Protein AF-A0A0D7AK31-F1 (afdb_monomer)

Sequence (372 aa):
MKTLLSSSIADKVKSSCLVGVVPSFHGHAHTRSCQVDWHPNYISGMGKEDAEGSERFFSRSNELAAGTRLCTHFHRRQQIDEYIRFNDEDKYTSIGAFLYSNYRQALRAIHDEGLQLLQLSKQYKLKAVDYERFLDEERAYLKNLQKEPAEVTQRCEYMELLQKYMMALIDSRKAREDFDDIGSARVPLTQMELGKIQRRFTQTANRVVVLDEELSRMEEVMGLPARWTTDSPEYIDSLKDQRERRYRQAVDEVERLIVQQLLELTKLNMSGVGYKQHEKIQKALQARSQAICKALDRYNEAARSLGHSREALTWLNIVEMVQLGEFELLRESRGNIQTADWSKPAYREATSLYFSVKRAREEVVRCNVEIT

Radius of gyration: 29.22 Å; Cα contacts (8 Å, |Δi|>4): 269; chains: 1; bounding box: 80×52×76 Å

Organism: NCBI:txid1128425

pLDDT: mean 82.14, std 13.96, range [37.16, 97.56]

Structure (mmCIF, N/CA/C/O backbone):
data_AF-A0A0D7AK31-F1
#
_entry.id   AF-A0A0D7AK31-F1
#
loop_
_atom_site.group_PDB
_atom_site.id
_atom_site.type_symbol
_atom_site.label_atom_id
_atom_site.label_alt_id
_atom_site.label_comp_id
_atom_site.label_asym_id
_atom_site.label_entity_id
_atom_site.label_seq_id
_atom_site.pdbx_PDB_ins_code
_atom_site.Cartn_x
_atom_site.Cartn_y
_atom_site.Cartn_z
_atom_site.occupancy
_atom_site.B_iso_or_equiv
_atom_site.auth_seq_id
_atom_site.auth_comp_id
_atom_site.auth_asym_id
_atom_site.auth_atom_id
_atom_site.pdbx_PDB_model_num
ATOM 1 N N . MET A 1 1 ? -3.217 -14.943 2.231 1.00 73.38 1 MET A N 1
ATOM 2 C CA . MET A 1 1 ? -4.027 -16.183 2.316 1.00 73.38 1 MET A CA 1
ATOM 3 C C . MET A 1 1 ? -3.539 -17.335 1.441 1.00 73.38 1 MET A C 1
ATOM 5 O O . MET A 1 1 ? -3.481 -18.432 1.973 1.00 73.38 1 MET A O 1
ATOM 9 N N . LYS A 1 2 ? -3.151 -17.142 0.164 1.00 79.38 2 LYS A N 1
ATOM 10 C CA . LYS A 1 2 ? -2.708 -18.248 -0.724 1.00 79.38 2 LYS A CA 1
ATOM 11 C C . LYS A 1 2 ? -1.686 -19.200 -0.080 1.00 79.38 2 LYS A C 1
ATOM 13 O O . LYS A 1 2 ? -1.930 -20.394 -0.055 1.00 79.38 2 LYS A O 1
ATOM 18 N N . THR A 1 3 ? -0.630 -18.658 0.526 1.00 85.31 3 THR A N 1
ATOM 19 C CA . THR A 1 3 ? 0.413 -19.437 1.217 1.00 85.31 3 THR A CA 1
ATOM 20 C C . THR A 1 3 ? -0.122 -20.279 2.378 1.00 85.31 3 THR A C 1
ATOM 22 O O . THR A 1 3 ? 0.284 -21.420 2.556 1.00 85.31 3 THR A O 1
ATOM 25 N N . LEU A 1 4 ? -1.048 -19.732 3.172 1.00 87.06 4 LEU A N 1
ATOM 26 C CA . LEU A 1 4 ? -1.640 -20.443 4.310 1.00 87.06 4 LEU A CA 1
ATOM 27 C C . LEU A 1 4 ? -2.578 -21.560 3.836 1.00 87.06 4 LEU A C 1
ATOM 29 O O . LEU A 1 4 ? -2.575 -22.653 4.396 1.00 87.06 4 LEU A O 1
ATOM 33 N N . LEU A 1 5 ? -3.329 -21.311 2.763 1.00 88.31 5 LEU A N 1
ATOM 34 C CA . LEU A 1 5 ? -4.233 -22.289 2.154 1.00 88.31 5 LEU A CA 1
ATOM 35 C C . LEU A 1 5 ? -3.501 -23.412 1.405 1.00 88.31 5 LEU A C 1
ATOM 37 O O . LEU A 1 5 ? -4.099 -24.456 1.168 1.00 88.31 5 LEU A O 1
ATOM 41 N N . SER A 1 6 ? -2.230 -23.218 1.054 1.00 90.75 6 SER A N 1
ATOM 42 C CA . SER A 1 6 ? -1.362 -24.240 0.460 1.00 90.75 6 SER A CA 1
ATOM 43 C C . SER A 1 6 ? -0.446 -24.928 1.480 1.00 90.75 6 SER A C 1
ATOM 45 O O . SER A 1 6 ? 0.496 -25.611 1.089 1.00 90.75 6 SER A O 1
ATOM 47 N N . SER A 1 7 ? -0.657 -24.704 2.778 1.00 93.50 7 SER A N 1
ATOM 48 C CA . SER A 1 7 ? 0.192 -25.237 3.850 1.00 93.50 7 SER A CA 1
ATOM 49 C C . SER A 1 7 ? -0.467 -26.404 4.591 1.00 93.50 7 SER A C 1
ATOM 51 O O . SER A 1 7 ? -1.663 -26.653 4.449 1.00 93.50 7 SER A O 1
ATOM 53 N N . SER A 1 8 ? 0.293 -27.071 5.465 1.00 95.88 8 SER A N 1
ATOM 54 C CA . SER A 1 8 ? -0.208 -28.139 6.344 1.00 95.88 8 SER A CA 1
ATOM 55 C C . SER A 1 8 ? -1.291 -27.688 7.337 1.00 95.88 8 SER A C 1
ATOM 57 O O . SER A 1 8 ? -1.926 -28.531 7.964 1.00 95.88 8 SER A O 1
ATOM 59 N N . ILE A 1 9 ? -1.529 -26.378 7.484 1.00 94.06 9 ILE A N 1
ATOM 60 C CA . ILE A 1 9 ? -2.585 -25.819 8.344 1.00 94.06 9 ILE A CA 1
ATOM 61 C C . ILE A 1 9 ? -3.803 -25.309 7.559 1.00 94.06 9 ILE A C 1
ATOM 63 O O . ILE A 1 9 ? -4.662 -24.648 8.141 1.00 94.06 9 ILE A O 1
ATOM 67 N N . ALA A 1 10 ? -3.912 -25.608 6.261 1.00 93.75 10 ALA A N 1
ATOM 68 C CA . ALA A 1 10 ? -4.991 -25.111 5.405 1.00 93.75 10 ALA A CA 1
ATOM 69 C C . ALA A 1 10 ? -6.398 -25.414 5.953 1.00 93.75 10 ALA A C 1
ATOM 71 O O . ALA A 1 10 ? -7.260 -24.534 5.943 1.00 93.75 10 ALA A O 1
ATOM 72 N N . ASP A 1 11 ? -6.627 -26.617 6.482 1.00 95.50 11 ASP A N 1
ATOM 73 C CA . ASP A 1 11 ? -7.933 -26.997 7.036 1.00 95.50 11 ASP A CA 1
ATOM 74 C C . ASP A 1 11 ? -8.265 -26.225 8.315 1.00 95.50 11 ASP A C 1
ATOM 76 O O . ASP A 1 11 ? -9.413 -25.825 8.520 1.00 95.50 11 ASP A O 1
ATOM 80 N N . LYS A 1 12 ? -7.256 -25.916 9.142 1.00 93.62 12 LYS A N 1
ATOM 81 C CA . LYS A 1 12 ? -7.425 -25.035 10.308 1.00 93.62 12 LYS A CA 1
ATOM 82 C C . LYS A 1 12 ? -7.787 -23.619 9.878 1.00 93.62 12 LYS A C 1
ATOM 84 O O . LYS A 1 12 ? -8.713 -23.045 10.424 1.00 93.62 12 LYS A O 1
ATOM 89 N N . VAL A 1 13 ? -7.100 -23.088 8.869 1.00 91.50 13 VAL A N 1
ATOM 90 C CA . VAL A 1 13 ? -7.352 -21.746 8.316 1.00 91.50 13 VAL A CA 1
ATOM 91 C C . VAL A 1 13 ? -8.781 -21.628 7.776 1.00 91.50 13 VAL A C 1
ATOM 93 O O . VAL A 1 13 ? -9.433 -20.610 7.994 1.00 91.50 13 VAL A O 1
ATOM 96 N N . LYS A 1 14 ? -9.275 -22.667 7.088 1.00 91.25 14 LYS A N 1
ATOM 97 C CA . LYS A 1 14 ? -10.651 -22.715 6.570 1.00 91.25 14 LYS A CA 1
ATOM 98 C C . LYS A 1 14 ? -11.680 -22.849 7.691 1.00 91.25 14 LYS A C 1
ATOM 100 O O . LYS A 1 14 ? -12.639 -22.089 7.711 1.00 91.25 14 LYS A O 1
ATOM 105 N N . SER A 1 15 ? -11.480 -23.792 8.613 1.00 94.19 15 SER A N 1
ATOM 106 C CA . SER A 1 15 ? -12.432 -24.062 9.703 1.00 94.19 15 SER A CA 1
ATOM 107 C C . SER A 1 15 ? -12.532 -22.923 10.717 1.00 94.19 15 SER A C 1
ATOM 109 O O . SER A 1 15 ? -13.608 -22.704 11.262 1.00 94.19 15 SER A O 1
ATOM 111 N N . SER A 1 16 ? -11.452 -22.168 10.940 1.00 90.75 16 SER A N 1
ATOM 112 C CA . SER A 1 16 ? -11.466 -20.988 11.810 1.00 90.75 16 SER A CA 1
ATOM 113 C C . SER A 1 16 ? -11.910 -19.703 11.111 1.00 90.75 16 SER A C 1
ATOM 115 O O . SER A 1 16 ? -11.955 -18.659 11.759 1.00 90.75 16 SER A O 1
ATOM 117 N N . CYS A 1 17 ? -12.209 -19.753 9.805 1.00 88.69 17 CYS A N 1
ATOM 118 C CA . CYS A 1 17 ? -12.504 -18.574 8.988 1.00 88.69 17 CYS A CA 1
ATOM 119 C C . CYS A 1 17 ? -11.446 -17.468 9.161 1.00 88.69 17 CYS A C 1
ATOM 121 O O . CYS A 1 17 ? -11.788 -16.299 9.329 1.00 88.69 17 CYS A O 1
ATOM 123 N N . LEU A 1 18 ? -10.158 -17.835 9.158 1.00 88.38 18 LEU A N 1
ATOM 124 C CA . LEU A 1 18 ? -9.073 -16.907 9.479 1.00 88.38 18 LEU A CA 1
ATOM 125 C C . LEU A 1 18 ? -9.069 -15.698 8.534 1.00 88.38 18 LEU A C 1
ATOM 127 O O . LEU A 1 18 ? -8.977 -15.841 7.313 1.00 88.38 18 LEU A O 1
ATOM 131 N N . VAL A 1 19 ? -9.090 -14.503 9.121 1.00 86.19 19 VAL A N 1
ATOM 132 C CA . VAL A 1 19 ? -8.976 -13.224 8.414 1.00 86.19 19 VAL A CA 1
ATOM 133 C C . VAL A 1 19 ? -7.624 -12.600 8.750 1.00 86.19 19 VAL A C 1
ATOM 135 O O . VAL A 1 19 ? -7.227 -12.538 9.911 1.00 86.19 19 VAL A O 1
ATOM 138 N N . GLY A 1 20 ? -6.886 -12.175 7.723 1.00 86.50 20 GLY A N 1
ATOM 139 C CA . GLY A 1 20 ? -5.656 -11.407 7.914 1.00 86.50 20 GLY A CA 1
ATOM 140 C C . GLY A 1 20 ? -5.967 -9.980 8.360 1.00 86.50 20 GLY A C 1
ATOM 141 O O . GLY A 1 20 ? -6.999 -9.433 7.999 1.00 86.50 20 GLY A O 1
ATOM 142 N N . VAL A 1 21 ? -5.069 -9.365 9.120 1.00 88.75 21 VAL A N 1
ATOM 143 C CA . VAL A 1 21 ? -5.192 -7.966 9.543 1.00 88.75 21 VAL A CA 1
ATOM 144 C C . VAL A 1 21 ? -3.832 -7.308 9.377 1.00 88.75 21 VAL A C 1
ATOM 146 O O . VAL A 1 21 ? -2.806 -7.929 9.655 1.00 88.75 21 VAL A O 1
ATOM 149 N N . VAL A 1 22 ? -3.819 -6.059 8.926 1.00 84.12 22 VAL A N 1
ATOM 150 C CA . VAL A 1 22 ? -2.624 -5.214 8.967 1.00 84.12 22 VAL A CA 1
ATOM 151 C C . VAL A 1 22 ? -2.756 -4.278 10.165 1.00 84.12 22 VAL A C 1
ATOM 153 O O . VAL A 1 22 ? -3.718 -3.513 10.187 1.00 84.12 22 VAL A O 1
ATOM 156 N N . PRO A 1 23 ? -1.831 -4.297 11.140 1.00 83.50 23 PRO A N 1
ATOM 157 C CA . PRO A 1 23 ? -1.929 -3.438 12.315 1.00 83.50 23 PRO A CA 1
ATOM 158 C C . PRO A 1 23 ? -2.060 -1.945 11.965 1.00 83.50 23 PRO A C 1
ATOM 160 O O . PRO A 1 23 ? -1.513 -1.469 10.961 1.00 83.50 23 PRO A O 1
ATOM 163 N N . SER A 1 24 ? -2.828 -1.202 12.766 1.00 76.56 24 SER A N 1
ATOM 164 C CA . SER A 1 24 ? -3.254 0.177 12.462 1.00 76.56 24 SER A CA 1
ATOM 165 C C . SER A 1 24 ? -2.092 1.170 12.325 1.00 76.56 24 SER A C 1
ATOM 167 O O . SER A 1 24 ? -2.229 2.212 11.675 1.00 76.56 24 SER A O 1
ATOM 169 N N . PHE A 1 25 ? -0.936 0.895 12.930 1.00 68.38 25 PHE A N 1
ATOM 170 C CA . PHE A 1 25 ? 0.275 1.696 12.765 1.00 68.38 25 PHE A CA 1
ATOM 171 C C . PHE A 1 25 ? 0.848 1.529 11.356 1.00 68.38 25 PHE A C 1
ATOM 173 O O . PHE A 1 25 ? 1.163 2.525 10.698 1.00 68.38 25 PHE A O 1
ATOM 180 N N . HIS A 1 26 ? 0.917 0.288 10.866 1.00 65.94 26 HIS A N 1
ATOM 181 C CA . HIS A 1 26 ? 1.489 -0.038 9.555 1.00 65.94 26 HIS A CA 1
ATOM 182 C C . HIS A 1 26 ? 0.536 0.163 8.407 1.00 65.94 26 HIS A C 1
ATOM 184 O O . HIS A 1 26 ? 1.003 0.452 7.310 1.00 65.94 26 HIS A O 1
ATOM 190 N N . GLY A 1 27 ? -0.776 0.070 8.639 1.00 61.00 27 GLY A N 1
ATOM 191 C CA . GLY A 1 27 ? -1.795 0.200 7.594 1.00 61.00 27 GLY A CA 1
ATOM 192 C C . GLY A 1 27 ? -1.561 1.394 6.661 1.00 61.00 27 GLY A C 1
ATOM 193 O O . GLY A 1 27 ? -1.780 1.299 5.458 1.00 61.00 27 GLY A O 1
ATOM 194 N N . HIS A 1 28 ? -0.996 2.483 7.181 1.00 56.16 28 HIS A N 1
ATOM 195 C CA . HIS A 1 28 ? -0.737 3.724 6.444 1.00 56.16 28 HIS A CA 1
ATOM 196 C C . HIS A 1 28 ? 0.524 3.701 5.584 1.00 56.16 28 HIS A C 1
ATOM 198 O O . HIS A 1 28 ? 0.625 4.476 4.637 1.00 56.16 28 HIS A O 1
ATOM 204 N N . ALA A 1 29 ? 1.466 2.812 5.889 1.00 52.91 29 ALA A N 1
ATOM 205 C CA . ALA A 1 29 ? 2.596 2.518 5.020 1.00 52.91 29 ALA A CA 1
ATOM 206 C C . ALA A 1 29 ? 2.188 1.621 3.835 1.00 52.91 29 ALA A C 1
ATOM 208 O O . ALA A 1 29 ? 2.930 1.522 2.858 1.00 52.91 29 ALA A O 1
ATOM 209 N N . HIS A 1 30 ? 1.009 0.986 3.886 1.00 59.88 30 HIS A N 1
ATOM 210 C CA . HIS A 1 30 ? 0.483 0.182 2.785 1.00 59.88 30 HIS A CA 1
ATOM 211 C C . HIS A 1 30 ? -0.349 1.004 1.791 1.00 59.88 30 HIS A C 1
ATOM 213 O O . HIS A 1 30 ? -0.874 2.077 2.093 1.00 59.88 30 HIS A O 1
ATOM 219 N N . THR A 1 31 ? -0.505 0.465 0.580 1.00 60.72 31 THR A N 1
ATOM 220 C CA . THR A 1 31 ? -1.371 1.028 -0.464 1.00 60.72 31 THR A CA 1
ATOM 221 C C . THR A 1 31 ? -2.834 1.073 -0.019 1.00 60.72 31 THR A C 1
ATOM 223 O O . THR A 1 31 ? -3.277 0.240 0.774 1.00 60.72 31 THR A O 1
ATOM 226 N N . ARG A 1 32 ? -3.627 2.003 -0.575 1.00 71.56 32 ARG A N 1
ATOM 227 C CA . ARG A 1 32 ? -5.062 2.108 -0.254 1.00 71.56 32 ARG A CA 1
ATOM 228 C C . ARG A 1 32 ? -5.817 0.801 -0.524 1.00 71.56 32 ARG A C 1
ATOM 230 O O . ARG A 1 32 ? -6.654 0.430 0.286 1.00 71.56 32 ARG A O 1
ATOM 237 N N . SER A 1 33 ? -5.456 0.072 -1.586 1.00 71.44 33 SER A N 1
ATOM 238 C CA . SER A 1 33 ? -6.000 -1.262 -1.890 1.00 71.44 33 SER A CA 1
ATOM 239 C C . SER A 1 33 ? -5.802 -2.265 -0.751 1.00 71.44 33 SER A C 1
ATOM 241 O O . SER A 1 33 ? -6.698 -3.041 -0.451 1.00 71.44 33 SER A O 1
ATOM 243 N N . CYS A 1 34 ? -4.658 -2.216 -0.068 1.00 75.12 34 CYS A N 1
ATOM 244 C CA . CYS A 1 34 ? -4.414 -3.029 1.117 1.00 75.12 34 CYS A CA 1
ATOM 245 C C . CYS A 1 34 ? -5.239 -2.527 2.312 1.00 75.12 34 CYS A C 1
ATOM 247 O O . CYS A 1 34 ? -5.840 -3.322 3.027 1.00 75.12 34 CYS A O 1
ATOM 249 N N . GLN A 1 35 ? -5.310 -1.209 2.515 1.00 75.31 35 GLN A N 1
ATOM 250 C CA . GLN A 1 35 ? -6.038 -0.620 3.641 1.00 75.31 35 GLN A CA 1
ATOM 251 C C . GLN A 1 35 ? -7.527 -0.985 3.631 1.00 75.31 35 GLN A C 1
ATOM 253 O O . GLN A 1 35 ? -8.036 -1.402 4.665 1.00 75.31 35 GLN A O 1
ATOM 258 N N . VAL A 1 36 ? -8.215 -0.866 2.490 1.00 81.12 36 VAL A N 1
ATOM 259 C CA . VAL A 1 36 ? -9.664 -1.155 2.390 1.00 81.12 36 VAL A CA 1
ATOM 260 C C . VAL A 1 36 ? -10.013 -2.627 2.619 1.00 81.12 36 VAL A C 1
ATOM 262 O O . VAL A 1 36 ? -11.143 -2.943 2.992 1.00 81.12 36 VAL A O 1
ATOM 265 N N . ASP A 1 37 ? -9.054 -3.527 2.409 1.00 84.75 37 ASP A N 1
ATOM 266 C CA . ASP A 1 37 ? -9.237 -4.965 2.602 1.00 84.75 37 ASP A CA 1
ATOM 267 C C . ASP A 1 37 ? -8.791 -5.427 4.002 1.00 84.75 37 ASP A C 1
ATOM 269 O O . ASP A 1 37 ? -9.396 -6.344 4.553 1.00 84.75 37 ASP A O 1
ATOM 273 N N . TRP A 1 38 ? -7.759 -4.804 4.592 1.00 87.81 38 TRP A N 1
ATOM 274 C CA . TRP A 1 38 ? -7.044 -5.379 5.742 1.00 87.81 38 TRP A CA 1
ATOM 275 C C . TRP A 1 38 ? -6.883 -4.468 6.965 1.00 87.81 38 TRP A C 1
ATOM 277 O O . TRP A 1 38 ? -6.376 -4.924 7.992 1.00 87.81 38 TRP A O 1
ATOM 287 N N . HIS A 1 39 ? -7.272 -3.193 6.894 1.00 86.50 39 HIS A N 1
ATOM 288 C CA . HIS A 1 39 ? -7.196 -2.303 8.056 1.00 86.50 39 HIS A CA 1
ATOM 289 C C . HIS A 1 39 ? -8.267 -2.688 9.102 1.00 86.50 39 HIS A C 1
ATOM 291 O O . HIS A 1 39 ? -9.419 -2.897 8.709 1.00 86.50 39 HIS A O 1
ATOM 297 N N . PRO A 1 40 ? -7.964 -2.702 10.421 1.00 90.06 40 PRO A N 1
ATOM 298 C CA . PRO A 1 40 ? -8.888 -3.159 11.466 1.00 90.06 40 PRO A CA 1
ATOM 299 C C . PRO A 1 40 ? -10.252 -2.468 11.420 1.00 90.06 40 PRO A C 1
ATOM 301 O O . PRO A 1 40 ? -11.286 -3.097 11.625 1.00 90.06 40 PRO A O 1
ATOM 304 N N . ASN A 1 41 ? -10.266 -1.183 11.048 1.00 88.12 41 ASN A N 1
ATOM 305 C CA . ASN A 1 41 ? -11.498 -0.404 10.917 1.00 88.12 41 ASN A CA 1
ATOM 306 C C . ASN A 1 41 ? -12.532 -1.031 9.953 1.00 88.12 41 ASN A C 1
ATOM 308 O O . ASN A 1 41 ? -13.738 -0.956 10.189 1.00 88.12 41 ASN A O 1
ATOM 312 N N . TYR A 1 42 ? -12.069 -1.698 8.892 1.00 89.81 42 TYR A N 1
ATOM 313 C CA . TYR A 1 42 ? -12.922 -2.320 7.872 1.00 89.81 42 TYR A CA 1
ATOM 314 C C . TYR A 1 42 ? -13.154 -3.822 8.102 1.00 89.81 42 TYR A C 1
ATOM 316 O O . TYR A 1 42 ? -13.829 -4.463 7.297 1.00 89.81 42 TYR A O 1
ATOM 324 N N . ILE A 1 43 ? -12.629 -4.389 9.195 1.00 92.00 43 ILE A N 1
ATOM 325 C CA . ILE A 1 43 ? -12.772 -5.810 9.539 1.00 92.00 43 ILE A CA 1
ATOM 326 C C . ILE A 1 43 ? -13.767 -5.953 10.684 1.00 92.00 43 ILE A C 1
ATOM 328 O O . ILE A 1 43 ? -13.639 -5.314 11.729 1.00 92.00 43 ILE A O 1
ATOM 332 N N . SER A 1 44 ? -14.811 -6.749 10.472 1.00 92.25 44 SER A N 1
ATOM 333 C CA . SER A 1 44 ? -15.859 -6.956 11.473 1.00 92.25 44 SER A CA 1
ATOM 334 C C . SER A 1 44 ? -15.323 -7.687 12.700 1.00 92.25 44 SER A C 1
ATOM 336 O O . SER A 1 44 ? -14.572 -8.647 12.560 1.00 92.25 44 SER A O 1
ATOM 338 N N . GLY A 1 45 ? -15.729 -7.253 13.895 1.00 90.75 45 GLY A N 1
ATOM 339 C CA . GLY A 1 45 ? -15.350 -7.885 15.161 1.00 90.75 45 GLY A CA 1
ATOM 340 C C . GLY A 1 45 ? -14.037 -7.378 15.760 1.00 90.75 45 GLY A C 1
ATOM 341 O O . GLY A 1 45 ? -13.738 -7.698 16.907 1.00 90.75 45 GLY A O 1
ATOM 342 N N . MET A 1 46 ? -13.281 -6.543 15.039 1.00 92.06 46 MET A N 1
ATOM 343 C CA . MET A 1 46 ? -12.045 -5.952 15.563 1.00 92.06 46 MET A CA 1
ATOM 344 C C . MET A 1 46 ? -12.294 -4.928 16.674 1.00 92.06 46 MET A C 1
ATOM 346 O O . MET A 1 46 ? -11.384 -4.656 17.451 1.00 92.06 46 MET A O 1
ATOM 350 N N . GLY A 1 47 ? -13.503 -4.367 16.795 1.00 93.06 47 GLY A N 1
ATOM 351 C CA . GLY A 1 47 ? -13.743 -3.283 17.748 1.00 93.06 47 GLY A CA 1
ATOM 352 C C . GLY A 1 47 ? -12.773 -2.119 17.513 1.00 93.06 47 GLY A C 1
ATOM 353 O O . GLY A 1 47 ? -12.523 -1.743 16.365 1.00 93.06 47 GLY A O 1
ATOM 354 N N . LYS A 1 48 ? -12.186 -1.579 18.584 1.00 90.44 48 LYS A N 1
ATOM 355 C CA . LYS A 1 48 ? -11.141 -0.537 18.527 1.00 90.44 48 LYS A CA 1
ATOM 356 C C . LYS A 1 48 ? -9.713 -1.101 18.644 1.00 90.44 48 LYS A C 1
ATOM 358 O O . LYS A 1 48 ? -8.780 -0.328 18.848 1.00 90.44 48 LYS A O 1
ATOM 363 N N . GLU A 1 49 ? -9.529 -2.413 18.492 1.00 89.75 49 GLU A N 1
ATOM 364 C CA . GLU A 1 49 ? -8.213 -3.062 18.543 1.00 89.75 49 GLU A CA 1
ATOM 365 C C . GLU A 1 49 ? -7.299 -2.578 17.404 1.00 89.75 49 GLU A C 1
ATOM 367 O O . GLU A 1 49 ? -7.699 -2.517 16.237 1.00 89.75 49 GLU A O 1
ATOM 372 N N . ASP A 1 50 ? -6.049 -2.257 17.742 1.00 86.12 50 ASP A N 1
ATOM 373 C CA . ASP A 1 50 ? -5.059 -1.767 16.783 1.00 86.12 50 ASP A CA 1
ATOM 374 C C . ASP A 1 50 ? -4.174 -2.876 16.205 1.00 86.12 50 ASP A C 1
ATOM 376 O O . ASP A 1 50 ? -3.517 -2.647 15.187 1.00 86.12 50 ASP A O 1
ATOM 380 N N . ALA A 1 51 ? -4.222 -4.074 16.800 1.00 89.50 51 ALA A N 1
ATOM 381 C CA . ALA A 1 51 ? -3.446 -5.257 16.438 1.00 89.50 51 ALA A CA 1
ATOM 382 C C . ALA A 1 51 ? -1.919 -5.068 16.559 1.00 89.50 51 ALA A C 1
ATOM 384 O O . ALA A 1 51 ? -1.146 -5.828 15.978 1.00 89.50 51 ALA A O 1
ATOM 385 N N . GLU A 1 52 ? -1.465 -4.103 17.366 1.00 84.75 52 GLU A N 1
ATOM 386 C CA . GLU A 1 52 ? -0.040 -3.808 17.602 1.00 84.75 52 GLU A CA 1
ATOM 387 C C . GLU A 1 52 ? 0.554 -4.597 18.782 1.00 84.75 52 GLU A C 1
ATOM 389 O O . GLU A 1 52 ? 1.734 -4.454 19.116 1.00 84.75 52 GLU A O 1
ATOM 394 N N . GLY A 1 53 ? -0.258 -5.400 19.480 1.00 85.38 53 GLY A N 1
ATOM 395 C CA . GLY A 1 53 ? 0.130 -6.079 20.721 1.00 85.38 53 GLY A CA 1
ATOM 396 C C . GLY A 1 53 ? 1.419 -6.898 20.596 1.00 85.38 53 GLY A C 1
ATOM 397 O O . GLY A 1 53 ? 2.333 -6.739 21.410 1.00 85.38 53 GLY A O 1
ATOM 398 N N . SER A 1 54 ? 1.528 -7.714 19.544 1.00 85.31 54 SER A N 1
ATOM 399 C CA . SER A 1 54 ? 2.715 -8.537 19.285 1.00 85.31 54 SER A CA 1
ATOM 400 C C . SER A 1 54 ? 3.957 -7.693 19.008 1.00 85.31 54 SER A C 1
ATOM 402 O O . SER A 1 54 ? 5.035 -7.998 19.513 1.00 85.31 54 SER A O 1
ATOM 404 N N . GLU A 1 55 ? 3.824 -6.601 18.259 1.00 81.56 55 GLU A N 1
ATOM 405 C CA . GLU A 1 55 ? 4.958 -5.727 17.963 1.00 81.56 55 GLU A CA 1
ATOM 406 C C . GLU A 1 55 ? 5.467 -4.995 19.195 1.00 81.56 55 GLU A C 1
ATOM 408 O O . GLU A 1 55 ? 6.677 -4.900 19.407 1.00 81.56 55 GLU A O 1
ATOM 413 N N . ARG A 1 56 ? 4.553 -4.518 20.046 1.00 82.69 56 ARG A N 1
ATOM 414 C CA . ARG A 1 56 ? 4.901 -3.900 21.331 1.00 82.69 56 ARG A CA 1
ATOM 415 C C . ARG A 1 56 ? 5.667 -4.879 22.215 1.00 82.69 56 ARG A C 1
ATOM 417 O O . ARG A 1 56 ? 6.663 -4.482 22.818 1.00 82.69 56 ARG A O 1
ATOM 424 N N . PHE A 1 57 ? 5.228 -6.137 22.264 1.00 89.19 57 PHE A N 1
ATOM 425 C CA . PHE A 1 57 ? 5.913 -7.198 22.998 1.00 89.19 57 PHE A CA 1
ATOM 426 C C . PHE A 1 57 ? 7.329 -7.433 22.454 1.00 89.19 57 PHE A C 1
ATOM 428 O O . PHE A 1 57 ? 8.301 -7.272 23.192 1.00 89.19 57 PHE A O 1
ATOM 435 N N . PHE A 1 58 ? 7.477 -7.714 21.155 1.00 87.44 58 PHE A N 1
ATOM 436 C CA . PHE A 1 58 ? 8.797 -7.974 20.569 1.00 87.44 58 PHE A CA 1
ATOM 437 C C . PHE A 1 58 ? 9.727 -6.761 20.668 1.00 87.44 58 PHE A C 1
ATOM 439 O O . PHE A 1 58 ? 10.906 -6.912 20.987 1.00 87.44 58 PHE A O 1
ATOM 446 N N . SER A 1 59 ? 9.200 -5.549 20.481 1.00 82.88 59 SER A N 1
ATOM 447 C CA . SER A 1 59 ? 9.976 -4.320 20.635 1.00 82.88 59 SER A CA 1
ATOM 448 C C . SER A 1 59 ? 10.550 -4.172 22.042 1.00 82.88 59 SER A C 1
ATOM 450 O O . SER A 1 59 ? 11.701 -3.757 22.159 1.00 82.88 59 SER A O 1
ATOM 452 N N . ARG A 1 60 ? 9.769 -4.466 23.089 1.00 83.06 60 ARG A N 1
ATOM 453 C CA . ARG A 1 60 ? 10.235 -4.399 24.483 1.00 83.06 60 ARG A CA 1
ATOM 454 C C . ARG A 1 60 ? 11.185 -5.548 24.815 1.00 83.06 60 ARG A C 1
ATOM 456 O O . ARG A 1 60 ? 12.159 -5.337 25.524 1.00 83.06 60 ARG A O 1
ATOM 463 N N . SER A 1 61 ? 10.974 -6.732 24.235 1.00 88.75 61 SER A N 1
ATOM 464 C CA . SER A 1 61 ? 11.842 -7.895 24.469 1.00 88.75 61 SER A CA 1
ATOM 465 C C . SER A 1 61 ? 13.300 -7.664 24.047 1.00 88.75 61 SER A C 1
ATOM 467 O O . SER A 1 61 ? 14.206 -8.315 24.565 1.00 88.75 61 SER A O 1
ATOM 469 N N . ASN A 1 62 ? 13.556 -6.683 23.170 1.00 87.75 62 ASN A N 1
ATOM 470 C CA . ASN A 1 62 ? 14.910 -6.267 22.795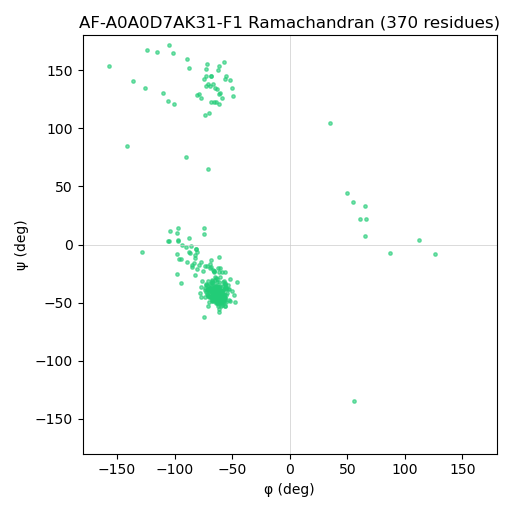 1.00 87.75 62 ASN A CA 1
ATOM 471 C C . ASN A 1 62 ? 15.753 -5.788 23.989 1.00 87.75 62 ASN A C 1
ATOM 473 O O . ASN A 1 62 ? 16.979 -5.856 23.920 1.00 87.75 62 ASN A O 1
ATOM 477 N N . GLU A 1 63 ? 15.136 -5.339 25.085 1.00 86.56 63 GLU A N 1
ATOM 478 C CA . GLU A 1 63 ? 15.842 -4.947 26.314 1.00 86.56 63 GLU A CA 1
ATOM 479 C C . GLU A 1 63 ? 16.638 -6.119 26.919 1.00 86.56 63 GLU A C 1
ATOM 481 O O . GLU A 1 63 ? 17.718 -5.919 27.481 1.00 86.56 63 GLU A O 1
ATOM 486 N N . LEU A 1 64 ? 16.195 -7.362 26.692 1.00 90.31 64 LEU A N 1
ATOM 487 C CA . LEU A 1 64 ? 16.910 -8.570 27.115 1.00 90.31 64 LEU A CA 1
ATOM 488 C C . LEU A 1 64 ? 18.220 -8.790 26.357 1.00 90.31 64 LEU A C 1
ATOM 490 O O . LEU A 1 64 ? 19.076 -9.556 26.809 1.00 90.31 64 LEU A O 1
ATOM 494 N N . ALA A 1 65 ? 18.404 -8.162 25.192 1.00 89.81 65 ALA A N 1
ATOM 495 C CA . ALA A 1 65 ? 19.563 -8.419 24.344 1.00 89.81 65 ALA A CA 1
ATOM 496 C C . ALA A 1 65 ? 20.875 -8.055 25.051 1.00 89.81 65 ALA A C 1
ATOM 498 O O . ALA A 1 65 ? 21.839 -8.815 24.965 1.00 89.81 65 ALA A O 1
ATOM 499 N N . ALA A 1 66 ? 20.907 -6.934 25.778 1.00 89.44 66 ALA A N 1
ATOM 500 C CA . ALA A 1 66 ? 22.097 -6.491 26.501 1.00 89.44 66 ALA A CA 1
ATOM 501 C C . ALA A 1 66 ? 22.446 -7.440 27.660 1.00 89.44 66 ALA A C 1
ATOM 503 O O . ALA A 1 66 ? 23.591 -7.884 27.758 1.00 89.44 66 ALA A O 1
ATOM 504 N N . GLY A 1 67 ? 21.455 -7.798 28.486 1.00 88.44 67 GLY A N 1
ATOM 505 C CA . GLY A 1 67 ? 21.641 -8.660 29.658 1.00 88.44 67 GLY A CA 1
ATOM 506 C C . GLY A 1 67 ? 21.971 -10.108 29.302 1.00 88.44 67 GLY A C 1
ATOM 507 O O . GLY A 1 67 ? 22.840 -10.714 29.919 1.00 88.44 67 GLY A O 1
ATOM 508 N N . THR A 1 68 ? 21.362 -10.642 28.241 1.00 93.75 68 THR A N 1
ATOM 509 C CA . THR A 1 68 ? 21.542 -12.048 27.852 1.00 93.75 68 THR A CA 1
ATOM 510 C C . THR A 1 68 ? 22.750 -12.294 26.946 1.00 93.75 68 THR A C 1
ATOM 512 O O . THR A 1 68 ? 23.046 -13.450 26.637 1.00 93.75 68 THR A O 1
ATOM 515 N N . ARG A 1 69 ? 23.442 -11.250 26.461 1.00 93.56 69 ARG A N 1
ATOM 516 C CA . ARG A 1 69 ? 24.490 -11.373 25.425 1.00 93.56 69 ARG A CA 1
ATOM 517 C C . ARG A 1 69 ? 25.642 -12.287 25.832 1.00 93.56 69 ARG A C 1
ATOM 519 O O . ARG A 1 69 ? 26.106 -13.063 25.001 1.00 93.56 69 ARG A O 1
ATOM 526 N N . LEU A 1 70 ? 26.091 -12.164 27.079 1.00 95.00 70 LEU A N 1
ATOM 527 C CA . LEU A 1 70 ? 27.223 -12.907 27.644 1.00 95.00 70 LEU A CA 1
ATOM 528 C C . LEU A 1 70 ? 26.779 -14.025 28.599 1.00 95.00 70 LEU A C 1
ATOM 530 O O . LEU A 1 70 ? 27.615 -14.705 29.189 1.00 95.00 70 LEU A O 1
ATOM 534 N N . CYS A 1 71 ? 25.470 -14.227 28.761 1.00 95.12 71 CYS A N 1
ATOM 535 C CA . CYS A 1 71 ? 24.943 -15.289 29.600 1.00 95.12 71 CYS A CA 1
ATOM 536 C C . CYS A 1 71 ? 25.226 -16.662 28.991 1.00 95.12 71 CYS A C 1
ATOM 538 O O . CYS A 1 71 ? 25.115 -16.874 27.781 1.00 95.12 71 CYS A O 1
ATOM 540 N N . THR A 1 72 ? 25.472 -17.645 29.858 1.00 97.00 72 THR A N 1
ATOM 541 C CA . THR A 1 72 ? 25.368 -19.052 29.460 1.00 97.00 72 THR A CA 1
ATOM 542 C C . THR A 1 72 ? 23.968 -19.330 28.914 1.00 97.00 72 THR A C 1
ATOM 544 O O . THR A 1 72 ? 22.995 -18.686 29.315 1.00 97.00 72 THR A O 1
ATOM 547 N N . HIS A 1 73 ? 23.840 -20.366 28.098 1.00 95.88 73 HIS A N 1
ATOM 548 C CA . HIS A 1 73 ? 22.564 -20.779 27.529 1.00 95.88 73 HIS A CA 1
ATOM 549 C C . HIS A 1 73 ? 21.440 -20.994 28.568 1.00 95.88 73 HIS A C 1
ATOM 551 O O . HIS A 1 73 ? 20.307 -20.593 28.312 1.00 95.88 73 HIS A O 1
ATOM 557 N N . PHE A 1 74 ? 21.752 -21.558 29.743 1.00 97.31 74 PHE A N 1
ATOM 558 C CA . PHE A 1 74 ? 20.787 -21.726 30.837 1.00 97.31 74 PHE A CA 1
ATOM 559 C C . PHE A 1 74 ? 20.246 -20.375 31.332 1.00 97.31 74 PHE A C 1
ATOM 561 O O . PHE A 1 74 ? 19.052 -20.117 31.219 1.00 97.31 74 PHE A O 1
ATOM 568 N N . HIS A 1 75 ? 21.131 -19.476 31.770 1.00 95.88 75 HIS A N 1
ATOM 569 C CA . HIS A 1 75 ? 20.751 -18.150 32.270 1.00 95.88 75 HIS A CA 1
ATOM 570 C C . HIS A 1 75 ? 20.030 -17.289 31.222 1.00 95.88 75 HIS A C 1
ATOM 572 O O . HIS A 1 75 ? 19.088 -16.580 31.558 1.00 95.88 75 HIS A O 1
ATOM 578 N N . ARG A 1 76 ? 20.410 -17.382 29.938 1.00 96.25 76 ARG A N 1
ATOM 579 C CA . ARG A 1 76 ? 19.675 -16.694 28.862 1.00 96.25 76 ARG A CA 1
ATOM 580 C C . ARG A 1 76 ? 18.230 -17.190 28.772 1.00 96.25 76 ARG A C 1
ATOM 582 O O . ARG A 1 76 ? 17.328 -16.372 28.646 1.00 96.25 76 ARG A O 1
ATOM 589 N N . ARG A 1 77 ? 18.005 -18.509 28.816 1.00 96.19 77 ARG A N 1
ATOM 590 C CA . ARG A 1 77 ? 16.646 -19.078 28.785 1.00 96.19 77 ARG A CA 1
ATOM 591 C C . ARG A 1 77 ? 15.841 -18.665 30.009 1.00 96.19 77 ARG A C 1
ATOM 593 O O . ARG A 1 77 ? 14.689 -18.287 29.850 1.00 96.19 77 ARG A O 1
ATOM 600 N N . GLN A 1 78 ? 16.461 -18.698 31.186 1.00 96.62 78 GLN A N 1
ATOM 601 C CA . GLN A 1 78 ? 15.828 -18.276 32.430 1.00 96.62 78 GLN A CA 1
ATOM 602 C C . GLN A 1 78 ? 15.367 -16.812 32.362 1.00 96.62 78 GLN A C 1
ATOM 604 O O . GLN A 1 78 ? 14.204 -16.539 32.618 1.00 96.62 78 GLN A O 1
ATOM 609 N N . GLN A 1 79 ? 16.230 -15.888 31.924 1.00 95.19 79 GLN A N 1
ATOM 610 C CA . GLN A 1 79 ? 15.867 -14.470 31.801 1.00 95.19 79 GLN A CA 1
ATOM 611 C C . GLN A 1 79 ? 14.749 -14.221 30.777 1.00 95.19 79 GLN A C 1
ATOM 613 O O . GLN A 1 79 ? 13.910 -13.348 30.981 1.00 95.19 79 GLN A O 1
ATOM 618 N N . ILE A 1 80 ? 14.725 -14.974 29.671 1.00 95.25 80 ILE A N 1
ATOM 619 C CA . ILE A 1 80 ? 13.636 -14.887 28.687 1.00 95.25 80 ILE A CA 1
ATOM 620 C C . ILE A 1 80 ? 12.317 -15.384 29.295 1.00 95.25 80 ILE A C 1
ATOM 622 O O . ILE A 1 80 ? 11.292 -14.736 29.103 1.00 95.25 80 ILE A O 1
ATOM 626 N N . ASP A 1 81 ? 12.336 -16.500 30.029 1.00 96.44 81 ASP A N 1
ATOM 627 C CA . ASP A 1 81 ? 11.147 -17.040 30.703 1.00 96.44 81 ASP A CA 1
ATOM 628 C C . ASP A 1 81 ? 10.609 -16.063 31.760 1.00 96.44 81 ASP A C 1
ATOM 630 O O . ASP A 1 81 ? 9.426 -15.729 31.748 1.00 96.44 81 ASP A O 1
ATOM 634 N N . GLU A 1 82 ? 11.491 -15.535 32.613 1.00 95.38 82 GLU A N 1
ATOM 635 C CA . GLU A 1 82 ? 11.152 -14.540 33.638 1.00 95.38 82 GLU A CA 1
ATOM 636 C C . GLU A 1 82 ? 10.553 -13.270 33.022 1.00 95.38 82 GLU A C 1
ATOM 638 O O . GLU A 1 82 ? 9.529 -12.783 33.496 1.00 95.38 82 GLU A O 1
ATOM 643 N N . TYR A 1 83 ? 11.126 -12.771 31.923 1.00 94.50 83 TYR A N 1
ATOM 644 C CA . TYR A 1 83 ? 10.575 -11.623 31.202 1.00 94.50 83 TYR A CA 1
ATOM 645 C C . TYR A 1 83 ? 9.159 -11.875 30.681 1.00 94.50 83 TYR A C 1
ATOM 647 O O . TYR A 1 83 ? 8.294 -11.009 30.804 1.00 94.50 83 TYR A O 1
ATOM 655 N N . ILE A 1 84 ? 8.917 -13.047 30.083 1.00 94.75 84 ILE A N 1
ATOM 656 C CA . ILE A 1 84 ? 7.601 -13.391 29.534 1.00 94.75 84 ILE A CA 1
ATOM 657 C C . ILE A 1 84 ? 6.567 -13.469 30.658 1.00 94.75 84 ILE A C 1
ATOM 659 O O . ILE A 1 84 ? 5.494 -12.885 30.512 1.00 94.75 84 ILE A O 1
ATOM 663 N N . ARG A 1 85 ? 6.898 -14.128 31.777 1.00 95.81 85 ARG A N 1
ATOM 664 C CA . ARG A 1 85 ? 6.015 -14.216 32.953 1.00 95.81 85 ARG A CA 1
ATOM 665 C C . ARG A 1 85 ? 5.703 -12.845 33.533 1.00 95.81 85 ARG A C 1
ATOM 667 O O . ARG A 1 85 ? 4.538 -12.524 33.724 1.00 95.81 85 ARG A O 1
ATOM 674 N N . PHE A 1 86 ? 6.726 -12.020 33.744 1.00 94.12 86 PHE A N 1
ATOM 675 C CA . PHE A 1 86 ? 6.539 -10.675 34.278 1.00 94.12 86 PHE A CA 1
ATOM 676 C C . PHE A 1 86 ? 5.677 -9.811 33.349 1.00 94.12 86 PHE A C 1
ATOM 678 O O . PHE A 1 86 ? 4.763 -9.126 33.797 1.00 94.12 86 PHE A O 1
ATOM 685 N N . ASN A 1 87 ? 5.910 -9.882 32.034 1.00 92.06 87 ASN A N 1
ATOM 686 C CA . ASN A 1 87 ? 5.068 -9.183 31.069 1.00 92.06 87 ASN A CA 1
ATOM 687 C C . ASN A 1 87 ? 3.608 -9.669 31.124 1.00 92.06 87 ASN A C 1
ATOM 689 O O . ASN A 1 87 ? 2.709 -8.851 30.957 1.00 92.06 87 ASN A O 1
ATOM 693 N N . ASP A 1 88 ? 3.361 -10.964 31.322 1.00 92.75 88 ASP A N 1
ATOM 694 C CA . ASP A 1 88 ? 2.007 -11.504 31.483 1.00 92.75 88 ASP A CA 1
ATOM 695 C C . ASP A 1 88 ? 1.328 -10.941 32.745 1.00 92.75 88 ASP A C 1
ATOM 697 O O . ASP A 1 88 ? 0.235 -10.382 32.659 1.00 92.75 88 ASP A O 1
ATOM 701 N N . GLU A 1 89 ? 2.016 -10.958 33.891 1.00 95.19 89 GLU A N 1
ATOM 702 C CA . GLU A 1 89 ? 1.531 -10.377 35.154 1.00 95.19 89 GLU A CA 1
ATOM 703 C C . GLU A 1 89 ? 1.215 -8.875 35.032 1.00 95.19 89 GLU A C 1
ATOM 705 O O . GLU A 1 89 ? 0.152 -8.418 35.466 1.00 95.19 89 GLU A O 1
ATOM 710 N N . ASP A 1 90 ? 2.085 -8.104 34.374 1.00 92.31 90 ASP A N 1
ATOM 711 C CA . ASP A 1 90 ? 1.866 -6.682 34.081 1.00 92.31 90 ASP A CA 1
ATOM 712 C C . ASP A 1 90 ? 0.623 -6.465 33.203 1.00 92.31 90 ASP A C 1
ATOM 714 O O . ASP A 1 90 ? -0.145 -5.510 33.393 1.00 92.31 90 ASP A O 1
ATOM 718 N N . LYS A 1 91 ? 0.400 -7.341 32.215 1.00 90.56 91 LYS A N 1
ATOM 719 C CA . LYS A 1 91 ? -0.777 -7.275 31.338 1.00 90.56 91 LYS A CA 1
ATOM 720 C C . LYS A 1 91 ? -2.054 -7.590 32.095 1.00 90.56 91 LYS A C 1
ATOM 722 O O . LYS A 1 91 ? -3.001 -6.814 31.976 1.00 90.56 91 LYS A O 1
ATOM 727 N N . TYR A 1 92 ? -2.061 -8.639 32.910 1.00 91.19 92 TYR A N 1
ATOM 728 C CA . TYR A 1 92 ? -3.194 -8.954 33.778 1.00 91.19 92 TYR A CA 1
ATOM 729 C C . TYR A 1 92 ? -3.492 -7.817 34.754 1.00 91.19 92 TYR A C 1
ATOM 731 O O . TYR A 1 92 ? -4.640 -7.402 34.882 1.00 91.19 92 TYR A O 1
ATOM 739 N N . THR A 1 93 ? -2.468 -7.238 35.378 1.00 93.88 93 THR A N 1
ATOM 740 C CA . THR A 1 93 ? -2.643 -6.127 36.325 1.00 93.88 93 THR A CA 1
ATOM 741 C C . THR A 1 93 ? -3.208 -4.875 35.644 1.00 93.88 93 THR A C 1
ATOM 743 O O . THR A 1 93 ? -4.029 -4.158 36.217 1.00 93.88 93 THR A O 1
ATOM 746 N N . SER A 1 94 ? -2.806 -4.606 34.397 1.00 91.62 94 SER A N 1
ATOM 747 C CA . SER A 1 94 ? -3.248 -3.425 33.642 1.00 91.62 94 SER A CA 1
ATOM 748 C C . SER A 1 94 ? -4.549 -3.616 32.852 1.00 91.62 94 SER A C 1
ATOM 750 O O . SER A 1 94 ? -5.077 -2.630 32.324 1.00 91.62 94 SER A O 1
ATOM 752 N N . ILE A 1 95 ? -5.104 -4.834 32.792 1.00 90.81 95 ILE A N 1
ATOM 753 C CA . ILE A 1 95 ? -6.240 -5.156 31.916 1.00 90.81 95 ILE A CA 1
ATOM 754 C C . ILE A 1 95 ? -7.491 -4.337 32.247 1.00 90.81 95 ILE A C 1
ATOM 756 O O . ILE A 1 95 ? -8.139 -3.819 31.341 1.00 90.81 95 ILE A O 1
ATOM 760 N N . GLY A 1 96 ? -7.792 -4.121 33.531 1.00 91.44 96 GLY A N 1
ATOM 761 C CA . GLY A 1 96 ? -8.970 -3.353 33.945 1.00 91.44 96 GLY A CA 1
ATOM 762 C C . GLY A 1 96 ? -8.899 -1.890 33.499 1.00 91.44 96 GLY A C 1
ATOM 763 O O . GLY A 1 96 ? -9.858 -1.350 32.947 1.00 91.44 96 GLY A O 1
ATOM 764 N N . ALA A 1 97 ? -7.735 -1.252 33.664 1.00 92.38 97 ALA A N 1
ATOM 765 C CA . ALA A 1 97 ? -7.513 0.118 33.202 1.00 92.38 97 ALA A CA 1
ATOM 766 C C . ALA A 1 97 ? -7.540 0.217 31.668 1.00 92.38 97 ALA A C 1
ATOM 768 O O . ALA A 1 97 ? -8.068 1.190 31.122 1.00 92.38 97 ALA A O 1
ATOM 769 N N . PHE A 1 98 ? -7.002 -0.794 30.979 1.00 89.88 98 PHE A N 1
ATOM 770 C CA . PHE A 1 98 ? -7.039 -0.896 29.523 1.00 89.88 98 PHE A CA 1
ATOM 771 C C . PHE A 1 98 ? -8.480 -0.990 29.001 1.00 89.88 98 PHE A C 1
ATOM 773 O O . PHE A 1 98 ? -8.888 -0.145 28.204 1.00 89.88 98 PHE A O 1
ATOM 780 N N . LEU A 1 99 ? -9.279 -1.929 29.521 1.00 91.81 99 LEU A N 1
ATOM 781 C CA . LEU A 1 99 ? -10.688 -2.105 29.151 1.00 91.81 99 LEU A CA 1
ATOM 782 C C . LEU A 1 99 ? -11.516 -0.851 29.449 1.00 91.81 99 LEU A C 1
ATOM 784 O O . LEU A 1 99 ? -12.251 -0.378 28.585 1.00 91.81 99 LEU A O 1
ATOM 788 N N . TYR A 1 100 ? -11.352 -0.250 30.631 1.00 92.19 100 TYR A N 1
ATOM 789 C CA . TYR A 1 100 ? -12.045 0.991 30.989 1.00 92.19 100 TYR A CA 1
ATOM 790 C C . TYR A 1 100 ? -11.694 2.153 30.046 1.00 92.19 100 TYR A C 1
ATOM 792 O O . TYR A 1 100 ? -12.570 2.919 29.629 1.00 92.19 100 TYR A O 1
ATOM 800 N N . SER A 1 101 ? -10.416 2.291 29.683 1.00 91.50 101 SER A N 1
ATOM 801 C CA . SER A 1 101 ? -9.965 3.311 28.734 1.00 91.50 101 SER A CA 1
ATOM 802 C C . SER A 1 101 ? -10.570 3.094 27.347 1.00 91.50 101 SER A C 1
ATOM 804 O O . SER A 1 101 ? -11.110 4.042 26.769 1.00 91.50 101 SER A O 1
ATOM 806 N N . ASN A 1 102 ? -10.541 1.859 26.836 1.00 91.81 102 ASN A N 1
ATOM 807 C CA . ASN A 1 102 ? -11.138 1.510 25.547 1.00 91.81 102 ASN A CA 1
ATOM 808 C C . ASN A 1 102 ? -12.645 1.763 25.542 1.00 91.81 102 ASN A C 1
ATOM 810 O O . ASN A 1 102 ? -13.153 2.389 24.613 1.00 91.81 102 ASN A O 1
ATOM 814 N N . TYR A 1 103 ? -13.344 1.385 26.613 1.00 95.12 103 TYR A N 1
ATOM 815 C CA . TYR A 1 103 ? -14.776 1.621 26.763 1.00 95.12 103 TYR A CA 1
ATOM 816 C C . TYR A 1 103 ? -15.119 3.112 26.674 1.00 95.12 103 TYR A C 1
ATOM 818 O O . TYR A 1 103 ? -15.990 3.524 25.906 1.00 95.12 103 TYR A O 1
ATOM 826 N N . ARG A 1 104 ? -14.386 3.963 27.404 1.00 95.19 104 ARG A N 1
ATOM 827 C CA . ARG A 1 104 ? -14.578 5.422 27.347 1.00 95.19 104 ARG A CA 1
ATOM 828 C C . ARG A 1 104 ? -14.264 6.000 25.975 1.00 95.19 104 ARG A C 1
ATOM 830 O O . ARG A 1 104 ? -14.983 6.890 25.524 1.00 95.19 104 ARG A O 1
ATOM 837 N N . GLN A 1 105 ? -13.198 5.535 25.330 1.00 92.69 105 GLN A N 1
ATOM 838 C CA . GLN A 1 105 ? -12.847 5.962 23.975 1.00 92.69 105 GLN A CA 1
ATOM 839 C C . GLN A 1 105 ? -13.935 5.566 22.974 1.00 92.69 105 GLN A C 1
ATOM 841 O O . GLN A 1 105 ? -14.328 6.387 22.149 1.00 92.69 105 GLN A O 1
ATOM 846 N N . ALA A 1 106 ? -14.472 4.352 23.086 1.00 95.94 106 ALA A N 1
ATOM 847 C CA . ALA A 1 106 ? -15.562 3.874 22.252 1.00 95.94 106 ALA A CA 1
ATOM 848 C C . ALA A 1 106 ? -16.837 4.704 22.454 1.00 95.94 106 ALA A C 1
ATOM 850 O O . ALA A 1 106 ? -17.421 5.158 21.473 1.00 95.94 106 ALA A O 1
ATOM 851 N N . LEU A 1 107 ? -17.230 4.989 23.700 1.00 97.25 107 LEU A N 1
ATOM 852 C CA . LEU A 1 107 ? -18.383 5.851 23.988 1.00 97.25 107 LEU A CA 1
ATOM 853 C C . LEU A 1 107 ? -18.214 7.267 23.428 1.00 97.25 107 LEU A C 1
ATOM 855 O O . LEU A 1 107 ? -19.154 7.807 22.845 1.00 97.25 107 LEU A O 1
ATOM 859 N N . ARG A 1 108 ? -17.020 7.857 23.566 1.00 95.88 108 ARG A N 1
ATOM 860 C CA . ARG A 1 108 ? -16.712 9.170 22.979 1.00 95.88 108 ARG A CA 1
ATOM 861 C C . ARG A 1 108 ? -16.807 9.142 21.461 1.00 95.88 108 ARG A C 1
ATOM 863 O O . ARG A 1 108 ? -17.486 9.987 20.902 1.00 95.88 108 ARG A O 1
ATOM 870 N N . ALA A 1 109 ? -16.216 8.144 20.805 1.00 93.06 109 ALA A N 1
ATOM 871 C CA . ALA A 1 109 ? -16.321 7.994 19.356 1.00 93.06 109 ALA A CA 1
ATOM 872 C C . ALA A 1 109 ? -17.786 7.843 18.909 1.00 93.06 109 ALA A C 1
ATOM 874 O O . ALA A 1 109 ? -18.221 8.522 17.987 1.00 93.06 109 ALA A O 1
ATOM 875 N N . ILE A 1 110 ? -18.587 7.020 19.597 1.00 97.56 110 ILE A N 1
ATOM 876 C CA . ILE A 1 110 ? -20.021 6.860 19.293 1.00 97.56 110 ILE A CA 1
ATOM 877 C C . ILE A 1 110 ? -20.768 8.191 19.398 1.00 97.56 110 ILE A C 1
ATOM 879 O O . ILE A 1 110 ? -21.651 8.449 18.582 1.00 97.56 110 ILE A O 1
ATOM 883 N N . HIS A 1 111 ? -20.440 9.010 20.395 1.00 97.19 111 HIS A N 1
ATOM 884 C CA . HIS A 1 111 ? -21.061 10.312 20.591 1.00 97.19 111 HIS A CA 1
ATOM 885 C C . HIS A 1 111 ? -20.566 11.339 19.562 1.00 97.19 111 HIS A C 1
ATOM 887 O O . HIS A 1 111 ? -21.348 11.822 18.747 1.00 97.19 111 HIS A O 1
ATOM 893 N N . ASP A 1 112 ? -19.271 11.647 19.565 1.00 93.94 112 ASP A N 1
ATOM 894 C CA . ASP A 1 112 ? -18.690 12.766 18.821 1.00 93.94 112 ASP A CA 1
ATOM 895 C C . ASP A 1 112 ? -18.693 12.495 17.310 1.00 93.94 112 ASP A C 1
ATOM 897 O O . ASP A 1 112 ? -19.239 13.277 16.529 1.00 93.94 112 ASP A O 1
ATOM 901 N N . GLU A 1 113 ? -18.147 11.350 16.891 1.00 93.00 113 GLU A N 1
ATOM 902 C CA . GLU A 1 113 ? -18.115 10.954 15.478 1.00 93.00 113 GLU A CA 1
ATOM 903 C C . GLU A 1 113 ? -19.519 10.582 14.983 1.00 93.00 113 GLU A C 1
ATOM 905 O O . GLU A 1 113 ? -19.856 10.818 13.824 1.00 93.00 113 GLU A O 1
ATOM 910 N N . GLY A 1 114 ? -20.376 10.048 15.863 1.00 94.94 114 GLY A N 1
ATOM 911 C CA . GLY A 1 114 ? -21.772 9.752 15.543 1.00 94.94 114 GLY A CA 1
ATOM 912 C C . GLY A 1 114 ? -22.604 11.002 15.249 1.00 94.94 114 GLY A C 1
ATOM 913 O O . GLY A 1 114 ? -23.421 10.982 14.326 1.00 94.94 114 GLY A O 1
ATOM 914 N N . LEU A 1 115 ? -22.381 12.101 15.977 1.00 95.31 115 LEU A N 1
ATOM 915 C CA . LEU A 1 115 ? -23.027 13.390 15.708 1.00 95.31 115 LEU A CA 1
ATOM 916 C C . LEU A 1 115 ? -22.588 13.969 14.358 1.00 95.31 115 LEU A C 1
ATOM 918 O O . LEU A 1 115 ? -23.439 14.387 13.570 1.00 95.31 115 LEU A O 1
ATOM 922 N N . GLN A 1 116 ? -21.285 13.942 14.066 1.00 92.44 116 GLN A N 1
ATOM 923 C CA . GLN A 1 116 ? -20.745 14.383 12.774 1.00 92.44 116 GLN A CA 1
ATOM 924 C C . GLN A 1 116 ? -21.299 13.535 11.622 1.00 92.44 116 GLN A C 1
ATOM 926 O O . GLN A 1 116 ? -21.785 14.063 10.618 1.00 92.44 116 GLN A O 1
ATOM 931 N N . LEU A 1 117 ? -21.324 12.210 11.798 1.00 94.50 117 LEU A N 1
ATOM 932 C CA . LEU A 1 117 ? -21.906 11.286 10.831 1.00 94.50 117 LEU A CA 1
AT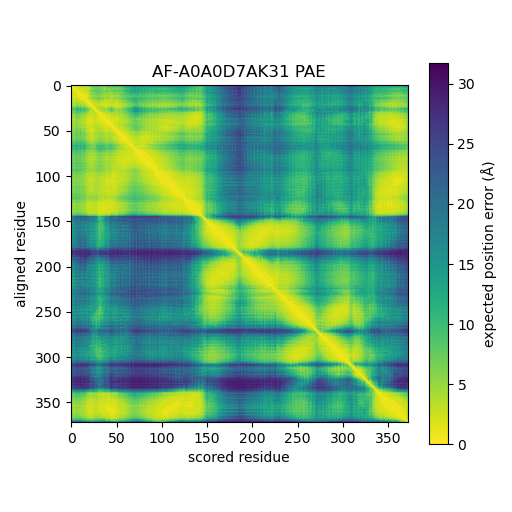OM 933 C C . LEU A 1 117 ? -23.382 11.593 10.575 1.00 94.50 117 LEU A C 1
ATOM 935 O O . LEU A 1 117 ? -23.812 11.568 9.425 1.00 94.50 117 LEU A O 1
ATOM 939 N N . LEU A 1 118 ? -24.165 11.894 11.616 1.00 95.94 118 LEU A N 1
ATOM 940 C CA . LEU A 1 118 ? -25.586 12.224 11.484 1.00 95.94 118 LEU A CA 1
ATOM 941 C C . LEU A 1 118 ? -25.797 13.509 10.667 1.00 95.94 118 LEU A C 1
ATOM 943 O O . LEU A 1 118 ? -26.698 13.560 9.825 1.00 95.94 118 LEU A O 1
ATOM 947 N N . GLN A 1 119 ? -24.958 14.526 10.879 1.00 94.75 119 GLN A N 1
ATOM 948 C CA . GLN A 1 119 ? -24.990 15.773 10.111 1.00 94.75 119 GLN A CA 1
ATOM 949 C C . GLN A 1 119 ? -24.707 15.518 8.626 1.00 94.75 119 GLN A C 1
ATOM 951 O O . GLN A 1 119 ? -25.522 15.896 7.779 1.00 94.75 119 GLN A O 1
ATOM 956 N N . LEU A 1 120 ? -23.621 14.802 8.314 1.00 90.88 120 LEU A N 1
ATOM 957 C CA . LEU A 1 120 ? -23.256 14.449 6.938 1.00 90.88 120 LEU A CA 1
ATOM 958 C C . LEU A 1 120 ? -24.311 13.544 6.284 1.00 90.88 120 LEU A C 1
ATOM 960 O O . LEU A 1 120 ? -24.721 13.788 5.150 1.00 90.88 120 LEU A O 1
ATOM 964 N N . SER A 1 121 ? -24.822 12.547 7.015 1.00 95.38 121 SER A N 1
ATOM 965 C CA . SER A 1 121 ? -25.893 11.656 6.545 1.00 95.38 121 SER A CA 1
ATOM 966 C C . SER A 1 121 ? -27.136 12.447 6.150 1.00 95.38 121 SER A C 1
ATOM 968 O O . SER A 1 121 ? -27.736 12.187 5.110 1.00 95.38 121 SER A O 1
ATOM 970 N N . LYS A 1 122 ? -27.518 13.449 6.952 1.00 95.44 122 LYS A N 1
ATOM 971 C CA . LYS A 1 122 ? -28.681 14.300 6.676 1.00 95.44 122 LYS A CA 1
ATOM 972 C C . LYS A 1 122 ? -28.440 15.222 5.483 1.00 95.44 122 LYS A C 1
ATOM 974 O O . LYS A 1 122 ? -29.323 15.346 4.635 1.00 95.44 122 LYS A O 1
ATOM 979 N N . GLN A 1 123 ? -27.268 15.851 5.414 1.00 95.25 123 GLN A N 1
ATOM 980 C CA . GLN A 1 123 ? -26.902 16.776 4.340 1.00 95.25 123 GLN A CA 1
ATOM 981 C C . GLN A 1 123 ? -26.891 16.083 2.973 1.00 95.25 123 GLN A C 1
ATOM 983 O O . GLN A 1 123 ? -27.482 16.592 2.023 1.00 95.25 123 GLN A O 1
ATOM 988 N N . TYR A 1 124 ? -26.267 14.907 2.891 1.00 93.31 124 TYR A N 1
ATOM 989 C CA . TYR A 1 124 ? -26.104 14.156 1.643 1.00 93.31 124 TYR A CA 1
ATOM 990 C C . TYR A 1 124 ? -27.162 13.061 1.442 1.00 93.31 124 TYR A C 1
ATOM 992 O O . TYR A 1 124 ? -27.109 12.330 0.459 1.00 93.31 124 TYR A O 1
ATOM 1000 N N . LYS A 1 125 ? -28.149 12.961 2.347 1.00 96.00 125 LYS A N 1
ATOM 1001 C CA . LYS A 1 125 ? -29.239 11.965 2.331 1.00 96.00 125 LYS A CA 1
ATOM 1002 C C . LYS A 1 125 ? -28.740 10.512 2.274 1.00 96.00 125 LYS A C 1
ATOM 1004 O O . LYS A 1 125 ? -29.367 9.663 1.642 1.00 96.00 125 LYS A O 1
ATOM 1009 N N . LEU A 1 126 ? -27.630 10.239 2.953 1.00 95.00 126 LEU A N 1
ATOM 1010 C CA . LEU A 1 126 ? -26.968 8.936 2.985 1.00 95.00 126 LEU A CA 1
ATOM 1011 C C . LEU A 1 126 ? -27.536 8.042 4.091 1.00 95.00 126 LEU A C 1
ATOM 1013 O O . LEU A 1 126 ? -28.005 8.512 5.131 1.00 95.00 126 LEU A O 1
ATOM 1017 N N . LYS A 1 127 ? -27.466 6.732 3.866 1.00 95.50 127 LYS A N 1
ATOM 1018 C CA . LYS A 1 127 ? -27.842 5.681 4.814 1.00 95.50 127 LYS A CA 1
ATOM 1019 C C . LYS A 1 127 ? -26.671 4.726 5.036 1.00 95.50 127 LYS A C 1
ATOM 1021 O O . LYS A 1 127 ? -25.725 4.680 4.260 1.00 95.50 127 LYS A O 1
ATOM 1026 N N . ALA A 1 128 ? -26.783 3.887 6.067 1.00 94.38 128 ALA A N 1
ATOM 1027 C CA . ALA A 1 128 ? -25.780 2.868 6.390 1.00 94.38 128 ALA A CA 1
ATOM 1028 C C . ALA A 1 128 ? -25.381 1.991 5.184 1.00 94.38 128 ALA A C 1
ATOM 1030 O O . ALA A 1 128 ? -24.205 1.701 5.001 1.00 94.38 128 ALA A O 1
ATOM 1031 N N . VAL A 1 129 ? -26.354 1.615 4.346 1.00 96.25 129 VAL A N 1
ATOM 1032 C CA . VAL A 1 129 ? -26.122 0.804 3.138 1.00 96.25 129 VAL A CA 1
ATOM 1033 C C . VAL A 1 129 ? -25.265 1.520 2.092 1.00 96.25 129 VAL A C 1
ATOM 1035 O O . VAL A 1 129 ? -24.520 0.862 1.373 1.00 96.25 129 VAL A O 1
ATOM 1038 N N . ASP A 1 130 ? -25.330 2.852 2.021 1.00 96.06 130 ASP A N 1
ATOM 1039 C CA . ASP A 1 130 ? -24.534 3.622 1.068 1.00 96.06 130 ASP A CA 1
ATOM 1040 C C . ASP A 1 130 ? -23.050 3.575 1.441 1.00 96.06 130 ASP A C 1
ATOM 1042 O O . ASP A 1 130 ? -22.219 3.393 0.563 1.00 96.06 130 ASP A O 1
ATOM 1046 N N . TYR A 1 131 ? -22.710 3.646 2.733 1.00 94.44 131 TYR A N 1
ATOM 1047 C CA . TYR A 1 131 ? -21.316 3.577 3.194 1.00 94.44 131 TYR A CA 1
ATOM 1048 C C . TYR A 1 131 ? -20.665 2.214 2.942 1.00 94.44 131 TYR A C 1
ATOM 1050 O O . TYR A 1 131 ? -19.503 2.150 2.544 1.00 94.44 131 TYR A O 1
ATOM 1058 N N . GLU A 1 132 ? -21.414 1.128 3.148 1.00 95.94 132 GLU A N 1
ATOM 1059 C CA . GLU A 1 132 ? -20.956 -0.224 2.804 1.00 95.94 132 GLU A CA 1
ATOM 1060 C C . GLU A 1 132 ? -20.759 -0.351 1.287 1.00 95.94 132 GLU A C 1
ATOM 1062 O O . GLU A 1 132 ? -19.701 -0.789 0.836 1.00 95.94 132 GLU A O 1
ATOM 1067 N N . ARG A 1 133 ? -21.729 0.136 0.494 1.00 96.19 133 ARG A N 1
ATOM 1068 C CA . ARG A 1 133 ? -21.622 0.169 -0.970 1.00 96.19 133 ARG A CA 1
ATOM 1069 C C . ARG A 1 133 ? -20.399 0.966 -1.423 1.00 96.19 133 ARG A C 1
ATOM 1071 O O . ARG A 1 133 ? -19.677 0.497 -2.291 1.00 96.19 133 ARG A O 1
ATOM 1078 N N . PHE A 1 134 ? -20.130 2.126 -0.826 1.00 90.31 134 PHE A N 1
ATOM 1079 C CA . PHE A 1 134 ? -18.968 2.951 -1.165 1.00 90.31 134 PHE A CA 1
ATOM 1080 C C . PHE A 1 134 ? -17.645 2.234 -0.904 1.00 90.31 134 PHE A C 1
ATOM 1082 O O . PHE A 1 134 ? -16.726 2.351 -1.713 1.00 90.31 134 PHE A O 1
ATOM 1089 N N . LEU A 1 135 ? -17.539 1.466 0.185 1.00 88.50 135 LEU A N 1
ATOM 1090 C CA . LEU A 1 135 ? -16.347 0.662 0.449 1.00 88.50 135 LEU A CA 1
ATOM 1091 C C . LEU A 1 135 ? -16.172 -0.446 -0.600 1.00 88.50 135 LEU A C 1
ATOM 1093 O O . LEU A 1 135 ? -15.054 -0.689 -1.055 1.00 88.50 135 LEU A O 1
ATOM 1097 N N . ASP A 1 136 ? -17.258 -1.101 -1.006 1.00 92.38 136 ASP A N 1
ATOM 1098 C CA . ASP A 1 136 ? -17.213 -2.152 -2.026 1.00 92.38 136 ASP A CA 1
ATOM 1099 C C . ASP A 1 136 ? -16.939 -1.601 -3.433 1.00 92.38 136 ASP A C 1
ATOM 1101 O O . ASP A 1 136 ? -16.157 -2.193 -4.178 1.00 92.38 136 ASP A O 1
ATOM 1105 N N . GLU A 1 137 ? -17.499 -0.441 -3.780 1.00 86.62 137 GLU A N 1
ATOM 1106 C CA . GLU A 1 137 ? -17.189 0.298 -5.008 1.00 86.62 137 GLU A CA 1
ATOM 1107 C C . GLU A 1 137 ? -15.719 0.738 -5.031 1.00 86.62 137 GLU A C 1
ATOM 1109 O O . GLU A 1 137 ? -15.039 0.536 -6.038 1.00 86.62 137 GLU A O 1
ATOM 1114 N N . GLU A 1 138 ? -15.191 1.250 -3.912 1.00 81.62 138 GLU A N 1
ATOM 1115 C CA . GLU A 1 138 ? -13.772 1.593 -3.768 1.00 81.62 138 GLU A CA 1
ATOM 1116 C C . GLU A 1 138 ? -12.885 0.346 -3.931 1.00 81.62 138 GLU A C 1
ATOM 1118 O O . GLU A 1 138 ? -11.894 0.381 -4.664 1.00 81.62 138 GLU A O 1
ATOM 1123 N N . ARG A 1 139 ? -13.240 -0.789 -3.312 1.00 85.12 139 ARG A N 1
ATOM 1124 C CA . ARG A 1 139 ? -12.521 -2.067 -3.479 1.00 85.12 139 ARG A CA 1
ATOM 1125 C C . ARG A 1 139 ? -12.554 -2.555 -4.920 1.00 85.12 139 ARG A C 1
ATOM 1127 O O . ARG A 1 139 ? -11.522 -2.988 -5.432 1.00 85.12 139 ARG A O 1
ATOM 1134 N N . ALA A 1 140 ? -13.718 -2.522 -5.562 1.00 83.88 140 ALA A N 1
ATOM 1135 C CA . ALA A 1 140 ? -13.882 -2.943 -6.946 1.00 83.88 140 ALA A CA 1
ATOM 1136 C C . ALA A 1 140 ? -13.052 -2.054 -7.874 1.00 83.88 140 ALA A C 1
ATOM 1138 O O . ALA A 1 140 ? -12.296 -2.570 -8.693 1.00 83.88 140 ALA A O 1
ATOM 1139 N N . TYR A 1 141 ? -13.109 -0.736 -7.683 1.00 76.19 141 TYR A N 1
ATOM 1140 C CA . TYR A 1 141 ? -12.287 0.218 -8.416 1.00 76.19 141 TYR A CA 1
ATOM 1141 C C . TYR A 1 141 ? -10.793 -0.053 -8.224 1.00 76.19 141 TYR A C 1
ATOM 1143 O O . TYR A 1 141 ? -10.071 -0.178 -9.207 1.00 76.19 141 TYR A O 1
ATOM 1151 N N . LEU A 1 142 ? -10.327 -0.222 -6.982 1.00 72.62 142 LEU A N 1
ATOM 1152 C CA . LEU A 1 142 ? -8.913 -0.463 -6.678 1.00 72.62 142 LEU A CA 1
ATOM 1153 C C . LEU A 1 142 ? -8.414 -1.828 -7.175 1.00 72.62 142 LEU A C 1
ATOM 1155 O O . LEU A 1 142 ? -7.251 -1.945 -7.555 1.00 72.62 142 LEU A O 1
ATOM 1159 N N . LYS A 1 143 ? -9.267 -2.858 -7.202 1.00 74.19 143 LYS A N 1
ATOM 1160 C CA . LYS A 1 143 ? -8.952 -4.159 -7.823 1.00 74.19 143 LYS A CA 1
ATOM 1161 C C . LYS A 1 143 ? -8.917 -4.067 -9.347 1.00 74.19 143 LYS A C 1
ATOM 1163 O O . LYS A 1 143 ? -8.092 -4.725 -9.976 1.00 74.19 143 LYS A O 1
ATOM 1168 N N . ASN A 1 144 ? -9.775 -3.223 -9.913 1.00 67.75 144 ASN A N 1
ATOM 1169 C CA . ASN A 1 144 ? -9.845 -2.927 -11.339 1.00 67.75 144 ASN A CA 1
ATOM 1170 C C . ASN A 1 144 ? -8.902 -1.789 -11.757 1.00 67.75 144 ASN A C 1
ATOM 1172 O O . ASN A 1 144 ? -8.918 -1.401 -12.926 1.00 67.75 144 ASN A O 1
ATOM 1176 N N . LEU A 1 145 ? -8.054 -1.281 -10.847 1.00 64.19 145 LEU A N 1
ATOM 1177 C CA . LEU A 1 145 ? -6.965 -0.347 -11.135 1.00 64.19 145 LEU A CA 1
ATOM 1178 C C . LEU A 1 145 ? -5.854 -1.102 -11.891 1.00 64.19 145 LEU A C 1
ATOM 1180 O O . LEU A 1 145 ? -4.770 -1.352 -11.388 1.00 64.19 145 LEU A O 1
ATOM 1184 N N . GLN A 1 146 ? -6.222 -1.536 -13.097 1.00 54.69 146 GLN A N 1
ATOM 1185 C CA . GLN A 1 146 ? -5.504 -2.259 -14.138 1.00 54.69 146 GLN A CA 1
ATOM 1186 C C . GLN A 1 146 ? -4.470 -3.299 -13.676 1.00 54.69 146 GLN A C 1
ATOM 1188 O O . GLN A 1 146 ? -3.302 -3.005 -13.445 1.00 54.69 146 GLN A O 1
ATOM 1193 N N . LYS A 1 147 ? -4.859 -4.575 -13.794 1.00 54.31 147 LYS A N 1
ATOM 1194 C CA . LYS A 1 147 ? -4.040 -5.434 -14.652 1.00 54.31 147 LYS A CA 1
ATOM 1195 C C . LYS A 1 147 ? -4.288 -4.971 -16.080 1.00 54.31 147 LYS A C 1
ATOM 1197 O O . LYS A 1 147 ? -5.415 -5.038 -16.562 1.00 54.31 147 LYS A O 1
ATOM 1202 N N . GLU A 1 148 ? -3.262 -4.423 -16.703 1.00 60.25 148 GLU A N 1
ATOM 1203 C CA . GLU A 1 148 ? -3.242 -4.219 -18.145 1.00 60.25 148 GLU A CA 1
ATOM 1204 C C . GLU A 1 148 ? -3.582 -5.554 -18.845 1.00 60.25 148 GLU A C 1
ATOM 1206 O O . GLU A 1 148 ? -3.207 -6.609 -18.314 1.00 60.25 148 GLU A O 1
ATOM 1211 N N . PRO A 1 149 ? -4.349 -5.552 -19.958 1.00 66.56 149 PRO A N 1
ATOM 1212 C CA . PRO A 1 149 ? -4.641 -6.777 -20.695 1.00 66.56 149 PRO A CA 1
ATOM 1213 C C . PRO A 1 149 ? -3.344 -7.531 -20.968 1.00 66.56 149 PRO A C 1
ATOM 1215 O O . PRO A 1 149 ? -2.341 -6.913 -21.338 1.00 66.56 149 PRO A O 1
ATOM 1218 N N . ALA A 1 150 ? -3.356 -8.846 -20.749 1.00 69.75 150 ALA A N 1
ATOM 1219 C CA . ALA A 1 150 ? -2.145 -9.657 -20.820 1.00 69.75 150 ALA A CA 1
ATOM 1220 C C . ALA A 1 150 ? -1.454 -9.498 -22.181 1.00 69.75 150 ALA A C 1
ATOM 1222 O O . ALA A 1 150 ? -0.231 -9.450 -22.248 1.00 69.75 150 ALA A O 1
ATOM 1223 N N . GLU A 1 151 ? -2.241 -9.306 -23.237 1.00 73.06 151 GLU A N 1
ATOM 1224 C CA . GLU A 1 151 ? -1.798 -9.089 -24.608 1.00 73.06 151 GLU A CA 1
ATOM 1225 C C . GLU A 1 151 ? -1.025 -7.767 -24.771 1.00 73.06 151 GLU A C 1
ATOM 1227 O O . GLU A 1 151 ? 0.010 -7.731 -25.433 1.00 73.06 151 GLU A O 1
ATOM 1232 N N . VAL A 1 152 ? -1.481 -6.681 -24.135 1.00 72.75 152 VAL A N 1
ATOM 1233 C CA . VAL A 1 152 ? -0.810 -5.365 -24.180 1.00 72.75 152 VAL A CA 1
ATOM 1234 C C . VAL A 1 152 ? 0.469 -5.393 -23.347 1.00 72.75 152 VAL A C 1
ATOM 1236 O O . VAL A 1 152 ? 1.506 -4.889 -23.786 1.00 72.75 152 VAL A O 1
ATOM 1239 N N . THR A 1 153 ? 0.427 -6.032 -22.174 1.00 78.12 153 THR A N 1
ATOM 1240 C CA . THR A 1 153 ? 1.615 -6.247 -21.340 1.00 78.12 153 THR A CA 1
ATOM 1241 C C . THR A 1 153 ? 2.666 -7.067 -22.087 1.00 78.12 153 THR A C 1
ATOM 1243 O O . THR A 1 153 ? 3.815 -6.637 -22.164 1.00 78.12 153 THR A O 1
ATOM 1246 N N . GLN A 1 154 ? 2.267 -8.179 -22.707 1.00 83.50 154 GLN A N 1
ATOM 1247 C CA . GLN A 1 154 ? 3.155 -9.066 -23.456 1.00 83.50 154 GLN A CA 1
ATOM 1248 C C . GLN A 1 154 ? 3.745 -8.377 -24.698 1.00 83.50 154 GLN A C 1
ATOM 1250 O O . GLN A 1 154 ? 4.950 -8.468 -24.925 1.00 83.50 154 GLN A O 1
ATOM 1255 N N . ARG A 1 155 ? 2.949 -7.610 -25.463 1.00 84.25 155 ARG A N 1
ATOM 1256 C CA . ARG A 1 155 ? 3.460 -6.785 -26.579 1.00 84.25 155 ARG A CA 1
ATOM 1257 C C . ARG A 1 155 ? 4.475 -5.742 -26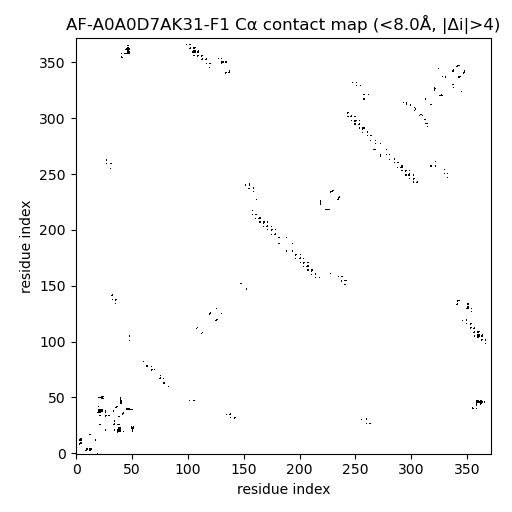.112 1.00 84.25 155 ARG A C 1
ATOM 1259 O O . ARG A 1 155 ? 5.496 -5.548 -26.767 1.00 84.25 155 ARG A O 1
ATOM 1266 N N . CYS A 1 156 ? 4.230 -5.080 -24.981 1.00 83.00 156 CYS A N 1
ATOM 1267 C CA . CYS A 1 156 ? 5.169 -4.099 -24.437 1.00 83.00 156 CYS A CA 1
ATOM 1268 C C . CYS A 1 156 ? 6.464 -4.745 -23.924 1.00 83.00 156 CYS A C 1
ATOM 1270 O O . CYS A 1 156 ? 7.538 -4.185 -24.135 1.00 83.00 156 CYS A O 1
ATOM 1272 N N . GLU A 1 157 ? 6.377 -5.907 -23.274 1.00 87.38 157 GLU A N 1
ATOM 1273 C CA . GLU A 1 157 ? 7.539 -6.693 -22.839 1.00 87.38 157 GLU A CA 1
ATOM 1274 C C . GLU A 1 157 ? 8.382 -7.146 -24.039 1.00 87.38 157 GLU A C 1
ATOM 1276 O O . GLU A 1 157 ? 9.603 -6.966 -24.027 1.00 87.38 157 GLU A O 1
ATOM 1281 N N . TYR A 1 158 ? 7.735 -7.622 -25.109 1.00 91.25 158 TYR A N 1
ATOM 1282 C CA . TYR A 1 158 ? 8.401 -7.966 -26.366 1.00 91.25 158 TYR A CA 1
ATOM 1283 C C . TYR A 1 158 ? 9.110 -6.755 -26.971 1.00 91.25 158 TYR A C 1
ATOM 1285 O O . TYR A 1 158 ? 10.288 -6.832 -27.313 1.00 91.25 158 TYR A O 1
ATOM 1293 N N . MET A 1 159 ? 8.440 -5.601 -27.020 1.00 89.75 159 MET A N 1
ATOM 1294 C CA . MET A 1 159 ? 9.035 -4.353 -27.507 1.00 89.75 159 MET A CA 1
ATOM 1295 C C . MET A 1 159 ? 10.253 -3.911 -26.693 1.00 89.75 159 MET A C 1
ATOM 1297 O O . MET A 1 159 ? 11.254 -3.479 -27.264 1.00 89.75 159 MET A O 1
ATOM 1301 N N . GLU A 1 160 ? 10.200 -4.001 -25.363 1.00 89.94 160 GLU A N 1
ATOM 1302 C CA . GLU A 1 160 ? 11.345 -3.673 -24.508 1.00 89.94 160 GLU A CA 1
ATOM 1303 C C . GLU A 1 160 ? 12.516 -4.632 -24.730 1.00 89.94 160 GLU A C 1
ATOM 1305 O O . GLU A 1 160 ? 13.673 -4.200 -24.763 1.00 89.94 160 GLU A O 1
ATOM 1310 N N . LEU A 1 161 ? 12.228 -5.924 -24.886 1.00 92.38 161 LEU A N 1
ATOM 1311 C CA . LEU A 1 161 ? 13.232 -6.939 -25.175 1.00 92.38 161 LEU A CA 1
ATOM 1312 C C . LEU A 1 161 ? 13.866 -6.715 -26.556 1.00 92.38 161 LEU A C 1
ATOM 1314 O O . LEU A 1 161 ? 15.092 -6.731 -26.681 1.00 92.38 161 LEU A O 1
ATOM 1318 N N . LEU A 1 162 ? 13.053 -6.389 -27.562 1.00 93.44 162 LEU A N 1
ATOM 1319 C CA . LEU A 1 162 ? 13.496 -6.074 -28.916 1.00 93.44 162 LEU A CA 1
ATOM 1320 C C . LEU A 1 162 ? 14.385 -4.825 -28.934 1.00 93.44 162 LEU A C 1
ATOM 1322 O O . LEU A 1 162 ? 15.474 -4.851 -29.502 1.00 93.44 162 LEU A O 1
ATOM 1326 N N . GLN A 1 163 ? 13.999 -3.754 -28.236 1.00 92.94 163 GLN A N 1
ATOM 1327 C CA . GLN A 1 163 ? 14.824 -2.546 -28.102 1.00 92.94 163 GLN A CA 1
ATOM 1328 C C . GLN A 1 163 ? 16.163 -2.833 -27.400 1.00 92.94 163 GLN A C 1
ATOM 1330 O O . GLN A 1 163 ? 17.204 -2.320 -27.823 1.00 92.94 163 GLN A O 1
ATOM 1335 N N . LYS A 1 164 ? 16.171 -3.674 -26.354 1.00 93.69 164 LYS A N 1
ATOM 1336 C CA . LYS A 1 164 ? 17.410 -4.113 -25.683 1.00 93.69 164 LYS A CA 1
ATOM 1337 C C . LYS A 1 164 ? 18.309 -4.903 -26.630 1.00 93.69 164 LYS A C 1
ATOM 1339 O O . LYS A 1 164 ? 19.519 -4.676 -26.624 1.00 93.69 164 LYS A O 1
ATOM 1344 N N . TYR A 1 165 ? 17.737 -5.795 -27.434 1.00 95.25 165 TYR A N 1
ATOM 1345 C CA . TYR A 1 165 ? 18.460 -6.555 -28.452 1.00 95.25 165 TYR A CA 1
ATOM 1346 C C . TYR A 1 165 ? 19.061 -5.641 -29.524 1.00 95.25 165 TYR A C 1
ATOM 1348 O O . TYR A 1 165 ? 20.259 -5.720 -29.793 1.00 95.25 165 TYR A O 1
ATOM 1356 N N . MET A 1 166 ? 18.283 -4.698 -30.064 1.00 94.19 166 MET A N 1
ATOM 1357 C CA . MET A 1 166 ? 18.774 -3.720 -31.043 1.00 94.19 166 MET A CA 1
ATOM 1358 C C . MET A 1 166 ? 19.919 -2.870 -30.476 1.00 94.19 166 MET A C 1
ATOM 1360 O O . MET A 1 166 ? 20.928 -2.656 -31.148 1.00 94.19 166 MET A O 1
ATOM 1364 N N . MET A 1 167 ? 19.815 -2.436 -29.215 1.00 93.69 167 MET A N 1
ATOM 1365 C CA . MET A 1 167 ? 20.896 -1.716 -28.536 1.00 93.69 167 MET A CA 1
ATOM 1366 C C . MET A 1 167 ? 22.140 -2.597 -28.339 1.00 93.69 167 MET A C 1
ATOM 1368 O O . MET A 1 167 ? 23.262 -2.131 -28.533 1.00 93.69 167 MET A O 1
ATOM 1372 N N . ALA A 1 168 ? 21.954 -3.873 -27.988 1.00 93.81 168 ALA A N 1
ATOM 1373 C CA . ALA A 1 168 ? 23.047 -4.831 -27.839 1.00 93.81 168 ALA A CA 1
ATOM 1374 C C . ALA A 1 168 ? 23.758 -5.113 -29.172 1.00 93.81 168 ALA A C 1
ATOM 1376 O O . ALA A 1 168 ? 24.980 -5.233 -29.180 1.00 93.81 168 ALA A O 1
ATOM 1377 N N . LEU A 1 169 ? 23.032 -5.148 -30.297 1.00 94.56 169 LEU A N 1
ATOM 1378 C CA . LEU A 1 169 ? 23.628 -5.246 -31.633 1.00 94.56 169 LEU A CA 1
ATOM 1379 C C . LEU A 1 169 ? 24.512 -4.035 -31.952 1.00 94.56 169 LEU A C 1
ATOM 1381 O O . LEU A 1 169 ? 25.612 -4.206 -32.478 1.00 94.56 169 LEU A O 1
ATOM 1385 N N . ILE A 1 170 ? 24.059 -2.821 -31.619 1.00 94.06 170 ILE A N 1
ATOM 1386 C CA . ILE A 1 170 ? 24.854 -1.599 -31.813 1.00 94.06 170 ILE A CA 1
ATOM 1387 C C . ILE A 1 170 ? 26.117 -1.639 -30.945 1.00 94.06 170 ILE A C 1
ATOM 1389 O O . ILE A 1 170 ? 27.206 -1.351 -31.440 1.00 94.06 170 ILE A O 1
ATOM 1393 N N . ASP A 1 171 ? 25.997 -1.998 -29.665 1.00 92.81 171 ASP A N 1
ATOM 1394 C CA . ASP A 1 171 ? 27.146 -2.060 -28.751 1.00 92.81 171 ASP A CA 1
ATOM 1395 C C . ASP A 1 171 ? 28.133 -3.170 -29.145 1.00 92.81 171 ASP A C 1
ATOM 1397 O O . ASP A 1 171 ? 29.341 -2.948 -29.141 1.00 92.81 171 ASP A O 1
ATOM 1401 N N . SER A 1 172 ? 27.634 -4.333 -29.578 1.00 93.94 172 SER A N 1
ATOM 1402 C CA . SER A 1 172 ? 28.469 -5.425 -30.089 1.00 93.94 172 SER A CA 1
ATOM 1403 C C . SER A 1 172 ? 29.193 -5.043 -31.379 1.00 93.94 172 SER A C 1
ATOM 1405 O O . SER A 1 172 ? 30.370 -5.369 -31.526 1.00 93.94 172 SER A O 1
ATOM 1407 N N . ARG A 1 173 ? 28.542 -4.294 -32.281 1.00 93.62 173 ARG A N 1
ATOM 1408 C CA . ARG A 1 173 ? 29.193 -3.758 -33.485 1.00 93.62 173 ARG A CA 1
ATOM 1409 C C . ARG A 1 173 ? 30.336 -2.811 -33.123 1.00 93.62 173 ARG A C 1
ATOM 1411 O O . ARG A 1 173 ? 31.442 -3.015 -33.603 1.00 93.62 173 ARG A O 1
ATOM 1418 N N . LYS A 1 174 ? 30.097 -1.850 -32.226 1.00 92.19 174 LYS A N 1
ATOM 1419 C CA . LYS A 1 174 ? 31.142 -0.929 -31.744 1.00 92.19 174 LYS A CA 1
ATOM 1420 C C . LYS A 1 174 ? 32.291 -1.671 -31.065 1.00 92.19 174 LYS A C 1
ATOM 1422 O O . LYS A 1 174 ? 33.448 -1.393 -31.331 1.00 92.19 174 LYS A O 1
ATOM 1427 N N . ALA A 1 175 ? 31.982 -2.650 -30.214 1.00 91.50 175 ALA A N 1
ATOM 1428 C CA . ALA A 1 175 ? 33.002 -3.460 -29.552 1.00 91.50 175 ALA A CA 1
ATOM 1429 C C . ALA A 1 175 ? 33.814 -4.316 -30.538 1.00 91.50 175 ALA A C 1
ATOM 1431 O O . ALA A 1 175 ? 34.962 -4.645 -30.249 1.00 91.50 175 ALA A O 1
ATOM 1432 N N . ARG A 1 176 ? 33.224 -4.692 -31.679 1.00 91.31 176 ARG A N 1
ATOM 1433 C CA . ARG A 1 176 ? 33.922 -5.370 -32.773 1.00 91.31 176 ARG A CA 1
ATOM 1434 C C . ARG A 1 176 ? 34.837 -4.425 -33.540 1.00 91.31 176 ARG A C 1
ATOM 1436 O O . ARG A 1 176 ? 35.985 -4.785 -33.747 1.00 91.31 176 ARG A O 1
ATOM 1443 N N . GLU A 1 177 ? 34.364 -3.230 -33.877 1.00 90.56 177 GLU A N 1
ATOM 1444 C CA . GLU A 1 177 ? 35.189 -2.171 -34.477 1.00 90.56 177 GLU A CA 1
ATOM 1445 C C . GLU A 1 177 ? 36.403 -1.859 -33.581 1.00 90.56 177 GLU A C 1
ATOM 1447 O O . GLU A 1 177 ? 37.539 -1.957 -34.036 1.00 90.56 177 GLU A O 1
ATOM 1452 N N . ASP A 1 178 ? 36.181 -1.642 -32.277 1.00 88.19 178 ASP A N 1
ATOM 1453 C CA . ASP A 1 178 ? 37.247 -1.416 -31.287 1.00 88.19 178 ASP A CA 1
ATOM 1454 C C . ASP A 1 178 ? 38.255 -2.585 -31.213 1.00 88.19 178 ASP A C 1
ATOM 1456 O O . ASP A 1 178 ? 39.431 -2.386 -30.900 1.00 88.19 178 ASP A O 1
ATOM 1460 N N . PHE A 1 179 ? 37.796 -3.821 -31.442 1.00 88.25 179 PHE A N 1
ATOM 1461 C CA . PHE A 1 179 ? 38.636 -5.020 -31.430 1.00 88.25 179 PHE A CA 1
ATOM 1462 C C . PHE A 1 179 ? 39.445 -5.174 -32.724 1.00 88.25 179 PHE A C 1
ATOM 1464 O O . PHE A 1 179 ? 40.629 -5.506 -32.664 1.00 88.25 179 PHE A O 1
ATOM 1471 N N . ASP A 1 180 ? 38.833 -4.906 -33.875 1.00 87.19 180 ASP A N 1
ATOM 1472 C CA . ASP A 1 180 ? 39.489 -4.962 -35.183 1.00 87.19 180 ASP A CA 1
ATOM 1473 C C . ASP A 1 180 ? 40.553 -3.845 -35.311 1.00 87.19 180 ASP A C 1
ATOM 1475 O O . ASP A 1 180 ? 41.640 -4.069 -35.855 1.00 87.19 180 ASP A O 1
ATOM 1479 N N . ASP A 1 181 ? 40.312 -2.682 -34.695 1.00 84.62 181 ASP A N 1
ATOM 1480 C CA . ASP A 1 181 ? 41.244 -1.547 -34.642 1.00 84.62 181 ASP A CA 1
ATOM 1481 C C . ASP A 1 181 ? 42.504 -1.801 -33.791 1.00 84.62 181 ASP A C 1
ATOM 1483 O O . ASP A 1 181 ? 43.492 -1.068 -33.927 1.00 84.62 181 ASP A O 1
ATOM 1487 N N . ILE A 1 182 ? 42.543 -2.868 -32.976 1.00 81.69 182 ILE A N 1
ATOM 1488 C CA . ILE A 1 182 ? 43.746 -3.267 -32.215 1.00 81.69 182 ILE A CA 1
ATOM 1489 C C . ILE A 1 182 ? 44.947 -3.459 -33.155 1.00 81.69 182 ILE A C 1
ATOM 1491 O O . ILE A 1 182 ? 46.067 -3.082 -32.805 1.00 81.69 182 ILE A O 1
ATOM 1495 N N . GLY A 1 183 ? 44.726 -4.020 -34.350 1.00 68.12 183 GLY A N 1
ATOM 1496 C CA . GLY A 1 183 ? 45.781 -4.259 -35.343 1.00 68.12 183 GLY A CA 1
ATOM 1497 C C . GLY A 1 183 ? 46.285 -2.993 -36.047 1.00 68.12 183 GLY A C 1
ATOM 1498 O O . GLY A 1 183 ? 47.384 -2.998 -36.598 1.00 68.12 183 GLY A O 1
ATOM 1499 N N . SER A 1 184 ? 45.510 -1.908 -35.998 1.00 71.38 184 SER A N 1
ATOM 1500 C CA . SER A 1 184 ? 45.774 -0.640 -36.696 1.00 71.38 184 SER A CA 1
ATOM 1501 C C . SER A 1 184 ? 46.248 0.481 -35.757 1.00 71.38 184 SER A C 1
ATOM 1503 O O . SER A 1 184 ? 46.450 1.621 -36.189 1.00 71.38 184 SER A O 1
ATOM 1505 N N . ALA A 1 185 ? 46.427 0.187 -34.466 1.00 71.50 185 ALA A N 1
ATOM 1506 C CA . ALA A 1 185 ? 46.783 1.172 -33.453 1.00 71.50 185 ALA A CA 1
ATOM 1507 C C . ALA A 1 185 ? 48.195 1.752 -33.679 1.00 71.50 185 ALA A C 1
ATOM 1509 O O . ALA A 1 185 ? 49.197 1.040 -33.682 1.00 71.50 185 ALA A O 1
ATOM 1510 N N . ARG A 1 186 ? 48.291 3.085 -33.810 1.00 66.19 186 ARG A N 1
ATOM 1511 C CA . ARG A 1 186 ? 49.571 3.813 -33.975 1.00 66.19 186 ARG A CA 1
ATOM 1512 C C . ARG A 1 186 ? 50.455 3.804 -32.720 1.00 66.19 186 ARG A C 1
ATOM 1514 O O . ARG A 1 186 ? 51.634 4.132 -32.811 1.00 66.19 186 ARG A O 1
ATOM 1521 N N . VAL A 1 187 ? 49.885 3.474 -31.559 1.00 72.44 187 VAL A N 1
ATOM 1522 C CA . VAL A 1 187 ? 50.562 3.439 -30.255 1.00 72.44 187 VAL A CA 1
ATOM 1523 C C . VAL A 1 187 ? 50.351 2.053 -29.633 1.00 72.44 187 VAL A C 1
ATOM 1525 O O . VAL A 1 187 ? 49.217 1.570 -29.658 1.00 72.44 187 VAL A O 1
ATOM 1528 N N . PRO A 1 188 ? 51.390 1.407 -29.065 1.00 74.38 188 PRO A N 1
ATOM 1529 C CA . PRO A 1 188 ? 51.242 0.109 -28.412 1.00 74.38 188 PRO A CA 1
ATOM 1530 C C . PRO A 1 188 ? 50.287 0.193 -27.215 1.00 74.38 188 PRO A C 1
ATOM 1532 O O . PRO A 1 188 ? 50.538 0.938 -26.267 1.00 74.38 188 PRO A O 1
ATOM 1535 N N . LEU A 1 189 ? 49.203 -0.583 -27.254 1.00 78.75 189 LEU A N 1
ATOM 1536 C CA . LEU A 1 189 ? 48.255 -0.711 -26.145 1.00 78.75 189 LEU A CA 1
ATOM 1537 C C . LEU A 1 189 ? 48.869 -1.524 -24.997 1.00 78.75 189 LEU A C 1
ATOM 1539 O O . LEU A 1 189 ? 49.597 -2.495 -25.216 1.00 78.75 189 LEU A O 1
ATOM 1543 N N . THR A 1 190 ? 48.535 -1.171 -23.756 1.00 84.38 190 THR A N 1
ATOM 1544 C CA . THR A 1 190 ? 48.944 -1.953 -22.583 1.00 84.38 190 THR A CA 1
ATOM 1545 C C . THR A 1 190 ? 48.178 -3.280 -22.502 1.00 84.38 190 THR A C 1
ATOM 1547 O O . THR A 1 190 ? 47.041 -3.407 -22.964 1.00 84.38 190 THR A O 1
ATOM 1550 N N . GLN A 1 191 ? 48.755 -4.283 -21.829 1.00 80.56 191 GLN A N 1
ATOM 1551 C CA . GLN A 1 191 ? 48.112 -5.592 -21.623 1.00 80.56 191 GLN A CA 1
ATOM 1552 C C . GLN A 1 191 ? 46.747 -5.481 -20.913 1.00 80.56 191 GLN A C 1
ATOM 1554 O O . GLN A 1 191 ? 45.830 -6.260 -21.178 1.00 80.56 191 GLN A O 1
ATOM 1559 N N . MET A 1 192 ? 46.586 -4.487 -20.032 1.00 83.38 192 MET A N 1
ATOM 1560 C CA . MET A 1 192 ? 45.321 -4.220 -19.348 1.00 83.38 192 MET A CA 1
ATOM 1561 C C . MET A 1 192 ? 44.249 -3.671 -20.301 1.00 83.38 192 MET A C 1
ATOM 1563 O O . MET A 1 192 ? 43.084 -4.050 -20.180 1.00 83.38 192 MET A O 1
ATOM 1567 N N . GLU A 1 193 ? 44.618 -2.788 -21.231 1.00 83.62 193 GLU A N 1
ATOM 1568 C CA . GLU A 1 193 ? 43.705 -2.211 -22.228 1.00 83.62 193 GLU A CA 1
ATOM 1569 C C . GLU A 1 193 ? 43.249 -3.268 -23.235 1.00 83.62 193 GLU A C 1
ATOM 1571 O O . GLU A 1 193 ? 42.045 -3.430 -23.440 1.00 83.62 193 GLU A O 1
ATOM 1576 N N . LEU A 1 194 ? 44.179 -4.083 -23.744 1.00 83.50 194 LEU A N 1
ATOM 1577 C CA . LEU A 1 194 ? 43.870 -5.231 -24.605 1.00 83.50 194 LEU A CA 1
ATOM 1578 C C . LEU A 1 194 ? 42.893 -6.200 -23.926 1.00 83.50 194 LEU A C 1
ATOM 1580 O O . LEU A 1 194 ? 41.877 -6.585 -24.507 1.00 83.50 194 LEU A O 1
ATOM 1584 N N . GLY A 1 195 ? 43.143 -6.527 -22.654 1.00 86.38 195 GLY A N 1
ATOM 1585 C CA . GLY A 1 195 ? 42.260 -7.390 -21.872 1.00 86.38 195 GLY A CA 1
ATOM 1586 C C . GLY A 1 195 ? 40.879 -6.782 -21.590 1.00 86.38 195 GLY A C 1
ATOM 1587 O O . GLY A 1 195 ? 39.934 -7.525 -21.320 1.00 86.38 195 GLY A O 1
ATOM 1588 N N . LYS A 1 196 ? 40.717 -5.451 -21.614 1.00 89.69 196 LYS A N 1
ATOM 1589 C CA . LYS A 1 196 ? 39.401 -4.792 -21.501 1.00 89.69 196 LYS A CA 1
ATOM 1590 C C . LYS A 1 196 ? 38.630 -4.865 -22.819 1.00 89.69 196 LYS A C 1
ATOM 1592 O O . LYS A 1 196 ? 37.452 -5.217 -22.784 1.00 89.69 196 LYS A O 1
ATOM 1597 N N . ILE A 1 197 ? 39.287 -4.594 -23.948 1.00 88.00 197 ILE A N 1
ATOM 1598 C CA . ILE A 1 197 ? 38.664 -4.644 -25.282 1.00 88.00 197 ILE A CA 1
ATOM 1599 C C . ILE A 1 197 ? 38.219 -6.077 -25.602 1.00 88.00 197 ILE A C 1
ATOM 1601 O O . ILE A 1 197 ? 37.051 -6.295 -25.913 1.00 88.00 197 ILE A O 1
ATOM 1605 N N . GLN A 1 198 ? 39.093 -7.069 -25.393 1.00 89.88 198 GLN A N 1
ATOM 1606 C CA . GLN A 1 198 ? 38.764 -8.492 -25.561 1.00 89.88 198 GLN A CA 1
ATOM 1607 C C . GLN A 1 198 ? 37.565 -8.925 -24.710 1.00 89.88 198 GLN A C 1
ATOM 1609 O O . GLN A 1 198 ? 36.651 -9.581 -25.204 1.00 89.88 198 GLN A O 1
ATOM 1614 N N . ARG A 1 199 ? 37.530 -8.534 -23.427 1.00 90.62 199 ARG A N 1
ATOM 1615 C CA . ARG A 1 199 ? 36.393 -8.849 -22.550 1.00 90.62 199 ARG A CA 1
ATOM 1616 C C . ARG A 1 199 ? 35.102 -8.202 -23.037 1.00 90.62 199 ARG A C 1
ATOM 1618 O O . ARG A 1 199 ? 34.081 -8.884 -23.059 1.00 90.62 199 ARG A O 1
ATOM 1625 N N . ARG A 1 200 ? 35.135 -6.928 -23.438 1.00 91.38 200 ARG A N 1
ATOM 1626 C CA . ARG A 1 200 ? 33.956 -6.222 -23.958 1.00 91.38 200 ARG A CA 1
ATOM 1627 C C . ARG A 1 200 ? 33.450 -6.856 -25.256 1.00 91.38 200 ARG A C 1
ATOM 1629 O O . ARG A 1 200 ? 32.245 -7.062 -25.379 1.00 91.38 200 ARG A O 1
ATOM 1636 N N . PHE A 1 201 ? 34.343 -7.225 -26.174 1.00 91.19 201 PHE A N 1
ATOM 1637 C CA . PHE A 1 201 ? 34.005 -7.931 -27.413 1.00 91.19 201 PHE A CA 1
ATOM 1638 C C . PHE A 1 201 ? 33.244 -9.234 -27.129 1.00 91.19 201 PHE A C 1
ATOM 1640 O O . PHE A 1 201 ? 32.116 -9.412 -27.587 1.00 91.19 201 PHE A O 1
ATOM 1647 N N . THR A 1 202 ? 33.796 -10.099 -26.274 1.00 91.50 202 THR A N 1
ATOM 1648 C CA . THR A 1 202 ? 33.153 -11.375 -25.926 1.00 91.50 202 THR A CA 1
ATOM 1649 C C . THR A 1 202 ? 31.846 -11.179 -25.149 1.00 91.50 202 THR A C 1
ATOM 1651 O O . THR A 1 202 ? 30.855 -11.856 -25.414 1.00 91.50 202 THR A O 1
ATOM 1654 N N . GLN A 1 203 ? 31.803 -10.248 -24.189 1.00 93.75 203 GLN A N 1
ATOM 1655 C CA . GLN A 1 203 ? 30.613 -10.005 -23.363 1.00 93.75 203 GLN A CA 1
ATOM 1656 C C . GLN A 1 203 ? 29.440 -9.440 -24.167 1.00 93.75 203 GLN A C 1
ATOM 1658 O O . GLN A 1 203 ? 28.305 -9.875 -23.975 1.00 93.75 203 GLN A O 1
ATOM 1663 N N . THR A 1 204 ? 29.699 -8.482 -25.059 1.00 92.81 204 THR A N 1
ATOM 1664 C CA . THR A 1 204 ? 28.654 -7.888 -25.905 1.00 92.81 204 THR A CA 1
ATOM 1665 C C . THR A 1 204 ? 28.119 -8.900 -26.917 1.00 92.81 204 THR A C 1
ATOM 1667 O O . THR A 1 204 ? 26.903 -8.996 -27.067 1.00 92.81 204 THR A O 1
ATOM 1670 N N . ALA A 1 205 ? 28.983 -9.729 -27.517 1.00 92.62 205 ALA A N 1
ATOM 1671 C CA . ALA A 1 205 ? 28.565 -10.824 -28.396 1.00 92.62 205 ALA A CA 1
ATOM 1672 C C . ALA A 1 205 ? 27.686 -11.855 -27.662 1.00 92.62 205 ALA A C 1
ATOM 1674 O O . ALA A 1 205 ? 26.597 -12.186 -28.129 1.00 92.62 205 ALA A O 1
ATOM 1675 N N . ASN A 1 206 ? 28.097 -12.295 -26.467 1.00 93.69 206 ASN A N 1
ATOM 1676 C CA . ASN A 1 206 ? 27.291 -13.207 -25.647 1.00 93.69 206 ASN A CA 1
ATOM 1677 C C . ASN A 1 206 ? 25.936 -12.594 -25.268 1.00 93.69 206 ASN A C 1
ATOM 1679 O O . ASN A 1 206 ? 24.921 -13.285 -25.271 1.00 93.69 206 ASN A O 1
ATOM 1683 N N . ARG A 1 207 ? 25.899 -11.291 -24.963 1.00 93.62 207 ARG A N 1
ATOM 1684 C CA . ARG A 1 207 ? 24.653 -10.580 -24.650 1.00 93.62 207 ARG A CA 1
ATOM 1685 C C . ARG A 1 207 ? 23.684 -10.566 -25.832 1.00 93.62 207 ARG A C 1
ATOM 1687 O O . ARG A 1 207 ? 22.489 -10.718 -25.605 1.00 93.62 207 ARG A O 1
ATOM 1694 N N . VAL A 1 208 ? 24.182 -10.402 -27.060 1.00 95.25 208 VAL A N 1
ATOM 1695 C CA . VAL A 1 208 ? 23.354 -10.491 -28.274 1.00 95.25 208 VAL A CA 1
ATOM 1696 C C . VAL A 1 208 ? 22.732 -11.880 -28.393 1.00 95.25 208 VAL A C 1
ATOM 1698 O O . VAL A 1 208 ? 21.523 -11.961 -28.557 1.00 95.25 208 VAL A O 1
ATOM 1701 N N . VAL A 1 209 ? 23.519 -12.950 -28.233 1.00 95.25 209 VAL A N 1
ATOM 1702 C CA . VAL A 1 209 ? 23.024 -14.338 -28.326 1.00 95.25 209 VAL A CA 1
ATOM 1703 C C . VAL A 1 209 ? 21.951 -14.631 -27.275 1.00 95.25 209 VAL A C 1
ATOM 1705 O O . VAL A 1 209 ? 20.915 -15.201 -27.595 1.00 95.25 209 VAL A O 1
ATOM 1708 N N . VAL A 1 210 ? 22.163 -14.210 -26.023 1.00 94.69 210 VAL A N 1
ATOM 1709 C CA . VAL A 1 210 ? 21.180 -14.422 -24.944 1.00 94.69 210 VAL A CA 1
ATOM 1710 C C . VAL A 1 210 ? 19.864 -13.698 -25.232 1.00 94.69 210 VAL A C 1
ATOM 1712 O O . VAL A 1 210 ? 18.800 -14.282 -25.053 1.00 94.69 210 VAL A O 1
ATOM 1715 N N . LEU A 1 211 ? 19.932 -12.442 -25.683 1.00 94.31 211 LEU A N 1
ATOM 1716 C CA . LEU A 1 211 ? 18.739 -11.657 -26.011 1.00 94.31 211 LEU A CA 1
ATOM 1717 C C . LEU A 1 211 ? 18.026 -12.184 -27.265 1.00 94.31 211 LEU A C 1
ATOM 1719 O O . LEU A 1 211 ? 16.803 -12.128 -27.324 1.00 94.31 211 LEU A O 1
ATOM 1723 N N . ASP A 1 212 ? 18.767 -12.705 -28.244 1.00 95.25 212 ASP A N 1
ATOM 1724 C CA . ASP A 1 212 ? 18.218 -13.321 -29.459 1.00 95.25 212 ASP A CA 1
ATOM 1725 C C . ASP A 1 212 ? 17.416 -14.593 -29.157 1.00 95.25 212 ASP A C 1
ATOM 1727 O O . ASP A 1 212 ? 16.310 -14.788 -29.662 1.00 95.25 212 ASP A O 1
ATOM 1731 N N . GLU A 1 213 ? 17.958 -15.432 -28.277 1.00 94.50 213 GLU A N 1
ATOM 1732 C CA . GLU A 1 213 ? 17.309 -16.646 -27.786 1.00 94.50 213 GLU A CA 1
ATOM 1733 C C . GLU A 1 213 ? 16.060 -16.313 -26.947 1.00 94.50 213 GLU A C 1
ATOM 1735 O O . GLU A 1 213 ? 15.015 -16.950 -27.076 1.00 94.50 213 GLU A O 1
ATOM 1740 N N . GLU A 1 214 ? 16.136 -15.289 -26.091 1.00 93.69 214 GLU A N 1
ATOM 1741 C CA . GLU A 1 214 ? 14.985 -14.819 -25.312 1.00 93.69 214 GLU A CA 1
ATOM 1742 C C . GLU A 1 214 ? 13.872 -14.262 -26.212 1.00 93.69 214 GLU A C 1
ATOM 1744 O O . GLU A 1 214 ? 12.701 -14.574 -25.986 1.00 93.69 214 GLU A O 1
ATOM 1749 N N . LEU A 1 215 ? 14.230 -13.508 -27.260 1.00 94.25 215 LEU A N 1
ATOM 1750 C CA . LEU A 1 215 ? 13.284 -13.019 -28.266 1.00 94.25 215 LEU A CA 1
ATOM 1751 C C . LEU A 1 215 ? 12.622 -14.161 -29.021 1.00 94.25 215 LEU A C 1
ATOM 1753 O O . LEU A 1 215 ? 11.401 -14.169 -29.113 1.00 94.25 215 LEU A O 1
ATOM 1757 N N . SER A 1 216 ? 13.401 -15.133 -29.500 1.00 93.38 216 SER A N 1
ATOM 1758 C CA . SER A 1 216 ? 12.876 -16.280 -30.254 1.00 93.38 216 SER A CA 1
ATOM 1759 C C . SER A 1 216 ? 11.822 -17.045 -29.448 1.00 93.38 216 SER A C 1
ATOM 1761 O O . SER A 1 216 ? 10.726 -17.310 -29.938 1.00 93.38 216 SER A O 1
ATOM 1763 N N . ARG A 1 217 ? 12.088 -17.306 -28.160 1.00 93.38 217 ARG A N 1
ATOM 1764 C CA . ARG A 1 217 ? 11.103 -17.939 -27.266 1.00 93.38 217 ARG A CA 1
ATOM 1765 C C . ARG A 1 217 ? 9.845 -17.095 -27.082 1.00 93.38 217 ARG A C 1
ATOM 1767 O O . ARG A 1 217 ? 8.743 -17.632 -27.009 1.00 93.38 217 ARG A O 1
ATOM 1774 N N . MET A 1 218 ? 9.992 -15.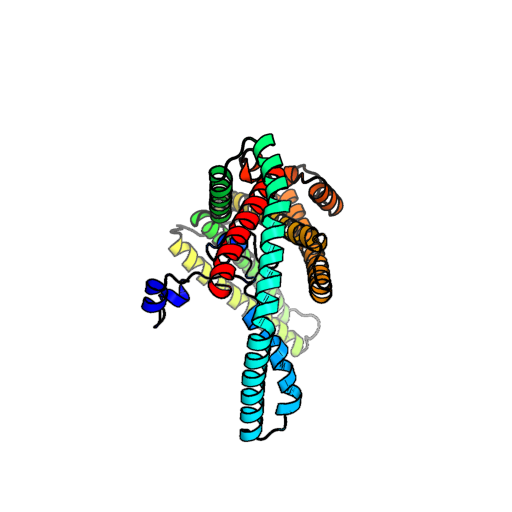778 -26.969 1.00 91.56 218 MET A N 1
ATOM 1775 C CA . MET A 1 218 ? 8.848 -14.883 -26.821 1.00 91.56 218 MET A CA 1
ATOM 1776 C C . MET A 1 218 ? 8.018 -14.798 -28.110 1.00 91.56 218 MET A C 1
ATOM 1778 O O . MET A 1 218 ? 6.791 -14.782 -28.038 1.00 91.56 218 MET A O 1
ATOM 1782 N N . GLU A 1 219 ? 8.674 -14.808 -29.272 1.00 94.31 219 GLU A N 1
ATOM 1783 C CA . GLU A 1 219 ? 8.059 -14.840 -30.605 1.00 94.31 219 GLU A CA 1
ATOM 1784 C C . GLU A 1 219 ? 7.226 -16.115 -30.800 1.00 94.31 219 GLU A C 1
ATOM 1786 O O . GLU A 1 219 ? 6.088 -16.026 -31.261 1.00 94.31 219 GLU A O 1
ATOM 1791 N N . GLU A 1 220 ? 7.729 -17.273 -30.355 1.00 92.62 220 GLU A N 1
ATOM 1792 C CA . GLU A 1 220 ? 6.979 -18.538 -30.341 1.00 92.62 220 GLU A CA 1
ATOM 1793 C C . GLU A 1 220 ? 5.734 -18.466 -29.450 1.00 92.62 220 GLU A C 1
ATOM 1795 O O . GLU A 1 220 ? 4.640 -18.838 -29.877 1.00 92.62 220 GLU A O 1
ATOM 1800 N N . VAL A 1 221 ? 5.873 -17.952 -28.222 1.00 90.56 221 VAL A N 1
ATOM 1801 C CA . VAL A 1 221 ? 4.751 -17.826 -27.274 1.00 90.56 221 VAL A CA 1
ATOM 1802 C C . VAL A 1 221 ? 3.683 -16.860 -27.796 1.00 90.56 221 VAL A C 1
ATOM 1804 O O . VAL A 1 221 ? 2.492 -17.087 -27.584 1.00 90.56 221 VAL A O 1
ATOM 1807 N N . MET A 1 222 ? 4.093 -15.786 -28.470 1.00 88.50 222 MET A N 1
ATOM 1808 C CA . MET A 1 222 ? 3.190 -14.793 -29.055 1.00 88.50 222 MET A CA 1
ATOM 1809 C C . MET A 1 222 ? 2.630 -15.207 -30.425 1.00 88.50 222 MET A C 1
ATOM 1811 O O . MET A 1 222 ? 1.738 -14.530 -30.935 1.00 88.50 222 MET A O 1
ATOM 1815 N N . GLY A 1 223 ? 3.134 -16.289 -31.028 1.00 90.00 223 GLY A N 1
ATOM 1816 C CA . GLY A 1 223 ? 2.736 -16.734 -32.364 1.00 90.00 223 GLY A CA 1
ATOM 1817 C C . GLY A 1 223 ? 3.118 -15.747 -33.472 1.00 90.00 223 GLY A C 1
ATOM 1818 O O . GLY A 1 223 ? 2.373 -15.593 -34.441 1.00 90.00 223 GLY A O 1
ATOM 1819 N N . LEU A 1 224 ? 4.243 -15.040 -33.321 1.00 89.50 224 LEU A N 1
ATOM 1820 C CA . LEU A 1 224 ? 4.687 -14.044 -34.294 1.00 89.50 224 LEU A CA 1
ATOM 1821 C C . LEU A 1 224 ? 5.342 -14.726 -35.508 1.00 89.50 224 LEU A C 1
ATOM 1823 O O . LEU A 1 224 ? 6.247 -15.541 -35.336 1.00 89.50 224 LEU A O 1
ATOM 1827 N N . PRO A 1 225 ? 4.940 -14.381 -36.746 1.00 87.00 225 PRO A N 1
ATOM 1828 C CA . PRO A 1 225 ? 5.492 -15.005 -37.949 1.00 87.00 225 PRO A CA 1
ATOM 1829 C C . PRO A 1 225 ? 6.900 -14.502 -38.295 1.00 87.00 225 PRO A C 1
ATOM 1831 O O . PRO A 1 225 ? 7.632 -15.170 -39.022 1.00 87.00 225 PRO A O 1
ATOM 1834 N N . ALA A 1 226 ? 7.268 -13.310 -37.820 1.00 89.25 226 ALA A N 1
ATOM 1835 C CA . ALA A 1 226 ? 8.571 -12.698 -38.033 1.00 89.25 226 ALA A CA 1
ATOM 1836 C C . ALA A 1 226 ? 8.869 -11.664 -36.941 1.00 89.25 226 ALA A C 1
ATOM 1838 O O . ALA A 1 226 ? 7.955 -11.043 -36.389 1.00 89.25 226 ALA A O 1
ATOM 1839 N N . ARG A 1 227 ? 10.162 -11.446 -36.684 1.00 92.19 227 ARG A N 1
ATOM 1840 C CA . ARG A 1 227 ? 10.643 -10.409 -35.769 1.00 92.19 227 ARG A CA 1
ATOM 1841 C C . ARG A 1 227 ? 10.317 -9.017 -36.296 1.00 92.19 227 ARG A C 1
ATOM 1843 O O . ARG A 1 227 ? 10.570 -8.713 -37.464 1.00 92.19 227 ARG A O 1
ATOM 1850 N N . TRP A 1 228 ? 9.808 -8.156 -35.421 1.00 92.06 228 TRP A N 1
ATOM 1851 C CA . TRP A 1 228 ? 9.494 -6.778 -35.784 1.00 92.06 228 TRP A CA 1
ATOM 1852 C C . TRP A 1 228 ? 10.759 -5.961 -36.065 1.00 92.06 228 TRP A C 1
ATOM 1854 O O . TRP A 1 228 ? 11.796 -6.118 -35.418 1.00 92.06 228 TRP A O 1
ATOM 1864 N N . THR A 1 229 ? 10.659 -5.049 -37.026 1.00 89.06 229 THR A N 1
ATOM 1865 C CA . THR A 1 229 ? 11.713 -4.087 -37.378 1.00 89.06 229 THR A CA 1
ATOM 1866 C C . THR A 1 229 ? 11.236 -2.668 -37.095 1.00 89.06 229 THR A C 1
ATOM 1868 O O . THR A 1 229 ? 10.040 -2.433 -36.934 1.00 89.06 229 THR A O 1
ATOM 1871 N N . THR A 1 230 ? 12.148 -1.693 -37.079 1.00 86.62 230 THR A N 1
ATOM 1872 C CA . THR A 1 230 ? 11.796 -0.276 -36.866 1.00 86.62 230 THR A CA 1
ATOM 1873 C C . THR A 1 230 ? 10.778 0.272 -37.862 1.00 86.62 230 THR A C 1
ATOM 1875 O O . THR A 1 230 ? 10.075 1.223 -37.531 1.00 86.62 230 THR A O 1
ATOM 1878 N N . ASP A 1 231 ? 10.688 -0.343 -39.041 1.00 87.31 231 ASP A N 1
ATOM 1879 C CA . ASP A 1 231 ? 9.804 0.074 -40.131 1.00 87.31 231 ASP A CA 1
ATOM 1880 C C . ASP A 1 231 ? 8.493 -0.727 -40.171 1.00 87.31 231 ASP A C 1
ATOM 1882 O O . ASP A 1 231 ? 7.587 -0.395 -40.935 1.00 87.31 231 ASP A O 1
ATOM 1886 N N . SER A 1 232 ? 8.376 -1.788 -39.365 1.00 88.56 232 SER A N 1
ATOM 1887 C CA . SER A 1 232 ? 7.164 -2.608 -39.324 1.00 88.56 232 SER A CA 1
ATOM 1888 C C . SER A 1 232 ? 5.989 -1.836 -38.697 1.00 88.56 232 SER A C 1
ATOM 1890 O O . SER A 1 232 ? 6.175 -1.167 -37.670 1.00 88.56 232 SER A O 1
ATOM 1892 N N . PRO A 1 233 ? 4.772 -1.909 -39.273 1.00 86.75 233 PRO A N 1
ATOM 1893 C CA . PRO A 1 233 ? 3.586 -1.262 -38.711 1.00 86.75 233 PRO A CA 1
ATOM 1894 C C . PRO A 1 233 ? 3.331 -1.646 -37.250 1.00 86.75 233 PRO A C 1
ATOM 1896 O O . PRO A 1 233 ? 2.982 -0.789 -36.441 1.00 86.75 233 PRO A O 1
ATOM 1899 N N . GLU A 1 234 ? 3.570 -2.908 -36.898 1.00 88.12 234 GLU A N 1
ATOM 1900 C CA . GLU A 1 234 ? 3.383 -3.467 -35.559 1.00 88.12 234 GLU A CA 1
ATOM 1901 C C . GLU A 1 234 ? 4.329 -2.830 -34.534 1.00 88.12 234 GLU A C 1
ATOM 1903 O O . GLU A 1 234 ? 3.922 -2.546 -33.403 1.00 88.12 234 GLU A O 1
ATOM 1908 N N . TYR A 1 235 ? 5.575 -2.550 -34.929 1.00 87.62 235 TYR A N 1
ATOM 1909 C CA . TYR A 1 235 ? 6.549 -1.849 -34.092 1.00 87.62 235 TYR A CA 1
ATOM 1910 C C . TYR A 1 235 ? 6.154 -0.388 -33.871 1.00 87.62 235 TYR A C 1
ATOM 1912 O O . TYR A 1 235 ? 6.218 0.110 -32.746 1.00 87.62 235 TYR A O 1
ATOM 1920 N N . ILE A 1 236 ? 5.719 0.305 -34.927 1.00 85.56 236 ILE A N 1
ATOM 1921 C CA . ILE A 1 236 ? 5.300 1.713 -34.857 1.00 85.56 236 ILE A CA 1
ATOM 1922 C C . ILE A 1 236 ? 4.039 1.868 -33.998 1.00 85.56 236 ILE A C 1
ATOM 1924 O O . ILE A 1 236 ? 3.952 2.797 -33.193 1.00 85.56 236 ILE A O 1
ATOM 1928 N N . ASP A 1 237 ? 3.076 0.964 -34.152 1.00 85.75 237 ASP A N 1
ATOM 1929 C CA . ASP A 1 237 ? 1.849 0.922 -33.357 1.00 85.75 237 ASP A CA 1
ATOM 1930 C C . ASP A 1 237 ? 2.161 0.634 -31.882 1.00 85.75 237 ASP A C 1
ATOM 1932 O O . ASP A 1 237 ? 1.831 1.422 -30.996 1.00 85.75 237 ASP A O 1
ATOM 1936 N N . SER A 1 238 ? 2.960 -0.403 -31.620 1.00 84.81 238 SER A N 1
ATOM 1937 C CA . SER A 1 238 ? 3.355 -0.762 -30.254 1.00 84.81 238 SER A CA 1
ATOM 1938 C C . SER A 1 238 ? 4.241 0.295 -29.584 1.00 84.81 238 SER A C 1
ATOM 1940 O O . SER A 1 238 ? 4.283 0.376 -28.358 1.00 84.81 238 SER A O 1
ATOM 1942 N N . LEU A 1 239 ? 4.941 1.144 -30.347 1.00 84.19 239 LEU A N 1
ATOM 1943 C CA . LEU A 1 239 ? 5.633 2.318 -29.804 1.00 84.19 239 LEU A CA 1
ATOM 1944 C C . LEU A 1 239 ? 4.655 3.357 -29.244 1.00 84.19 239 LEU A C 1
ATOM 1946 O O . LEU A 1 239 ? 4.980 4.001 -28.243 1.00 84.19 239 LEU A O 1
ATOM 1950 N N . LYS A 1 240 ? 3.486 3.544 -29.869 1.00 81.62 240 LYS A N 1
ATOM 1951 C CA . LYS A 1 240 ? 2.433 4.421 -29.333 1.00 81.62 240 LYS A CA 1
ATOM 1952 C C . LYS A 1 240 ? 1.862 3.821 -28.056 1.00 81.62 240 LYS A C 1
ATOM 1954 O O . LYS A 1 240 ? 1.886 4.498 -27.030 1.00 81.62 240 LYS A O 1
ATOM 1959 N N . ASP A 1 241 ? 1.511 2.536 -28.086 1.00 79.12 241 ASP A N 1
ATOM 1960 C CA . ASP A 1 241 ? 1.021 1.804 -26.912 1.00 79.12 241 ASP A CA 1
ATOM 1961 C C . ASP A 1 241 ? 2.011 1.874 -25.746 1.00 79.12 241 ASP A C 1
ATOM 1963 O O . ASP A 1 241 ? 1.624 2.131 -24.607 1.00 79.12 241 ASP A O 1
ATOM 1967 N N . GLN A 1 242 ? 3.310 1.712 -26.017 1.00 83.06 242 GLN A N 1
ATOM 1968 C CA . GLN A 1 242 ? 4.362 1.788 -25.004 1.00 83.06 242 GLN A CA 1
ATOM 1969 C C . GLN A 1 242 ? 4.475 3.197 -24.399 1.00 83.06 242 GLN A C 1
ATOM 1971 O O . GLN A 1 242 ? 4.682 3.326 -23.189 1.00 83.06 242 GLN A O 1
ATOM 1976 N N . ARG A 1 243 ? 4.334 4.262 -25.201 1.00 82.25 243 ARG A N 1
ATOM 1977 C CA . ARG A 1 243 ? 4.326 5.651 -24.701 1.00 82.25 243 ARG A CA 1
ATOM 1978 C C . ARG A 1 243 ? 3.082 5.933 -23.863 1.00 82.25 243 ARG A C 1
ATOM 1980 O O . ARG A 1 243 ? 3.206 6.469 -22.763 1.00 82.25 243 ARG A O 1
ATOM 1987 N N . GLU A 1 244 ? 1.911 5.515 -24.331 1.00 77.88 244 GLU A N 1
ATOM 1988 C CA . GLU A 1 244 ? 0.650 5.649 -23.595 1.00 77.88 244 GLU A CA 1
ATOM 1989 C C . GLU A 1 244 ? 0.657 4.843 -22.296 1.00 77.88 244 GLU A C 1
ATOM 1991 O O . GLU A 1 244 ? 0.182 5.314 -21.264 1.00 77.88 244 GLU A O 1
ATOM 1996 N N . ARG A 1 245 ? 1.237 3.641 -22.313 1.00 78.75 245 ARG A N 1
ATOM 1997 C CA . ARG A 1 245 ? 1.451 2.810 -21.126 1.00 78.75 245 ARG A CA 1
ATOM 1998 C C . ARG A 1 245 ? 2.374 3.494 -20.131 1.00 78.75 245 ARG A C 1
ATOM 2000 O O . ARG A 1 245 ? 2.021 3.584 -18.960 1.00 78.75 245 ARG A O 1
ATOM 2007 N N . ARG A 1 246 ? 3.532 3.998 -20.574 1.00 81.69 246 ARG A N 1
ATOM 2008 C CA . ARG A 1 246 ? 4.466 4.734 -19.703 1.00 81.69 246 ARG A CA 1
ATOM 2009 C C . ARG A 1 246 ? 3.800 5.956 -19.081 1.00 81.69 246 ARG A C 1
ATOM 2011 O O . ARG A 1 246 ? 3.996 6.206 -17.898 1.00 81.69 246 ARG A O 1
ATOM 2018 N N . TYR A 1 247 ? 2.980 6.673 -19.846 1.00 80.06 247 TYR A N 1
ATOM 2019 C CA . TYR A 1 247 ? 2.196 7.790 -19.327 1.00 80.06 247 TYR A CA 1
ATOM 2020 C C . TYR A 1 247 ? 1.170 7.343 -18.285 1.00 80.06 247 TYR A C 1
ATOM 2022 O O . TYR A 1 247 ? 1.176 7.876 -17.180 1.00 80.06 247 TYR A O 1
ATOM 2030 N N . ARG A 1 248 ? 0.357 6.318 -18.575 1.00 74.19 248 ARG A N 1
ATOM 2031 C CA . ARG A 1 248 ? -0.604 5.748 -17.613 1.00 74.19 248 ARG A CA 1
ATOM 2032 C C . ARG A 1 248 ? 0.077 5.269 -16.330 1.00 74.19 248 ARG A C 1
ATOM 2034 O O . ARG A 1 248 ? -0.390 5.583 -15.245 1.00 74.19 248 ARG A O 1
ATOM 2041 N N . GLN A 1 249 ? 1.209 4.576 -16.439 1.00 77.06 249 GLN A N 1
ATOM 2042 C CA . GLN A 1 249 ? 1.993 4.130 -15.285 1.00 77.06 249 GLN A CA 1
ATOM 2043 C C . GLN A 1 249 ? 2.558 5.301 -14.480 1.00 77.06 249 GLN A C 1
ATOM 2045 O O . GLN A 1 249 ? 2.553 5.253 -13.252 1.00 77.06 249 GLN A O 1
ATOM 2050 N N . ALA A 1 250 ? 3.032 6.353 -15.150 1.00 80.50 250 ALA A N 1
ATOM 2051 C CA . ALA A 1 250 ? 3.518 7.549 -14.476 1.00 80.50 250 ALA A CA 1
ATOM 2052 C C . ALA A 1 250 ? 2.378 8.306 -13.774 1.00 80.50 250 ALA A C 1
ATOM 2054 O O . ALA A 1 250 ? 2.565 8.767 -12.651 1.00 80.50 250 ALA A O 1
ATOM 2055 N N . VAL A 1 251 ? 1.189 8.374 -14.384 1.00 73.50 251 VAL A N 1
ATOM 2056 C CA . VAL A 1 251 ? -0.033 8.895 -13.748 1.00 73.50 251 VAL A CA 1
ATOM 2057 C C . VAL A 1 251 ? -0.384 8.074 -12.509 1.00 73.50 251 VAL A C 1
ATOM 2059 O O . VAL A 1 251 ? -0.494 8.645 -11.426 1.00 73.50 251 VAL A O 1
ATOM 2062 N N . ASP A 1 252 ? -0.487 6.748 -12.644 1.00 69.81 252 ASP A N 1
ATOM 2063 C CA . ASP A 1 252 ? -0.813 5.838 -11.540 1.00 69.81 252 ASP A CA 1
ATOM 2064 C C . ASP A 1 252 ? 0.217 5.965 -10.395 1.00 69.81 252 ASP A C 1
ATOM 2066 O O . ASP A 1 252 ? -0.135 5.930 -9.213 1.00 69.81 252 ASP A O 1
ATOM 2070 N N . GLU A 1 253 ? 1.506 6.126 -10.722 1.00 76.00 253 GLU A N 1
ATOM 2071 C CA . GLU A 1 253 ? 2.580 6.303 -9.741 1.00 76.00 253 GLU A CA 1
ATOM 2072 C C . GLU A 1 253 ? 2.462 7.637 -8.992 1.00 76.00 253 GLU A C 1
ATOM 2074 O O . GLU A 1 253 ? 2.538 7.641 -7.757 1.00 76.00 253 GLU A O 1
ATOM 2079 N N . VAL A 1 254 ? 2.248 8.746 -9.709 1.00 74.94 254 VAL A N 1
ATOM 2080 C CA . VAL A 1 254 ? 2.049 10.077 -9.118 1.00 74.94 254 VAL A CA 1
ATOM 2081 C C . VAL A 1 254 ? 0.795 10.085 -8.243 1.00 74.94 254 VAL A C 1
ATOM 2083 O O . VAL A 1 254 ? 0.876 10.456 -7.072 1.00 74.94 254 VAL A O 1
ATOM 2086 N N . GLU A 1 255 ? -0.342 9.607 -8.755 1.00 68.88 255 GLU A N 1
ATOM 2087 C CA . GLU A 1 255 ? -1.602 9.543 -8.008 1.00 68.88 255 GLU A CA 1
ATOM 2088 C C . GLU A 1 255 ? -1.435 8.729 -6.721 1.00 68.88 255 GLU A C 1
ATOM 2090 O O . GLU A 1 255 ? -1.761 9.205 -5.629 1.00 68.88 255 GLU A O 1
ATOM 2095 N N . ARG A 1 256 ? -0.846 7.530 -6.821 1.00 71.50 256 ARG A N 1
ATOM 2096 C CA . ARG A 1 256 ? -0.593 6.665 -5.664 1.00 71.50 256 ARG A CA 1
ATOM 2097 C C . ARG A 1 256 ? 0.238 7.376 -4.602 1.00 71.50 256 ARG A C 1
ATOM 2099 O O . ARG A 1 256 ? -0.110 7.288 -3.426 1.00 71.50 256 ARG A O 1
ATOM 2106 N N . LEU A 1 257 ? 1.332 8.033 -4.989 1.00 73.25 257 LEU A N 1
ATOM 2107 C CA . LEU A 1 257 ? 2.251 8.683 -4.051 1.00 73.25 257 LEU A CA 1
ATOM 2108 C C . LEU A 1 257 ? 1.635 9.921 -3.390 1.00 73.25 257 LEU A C 1
ATOM 2110 O O . LEU A 1 257 ? 1.843 10.131 -2.194 1.00 73.25 257 LEU A O 1
ATOM 2114 N N . ILE A 1 258 ? 0.844 10.708 -4.122 1.00 69.25 258 ILE A N 1
ATOM 2115 C CA . ILE A 1 258 ? 0.166 11.878 -3.551 1.00 69.25 258 ILE A CA 1
ATOM 2116 C C . ILE A 1 258 ? -0.967 11.442 -2.611 1.00 69.25 258 ILE A C 1
ATOM 2118 O O . ILE A 1 258 ? -1.054 11.954 -1.496 1.00 69.25 258 ILE A O 1
ATOM 2122 N N . VAL A 1 259 ? -1.798 10.461 -2.993 1.00 63.75 259 VAL A N 1
ATOM 2123 C CA . VAL A 1 259 ? -2.843 9.902 -2.104 1.00 63.75 259 VAL A CA 1
ATOM 2124 C C . VAL A 1 259 ? -2.215 9.364 -0.820 1.00 63.75 259 VAL A C 1
ATOM 2126 O O . VAL A 1 259 ? -2.704 9.609 0.282 1.00 63.75 259 VAL A O 1
ATOM 2129 N N . GLN A 1 260 ? -1.093 8.663 -0.953 1.00 65.31 260 GLN A N 1
ATOM 2130 C CA . GLN A 1 260 ? -0.289 8.215 0.170 1.00 65.31 260 GLN A CA 1
ATOM 2131 C C . GLN A 1 260 ? 0.180 9.393 1.046 1.00 65.31 260 GLN A C 1
ATOM 2133 O O . GLN A 1 260 ? 0.059 9.317 2.268 1.00 65.31 260 GLN A O 1
ATOM 2138 N N . GLN A 1 261 ? 0.705 10.477 0.471 1.00 70.94 261 GLN A N 1
ATOM 2139 C CA . GLN A 1 261 ? 1.153 11.651 1.235 1.00 70.94 261 GLN A CA 1
ATOM 2140 C C . GLN A 1 261 ? 0.004 12.337 1.978 1.00 70.94 261 GLN A C 1
ATOM 2142 O O . GLN A 1 261 ? 0.154 12.690 3.145 1.00 70.94 261 GLN A O 1
ATOM 2147 N N . LEU A 1 262 ? -1.156 12.477 1.341 1.00 60.75 262 LEU A N 1
ATOM 2148 C CA . LEU A 1 262 ? -2.349 13.040 1.967 1.00 60.75 262 LEU A CA 1
ATOM 2149 C C . LEU A 1 262 ? -2.769 12.253 3.205 1.00 60.75 262 LEU A C 1
ATOM 2151 O O . LEU A 1 262 ? -2.991 12.839 4.259 1.00 60.75 262 LEU A O 1
ATOM 2155 N N . LEU A 1 263 ? -2.811 10.923 3.101 1.00 58.25 263 LEU A N 1
ATOM 2156 C CA . LEU A 1 263 ? -3.163 10.066 4.232 1.00 58.25 263 LEU A CA 1
ATOM 2157 C C . LEU A 1 263 ? -2.178 10.207 5.399 1.00 58.25 263 LEU A C 1
ATOM 2159 O O . LEU A 1 263 ? -2.596 10.088 6.547 1.00 58.25 263 LEU A O 1
ATOM 2163 N N . GLU A 1 264 ? -0.897 10.473 5.134 1.00 65.50 264 GLU A N 1
ATOM 2164 C CA . GLU A 1 264 ? 0.092 10.774 6.179 1.00 65.50 264 GLU A CA 1
ATOM 2165 C C . GLU A 1 264 ? -0.129 12.142 6.824 1.00 65.50 264 GLU A C 1
ATOM 2167 O O . GLU A 1 264 ? -0.058 12.247 8.049 1.00 65.50 264 GLU A O 1
ATOM 2172 N N . LEU A 1 265 ? -0.419 13.172 6.022 1.00 64.56 265 LEU A N 1
ATOM 2173 C CA . LEU A 1 265 ? -0.677 14.536 6.496 1.00 64.56 265 LEU A CA 1
ATOM 2174 C C . LEU A 1 265 ? -1.959 14.618 7.329 1.00 64.56 265 LEU A C 1
ATOM 2176 O O . LEU A 1 265 ? -1.940 15.171 8.427 1.00 64.56 265 LEU A O 1
ATOM 2180 N N . THR A 1 266 ? -3.053 14.006 6.863 1.00 57.16 266 THR A N 1
ATOM 2181 C CA . THR A 1 266 ? -4.289 13.869 7.648 1.00 57.16 266 THR A CA 1
ATOM 2182 C C . THR A 1 266 ? -3.995 13.194 8.982 1.00 57.16 266 THR A C 1
ATOM 2184 O O . THR A 1 266 ? -4.539 13.598 10.005 1.00 57.16 266 THR A O 1
ATOM 2187 N N . LYS A 1 267 ? -3.082 12.214 9.001 1.00 56.25 267 LYS A N 1
ATOM 2188 C CA . LYS A 1 267 ? -2.701 11.513 10.225 1.00 56.25 267 LYS A CA 1
ATOM 2189 C C . LYS A 1 267 ? -1.865 12.345 11.187 1.00 56.25 267 LYS A C 1
ATOM 2191 O O . LYS A 1 267 ? -2.098 12.230 12.385 1.00 56.25 267 LYS A O 1
ATOM 2196 N N . LEU A 1 268 ? -0.932 13.166 10.699 1.00 62.38 268 LEU A N 1
ATOM 2197 C CA . LEU A 1 268 ? -0.206 14.122 11.548 1.00 62.38 268 LEU A CA 1
ATOM 2198 C C . LEU A 1 268 ? -1.155 15.091 12.257 1.00 62.38 268 LEU A C 1
ATOM 2200 O O . LEU A 1 268 ? -0.908 15.450 13.404 1.00 62.38 268 LEU A O 1
ATOM 2204 N N . ASN A 1 269 ? -2.240 15.481 11.585 1.00 54.97 269 ASN A N 1
ATOM 2205 C CA . ASN A 1 269 ? -3.221 16.422 12.117 1.00 54.97 269 ASN A CA 1
ATOM 2206 C C . ASN A 1 269 ? -4.247 15.784 13.074 1.00 54.97 269 ASN A C 1
ATOM 2208 O O . ASN A 1 269 ? -5.064 16.507 13.642 1.00 54.97 269 ASN A O 1
ATOM 2212 N N . MET A 1 270 ? -4.225 14.462 13.290 1.00 51.00 270 MET A N 1
ATOM 2213 C CA . MET A 1 270 ? -5.093 13.823 14.285 1.00 51.00 270 MET A CA 1
ATOM 2214 C C . MET A 1 270 ? -4.507 13.968 15.695 1.00 51.00 270 MET A C 1
ATOM 2216 O O . MET A 1 270 ? -3.364 13.599 15.966 1.00 51.00 270 MET A O 1
ATOM 2220 N N . SER A 1 271 ? -5.316 14.457 16.634 1.00 38.56 271 SER A N 1
ATOM 2221 C CA . SER A 1 271 ? -4.967 14.491 18.056 1.00 38.56 271 SER A CA 1
ATOM 2222 C C . SER A 1 271 ? -4.739 13.073 18.599 1.00 38.56 271 SER A C 1
ATOM 2224 O O . SER A 1 271 ? -5.597 12.210 18.429 1.00 38.56 271 SER A O 1
ATOM 2226 N N . GLY A 1 272 ? -3.610 12.835 19.282 1.00 50.53 272 GLY A N 1
ATOM 2227 C CA . GLY A 1 272 ? -3.287 11.543 19.916 1.00 50.53 272 GLY A CA 1
ATOM 2228 C C . GLY A 1 272 ? -2.114 10.770 19.297 1.00 50.53 272 GLY A C 1
ATOM 2229 O O . GLY A 1 272 ? -1.801 9.672 19.753 1.00 50.53 272 GLY A O 1
ATOM 2230 N N . VAL A 1 273 ? -1.428 11.328 18.296 1.00 54.09 273 VAL A N 1
ATOM 2231 C CA . VAL A 1 273 ? -0.212 10.729 17.725 1.00 54.09 273 VAL A CA 1
ATOM 2232 C C . VAL A 1 273 ? 0.961 10.893 18.699 1.00 54.09 273 VAL A C 1
ATOM 2234 O O . VAL A 1 273 ? 1.444 11.998 18.936 1.00 54.09 273 VAL A O 1
ATOM 2237 N N . GLY A 1 274 ? 1.437 9.789 19.281 1.00 59.50 274 GLY A N 1
ATOM 2238 C CA . GLY A 1 274 ? 2.591 9.811 20.186 1.00 59.50 274 GLY A CA 1
ATOM 2239 C C . GLY A 1 274 ? 3.874 10.288 19.489 1.00 59.50 274 GLY A C 1
ATOM 2240 O O . GLY A 1 274 ? 4.073 10.042 18.302 1.00 59.50 274 GLY A O 1
ATOM 2241 N N . TYR A 1 275 ? 4.792 10.916 20.232 1.00 65.06 275 TYR A N 1
ATOM 2242 C CA . TYR A 1 275 ? 6.017 11.544 19.700 1.00 65.06 275 TYR A CA 1
ATOM 2243 C C . TYR A 1 275 ? 6.823 10.659 18.724 1.00 65.06 275 TYR A C 1
ATOM 2245 O O . TYR A 1 275 ? 7.223 11.101 17.650 1.00 65.06 275 TYR A O 1
ATOM 2253 N N . LYS A 1 276 ? 6.992 9.366 19.037 1.00 63.62 276 LYS A N 1
ATOM 2254 C CA . LYS A 1 276 ? 7.703 8.408 18.164 1.00 63.62 276 LYS A CA 1
ATOM 2255 C C . LYS A 1 276 ? 6.965 8.114 16.851 1.00 63.62 276 LYS A C 1
ATOM 2257 O O . LYS A 1 276 ? 7.595 7.823 15.837 1.00 63.62 276 LYS A O 1
ATOM 2262 N N . GLN A 1 277 ? 5.635 8.159 16.866 1.00 60.34 277 GLN A N 1
ATOM 2263 C CA . GLN A 1 277 ? 4.814 8.018 15.665 1.00 60.34 277 GLN A CA 1
ATOM 2264 C C . GLN A 1 277 ? 4.894 9.288 14.818 1.00 60.34 277 GLN A C 1
ATOM 2266 O O . GLN A 1 277 ? 5.041 9.189 13.605 1.00 60.34 277 GLN A O 1
ATOM 2271 N N . HIS A 1 278 ? 4.908 10.457 15.460 1.00 66.94 278 HIS A N 1
ATOM 2272 C CA . HIS A 1 278 ? 5.107 11.741 14.795 1.00 66.94 278 HIS A CA 1
ATOM 2273 C C . HIS A 1 278 ? 6.453 11.794 14.051 1.00 66.94 278 HIS A C 1
ATOM 2275 O O . HIS A 1 278 ? 6.492 12.129 12.870 1.00 66.94 278 HIS A O 1
ATOM 2281 N N . GLU A 1 279 ? 7.551 11.375 14.691 1.00 74.50 279 GLU A N 1
ATOM 2282 C CA . GLU A 1 279 ? 8.883 11.342 14.065 1.00 74.50 279 GLU A CA 1
ATOM 2283 C C . GLU A 1 279 ? 8.945 10.383 12.859 1.00 74.50 279 GLU A C 1
ATOM 2285 O O . GLU A 1 279 ? 9.523 10.707 11.819 1.00 74.50 279 GLU A O 1
ATOM 2290 N N . LYS A 1 280 ? 8.319 9.202 12.965 1.00 71.56 280 LYS A N 1
ATOM 2291 C CA . LYS A 1 280 ? 8.246 8.236 11.857 1.00 71.56 280 LYS A CA 1
ATOM 2292 C C . LYS A 1 280 ? 7.408 8.760 10.693 1.00 71.56 280 LYS A C 1
ATOM 2294 O O . LYS A 1 280 ? 7.842 8.622 9.552 1.00 71.56 280 LYS A O 1
ATOM 2299 N N . ILE A 1 281 ? 6.258 9.379 10.970 1.00 64.62 281 ILE A N 1
ATOM 2300 C CA . ILE A 1 281 ? 5.432 9.999 9.927 1.00 64.62 281 ILE A CA 1
ATOM 2301 C C . ILE A 1 281 ? 6.211 11.139 9.264 1.00 64.62 281 ILE A C 1
ATOM 2303 O O . ILE A 1 281 ? 6.239 11.210 8.044 1.00 64.62 281 ILE A O 1
ATOM 2307 N N . GLN A 1 282 ? 6.942 11.962 10.019 1.00 69.56 282 GLN A N 1
ATOM 2308 C CA . GLN A 1 282 ? 7.762 13.037 9.455 1.00 69.56 282 GLN A CA 1
ATOM 2309 C C . GLN A 1 282 ? 8.873 12.521 8.522 1.00 69.56 282 GLN A C 1
ATOM 2311 O O . GLN A 1 282 ? 9.070 13.072 7.438 1.00 69.56 282 GLN A O 1
ATOM 2316 N N . LYS A 1 283 ? 9.574 11.442 8.893 1.00 75.56 283 LYS A N 1
ATOM 2317 C CA . LYS A 1 283 ? 10.574 10.801 8.014 1.00 75.56 283 LYS A CA 1
ATOM 2318 C C . LYS A 1 283 ? 9.932 10.186 6.769 1.00 75.56 283 LYS A C 1
ATOM 2320 O O . LYS A 1 283 ? 10.482 10.304 5.675 1.00 75.56 283 LYS A O 1
ATOM 2325 N N . ALA A 1 284 ? 8.771 9.551 6.925 1.00 69.62 284 ALA A N 1
ATOM 2326 C CA . ALA A 1 284 ? 8.019 8.987 5.809 1.00 69.62 284 ALA A CA 1
ATOM 2327 C C . ALA A 1 284 ? 7.533 10.083 4.846 1.00 69.62 284 ALA A C 1
ATOM 2329 O O . ALA A 1 284 ? 7.694 9.927 3.636 1.00 69.62 284 ALA A O 1
ATOM 2330 N N . LEU A 1 285 ? 7.072 11.223 5.374 1.00 69.44 285 LEU A N 1
ATOM 2331 C CA . LEU A 1 285 ? 6.692 12.395 4.589 1.00 69.44 285 LEU A CA 1
ATOM 2332 C C . LEU A 1 285 ? 7.865 12.897 3.747 1.00 69.44 285 LEU A C 1
ATOM 2334 O O . LEU A 1 285 ? 7.713 13.026 2.539 1.00 69.44 285 LEU A O 1
ATOM 2338 N N . GLN A 1 286 ? 9.043 13.095 4.350 1.00 76.00 286 GLN A N 1
ATOM 2339 C CA . GLN A 1 286 ? 10.247 13.539 3.633 1.00 76.00 286 GLN A CA 1
ATOM 2340 C C . GLN A 1 286 ? 10.650 12.578 2.507 1.00 76.00 286 GLN A C 1
ATOM 2342 O O . GLN A 1 286 ? 10.892 13.005 1.375 1.00 76.00 286 GLN A O 1
ATOM 2347 N N . ALA A 1 287 ? 10.703 11.275 2.798 1.00 77.25 287 ALA A N 1
ATOM 2348 C CA . ALA A 1 287 ? 11.027 10.261 1.796 1.00 77.25 287 ALA A CA 1
ATOM 2349 C C . ALA A 1 287 ? 9.989 10.239 0.661 1.00 77.25 287 ALA A C 1
ATOM 2351 O O . ALA A 1 287 ? 10.337 10.103 -0.514 1.00 77.25 287 ALA A O 1
ATOM 2352 N N . ARG A 1 288 ? 8.710 10.415 1.001 1.00 78.38 288 ARG A N 1
ATOM 2353 C CA . ARG A 1 288 ? 7.612 10.433 0.037 1.00 78.38 288 ARG A CA 1
ATOM 2354 C C . ARG A 1 288 ? 7.588 11.709 -0.796 1.00 78.38 288 ARG A C 1
ATOM 2356 O O . ARG A 1 288 ? 7.334 11.600 -1.988 1.00 78.38 288 ARG A O 1
ATOM 2363 N N . SER A 1 289 ? 7.952 12.872 -0.254 1.00 80.31 289 SER A N 1
ATOM 2364 C CA . SER A 1 289 ? 8.109 14.092 -1.059 1.00 80.31 289 SER A CA 1
ATOM 2365 C C . SER A 1 289 ? 9.185 13.901 -2.136 1.00 80.31 289 SER A C 1
ATOM 2367 O O . SER A 1 289 ? 8.958 14.225 -3.297 1.00 80.31 289 SER A O 1
ATOM 2369 N N . GLN A 1 290 ? 10.319 13.269 -1.802 1.00 83.12 290 GLN A N 1
ATOM 2370 C CA . GLN A 1 290 ? 11.346 12.935 -2.802 1.00 83.12 290 GLN A CA 1
ATOM 2371 C C . GLN A 1 290 ? 10.841 11.941 -3.858 1.00 83.12 290 GLN A C 1
ATOM 2373 O O . GLN A 1 290 ? 11.171 12.070 -5.038 1.00 83.12 290 GLN A O 1
ATOM 2378 N N . ALA A 1 291 ? 10.054 10.942 -3.447 1.00 83.81 291 ALA A N 1
ATOM 2379 C CA . ALA A 1 291 ? 9.452 9.984 -4.370 1.00 83.81 291 ALA A CA 1
ATOM 2380 C C . ALA A 1 291 ? 8.457 10.661 -5.324 1.00 83.81 291 ALA A C 1
ATOM 2382 O O . ALA A 1 291 ? 8.476 10.370 -6.518 1.00 83.81 291 ALA A O 1
ATOM 2383 N N . ILE A 1 292 ? 7.641 11.592 -4.820 1.00 80.56 292 ILE A N 1
ATOM 2384 C CA . ILE A 1 292 ? 6.695 12.369 -5.627 1.00 80.56 292 ILE A CA 1
ATOM 2385 C C . ILE A 1 292 ? 7.436 13.217 -6.659 1.00 80.56 292 ILE A C 1
ATOM 2387 O O . ILE A 1 292 ? 7.047 13.189 -7.820 1.00 80.56 292 ILE A O 1
ATOM 2391 N N . CYS A 1 293 ? 8.522 13.908 -6.289 1.00 84.62 293 CYS A N 1
ATOM 2392 C CA . CYS A 1 293 ? 9.311 14.677 -7.260 1.00 84.62 293 CYS A CA 1
ATOM 2393 C C . CYS A 1 293 ? 9.815 13.793 -8.412 1.00 84.62 293 CYS A C 1
ATOM 2395 O O . CYS A 1 293 ? 9.635 14.131 -9.576 1.00 84.62 293 CYS A O 1
ATOM 2397 N N . LYS A 1 294 ? 10.361 12.610 -8.104 1.00 87.62 294 LYS A N 1
ATOM 2398 C CA . LYS A 1 294 ? 10.816 11.669 -9.142 1.00 87.62 294 LYS A CA 1
ATOM 2399 C C . LYS A 1 294 ? 9.670 11.140 -10.006 1.00 87.62 294 LYS A C 1
ATOM 2401 O O . LYS A 1 294 ? 9.853 10.933 -11.202 1.00 87.62 294 LYS A O 1
ATOM 2406 N N . ALA A 1 295 ? 8.508 10.884 -9.411 1.00 85.88 295 ALA A N 1
ATOM 2407 C CA . ALA A 1 295 ? 7.329 10.444 -10.150 1.00 85.88 295 ALA A CA 1
ATOM 2408 C C . ALA A 1 295 ? 6.789 11.556 -11.063 1.00 85.88 295 ALA A C 1
ATOM 2410 O O . ALA A 1 295 ? 6.418 11.280 -12.200 1.00 85.88 295 ALA A O 1
ATOM 2411 N N . LEU A 1 296 ? 6.822 12.811 -10.606 1.00 86.06 296 LEU A N 1
ATOM 2412 C CA . LEU A 1 296 ? 6.503 13.984 -11.417 1.00 86.06 296 LEU A CA 1
ATOM 2413 C C . LEU A 1 296 ? 7.439 14.124 -12.616 1.00 86.06 296 LEU A C 1
ATOM 2415 O O . LEU A 1 296 ? 6.966 14.363 -13.723 1.00 86.06 296 LEU A O 1
ATOM 2419 N N . ASP A 1 297 ? 8.746 13.942 -12.421 1.00 87.56 297 ASP A N 1
ATOM 2420 C CA . ASP A 1 297 ? 9.715 13.994 -13.521 1.00 87.56 297 ASP A CA 1
ATOM 2421 C C . ASP A 1 297 ? 9.378 12.954 -14.598 1.00 87.56 297 ASP A C 1
ATOM 2423 O O . ASP A 1 297 ? 9.313 13.283 -15.785 1.00 87.56 297 ASP A O 1
ATOM 2427 N N . ARG A 1 298 ? 9.070 11.716 -14.181 1.00 86.38 298 ARG A N 1
ATOM 2428 C CA . ARG A 1 298 ? 8.640 10.635 -15.085 1.00 86.38 298 ARG A CA 1
ATOM 2429 C C . ARG A 1 298 ? 7.321 10.949 -15.780 1.00 86.38 298 ARG A C 1
ATOM 2431 O O . ARG A 1 298 ? 7.194 10.698 -16.975 1.00 86.38 298 ARG A O 1
ATOM 2438 N N . TYR A 1 299 ? 6.353 11.507 -15.056 1.00 85.25 299 TYR A N 1
ATOM 2439 C CA . TYR A 1 299 ? 5.080 11.945 -15.625 1.00 85.25 299 TYR A CA 1
ATOM 2440 C C . TYR A 1 299 ? 5.298 13.016 -16.694 1.00 85.25 299 TYR A C 1
ATOM 2442 O O . TYR A 1 299 ? 4.812 12.871 -17.813 1.00 85.25 299 TYR A O 1
ATOM 2450 N N . ASN A 1 300 ? 6.080 14.052 -16.391 1.00 86.12 300 ASN A N 1
ATOM 2451 C CA . ASN A 1 300 ? 6.360 15.152 -17.310 1.00 86.12 300 ASN A CA 1
ATOM 2452 C C . ASN A 1 300 ? 7.178 14.689 -18.528 1.00 86.12 300 ASN A C 1
ATOM 2454 O O . ASN A 1 300 ? 7.010 15.210 -19.630 1.00 86.12 300 ASN A O 1
ATOM 2458 N N . GLU A 1 301 ? 8.073 13.713 -18.371 1.00 86.69 301 GLU A N 1
ATOM 2459 C CA . GLU A 1 301 ? 8.767 13.066 -19.489 1.00 86.69 301 GLU A CA 1
ATOM 2460 C C . GLU A 1 301 ? 7.809 12.256 -20.372 1.00 86.69 301 GLU A C 1
ATOM 2462 O O . GLU A 1 301 ? 7.792 12.440 -21.593 1.00 86.69 301 GLU A O 1
ATOM 2467 N N . ALA A 1 302 ? 6.963 11.420 -19.768 1.00 83.50 302 ALA A N 1
ATOM 2468 C CA . ALA A 1 302 ? 5.986 10.622 -20.498 1.00 83.50 302 ALA A CA 1
ATOM 2469 C C . ALA A 1 302 ? 4.943 11.499 -21.215 1.00 83.50 302 ALA A C 1
ATOM 2471 O O . ALA A 1 302 ? 4.654 11.264 -22.389 1.00 83.50 302 ALA A O 1
ATOM 2472 N N . ALA A 1 303 ? 4.453 12.559 -20.566 1.00 81.88 303 ALA A N 1
ATOM 2473 C CA . ALA A 1 303 ? 3.515 13.519 -21.144 1.00 81.88 303 ALA A CA 1
ATOM 2474 C C . ALA A 1 303 ? 4.107 14.235 -22.371 1.00 81.88 303 ALA A C 1
ATOM 2476 O O . ALA A 1 303 ? 3.456 14.316 -23.415 1.00 81.88 303 ALA A O 1
ATOM 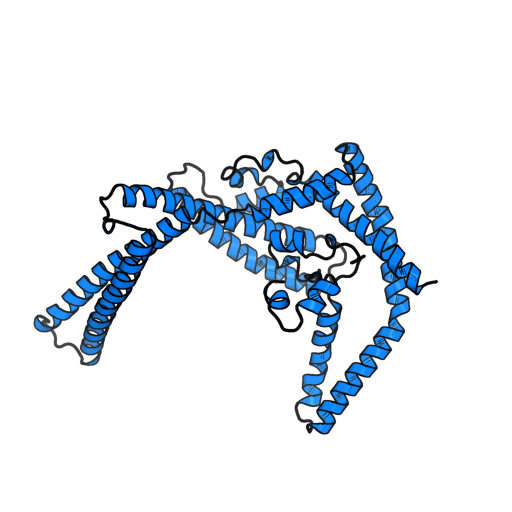2477 N N . ARG A 1 304 ? 5.373 14.679 -22.286 1.00 83.88 304 ARG A N 1
ATOM 2478 C CA . ARG A 1 304 ? 6.098 15.266 -23.428 1.00 83.88 304 ARG A CA 1
ATOM 2479 C C . ARG A 1 304 ? 6.224 14.282 -24.590 1.00 83.88 304 ARG A C 1
ATOM 2481 O O . ARG A 1 304 ? 6.074 14.682 -25.740 1.00 83.88 304 ARG A O 1
ATOM 2488 N N . SER A 1 305 ? 6.457 13.000 -24.305 1.00 80.81 305 SER A N 1
ATOM 2489 C CA . SER A 1 305 ? 6.596 11.962 -25.339 1.00 80.81 305 SER A CA 1
ATOM 2490 C C . SER A 1 305 ? 5.308 11.678 -26.131 1.00 80.81 305 SER A C 1
ATOM 2492 O O . SER A 1 305 ? 5.383 11.184 -27.260 1.00 80.81 305 SER A O 1
ATOM 2494 N N . LEU A 1 306 ? 4.146 12.018 -25.561 1.00 79.50 306 LEU A N 1
ATOM 2495 C CA . LEU A 1 306 ? 2.825 11.918 -26.190 1.00 79.50 306 LEU A CA 1
ATOM 2496 C C . LEU A 1 306 ? 2.381 13.214 -26.882 1.00 79.50 306 LEU A C 1
ATOM 2498 O O . LEU A 1 306 ? 1.295 13.264 -27.452 1.00 79.50 306 LEU A O 1
ATOM 2502 N N . GLY A 1 307 ? 3.200 14.271 -26.841 1.00 69.62 307 GLY A N 1
ATOM 2503 C CA . GLY A 1 307 ? 2.839 15.571 -27.407 1.00 69.62 307 GLY A CA 1
ATOM 2504 C C . GLY A 1 307 ? 1.680 16.250 -26.672 1.00 69.62 307 GLY A C 1
ATOM 2505 O O . GLY A 1 307 ? 1.008 17.104 -27.248 1.00 69.62 307 GLY A O 1
ATOM 2506 N N . HIS A 1 308 ? 1.415 15.879 -25.414 1.00 66.50 308 HIS A N 1
ATOM 2507 C CA . HIS A 1 308 ? 0.406 16.560 -24.613 1.00 66.50 308 HIS A CA 1
ATOM 2508 C C . HIS A 1 308 ? 0.824 18.018 -24.383 1.00 66.50 308 HIS A C 1
ATOM 2510 O O . HIS A 1 308 ? 1.879 18.288 -23.818 1.00 66.50 308 HIS A O 1
ATOM 2516 N N . SER A 1 309 ? -0.030 18.960 -24.793 1.00 54.00 309 SER A N 1
ATOM 2517 C CA . SER A 1 309 ? 0.181 20.413 -24.662 1.00 54.00 309 SER A CA 1
ATOM 2518 C C . SER A 1 309 ? -0.005 20.944 -23.228 1.00 54.00 309 SER A C 1
ATOM 2520 O O . SER A 1 309 ? -0.079 22.157 -23.029 1.00 54.00 309 SER A O 1
ATOM 2522 N N . ARG A 1 310 ? -0.151 20.069 -22.225 1.00 57.31 310 ARG A N 1
ATOM 2523 C CA . ARG A 1 310 ? -0.359 20.488 -20.833 1.00 57.31 310 ARG A CA 1
ATOM 2524 C C . ARG A 1 310 ? 0.940 21.015 -20.229 1.00 57.31 310 ARG A C 1
ATOM 2526 O O . ARG A 1 310 ? 2.011 20.468 -20.481 1.00 57.31 310 ARG A O 1
ATOM 2533 N N . GLU A 1 311 ? 0.822 22.057 -19.409 1.00 63.25 311 GLU A N 1
ATOM 2534 C CA . GLU A 1 311 ? 1.926 22.554 -18.587 1.00 63.25 311 GLU A CA 1
ATOM 2535 C C . GLU A 1 311 ? 2.470 21.432 -17.692 1.00 63.25 311 GLU A C 1
ATOM 2537 O O . GLU A 1 311 ? 1.723 20.578 -17.205 1.00 63.25 311 GLU A O 1
ATOM 2542 N N . ALA A 1 312 ? 3.793 21.412 -17.509 1.00 74.31 312 ALA A N 1
ATOM 2543 C CA . ALA A 1 312 ? 4.452 20.424 -16.668 1.00 74.31 312 ALA A CA 1
ATOM 2544 C C . ALA A 1 312 ? 3.926 20.532 -15.232 1.00 74.31 312 ALA A C 1
ATOM 2546 O O . ALA A 1 312 ? 3.913 21.617 -14.653 1.00 74.31 312 ALA A O 1
ATOM 2547 N N . LEU A 1 313 ? 3.530 19.403 -14.642 1.00 71.69 313 LEU A N 1
ATOM 2548 C CA . LEU A 1 313 ? 3.091 19.386 -13.252 1.00 71.69 313 LEU A CA 1
ATOM 2549 C C . LEU A 1 313 ? 4.288 19.672 -12.348 1.00 71.69 313 LEU A C 1
ATOM 2551 O O . LEU A 1 313 ? 5.294 18.955 -12.383 1.00 71.69 313 LEU A O 1
ATOM 2555 N N . THR A 1 314 ? 4.171 20.713 -11.530 1.00 76.19 314 THR A N 1
ATOM 2556 C CA . THR A 1 314 ? 5.174 21.072 -10.526 1.00 76.19 314 THR A CA 1
ATOM 2557 C C . THR A 1 314 ? 4.753 20.611 -9.134 1.00 76.19 314 THR A C 1
ATOM 2559 O O . THR A 1 314 ? 3.585 20.322 -8.868 1.00 76.19 314 THR A O 1
ATOM 2562 N N . TRP A 1 315 ? 5.710 20.589 -8.202 1.00 68.06 315 TRP A N 1
ATOM 2563 C CA . TRP A 1 315 ? 5.415 20.368 -6.784 1.00 68.06 315 TRP A CA 1
ATOM 2564 C C . TRP A 1 315 ? 4.411 21.391 -6.234 1.00 68.06 315 TRP A C 1
ATOM 2566 O O . TRP A 1 315 ? 3.568 21.035 -5.418 1.00 68.06 315 TRP A O 1
ATOM 2576 N N . LEU A 1 316 ? 4.462 22.641 -6.713 1.00 66.81 316 LEU A N 1
ATOM 2577 C CA . LEU A 1 316 ? 3.523 23.686 -6.306 1.00 66.81 316 LEU A CA 1
ATOM 2578 C C . LEU A 1 316 ? 2.094 23.336 -6.738 1.00 66.81 316 LEU A C 1
ATOM 2580 O O . LEU A 1 316 ? 1.183 23.393 -5.919 1.00 66.81 316 LEU A O 1
ATOM 2584 N N . ASN A 1 317 ? 1.930 22.855 -7.977 1.00 66.31 317 ASN A N 1
ATOM 2585 C CA . ASN A 1 317 ? 0.635 22.382 -8.468 1.00 66.31 317 ASN A CA 1
ATOM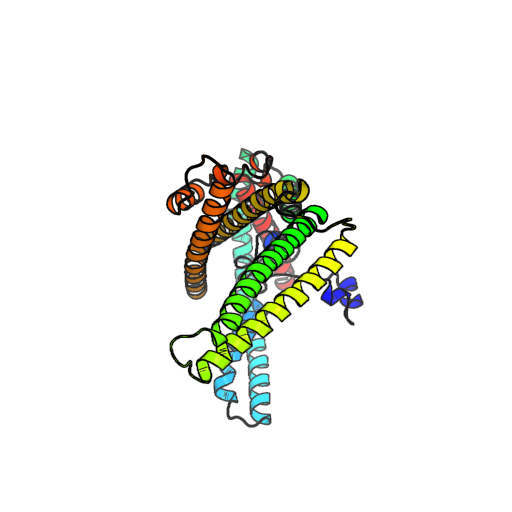 2586 C C . ASN A 1 317 ? 0.128 21.192 -7.647 1.00 66.31 317 ASN A C 1
ATOM 2588 O O . ASN A 1 317 ? -1.052 21.144 -7.331 1.00 66.31 317 ASN A O 1
ATOM 2592 N N . ILE A 1 318 ? 1.002 20.261 -7.244 1.00 64.06 318 ILE A N 1
ATOM 2593 C CA . ILE A 1 318 ? 0.608 19.166 -6.345 1.00 64.06 318 ILE A CA 1
ATOM 2594 C C . ILE A 1 318 ? 0.143 19.705 -4.996 1.00 64.06 318 ILE A C 1
ATOM 2596 O O . ILE A 1 318 ? -0.889 19.262 -4.510 1.00 64.06 318 ILE A O 1
ATOM 2600 N N . VAL A 1 319 ? 0.889 20.615 -4.365 1.00 59.75 319 VAL A N 1
ATOM 2601 C CA . VAL A 1 319 ? 0.525 21.153 -3.045 1.00 59.75 319 VAL A CA 1
ATOM 2602 C C . VAL A 1 319 ? -0.815 21.882 -3.111 1.00 59.75 319 VAL A C 1
ATOM 2604 O O . VAL A 1 319 ? -1.653 21.656 -2.243 1.00 59.75 319 VAL A O 1
ATOM 2607 N N . GLU A 1 320 ? -1.058 22.668 -4.158 1.00 55.81 320 GLU A N 1
ATOM 2608 C CA . GLU A 1 320 ? -2.351 23.319 -4.398 1.00 55.81 320 GLU A CA 1
ATOM 2609 C C . GLU A 1 320 ? -3.472 22.291 -4.641 1.00 55.81 320 GLU A C 1
ATOM 2611 O O . GLU A 1 320 ? -4.521 22.375 -4.007 1.00 55.81 320 GLU A O 1
ATOM 2616 N N . MET A 1 321 ? -3.239 21.249 -5.449 1.00 53.91 321 MET A N 1
ATOM 2617 C CA . MET A 1 321 ? -4.201 20.152 -5.686 1.00 53.91 321 MET A CA 1
ATOM 2618 C C . MET A 1 321 ? -4.523 19.348 -4.417 1.00 53.91 321 MET A C 1
ATOM 2620 O O . MET A 1 321 ? -5.658 18.927 -4.192 1.00 53.91 321 MET A O 1
ATOM 2624 N N . VAL A 1 322 ? -3.512 19.129 -3.576 1.00 51.31 322 VAL A N 1
ATOM 2625 C CA . VAL A 1 322 ? -3.591 18.454 -2.273 1.00 51.31 322 VAL A CA 1
ATOM 2626 C C . VAL A 1 322 ? -4.366 19.313 -1.274 1.00 51.31 322 VAL A C 1
ATOM 2628 O O . VAL A 1 322 ? -5.177 18.776 -0.523 1.00 51.31 322 VAL A O 1
ATOM 2631 N N . GLN A 1 323 ? -4.146 20.630 -1.272 1.00 41.94 323 GLN A N 1
ATOM 2632 C CA . GLN A 1 323 ? -4.813 21.583 -0.381 1.00 41.94 323 GLN A CA 1
ATOM 2633 C C . GLN A 1 323 ? -6.271 21.849 -0.768 1.00 41.94 323 GLN A C 1
ATOM 2635 O O . GLN A 1 323 ? -7.114 21.975 0.116 1.00 41.94 323 GLN A O 1
ATOM 2640 N N . LEU A 1 324 ? -6.580 21.899 -2.064 1.00 37.16 324 LEU A N 1
ATOM 2641 C CA . LEU A 1 324 ? -7.936 22.131 -2.569 1.00 37.16 324 LEU A CA 1
ATOM 2642 C C . LEU A 1 324 ? -8.790 20.849 -2.596 1.00 37.16 324 LEU A C 1
ATOM 2644 O O . LEU A 1 324 ? -9.996 20.912 -2.813 1.00 37.16 324 LEU A O 1
ATOM 2648 N N . GLY A 1 325 ? -8.191 19.664 -2.399 1.00 41.22 325 GLY A N 1
ATOM 2649 C CA . GLY A 1 325 ? -8.864 18.380 -2.658 1.00 41.22 325 GLY A CA 1
ATOM 2650 C C . GLY A 1 325 ? -9.187 18.161 -4.147 1.00 41.22 325 GLY A C 1
ATOM 2651 O O . GLY A 1 325 ? -9.847 17.184 -4.522 1.00 41.22 325 GLY A O 1
ATOM 2652 N N . GLU A 1 326 ? -8.697 19.059 -4.998 1.00 41.75 326 GLU A N 1
ATOM 2653 C CA . GLU A 1 326 ? -8.912 19.124 -6.434 1.00 41.75 326 GLU A CA 1
ATOM 2654 C C . GLU A 1 326 ? -7.825 18.325 -7.148 1.00 41.75 326 GLU A C 1
ATOM 2656 O O . GLU A 1 326 ? -6.906 18.838 -7.774 1.00 41.75 326 GLU A O 1
ATOM 2661 N N . PHE A 1 327 ? -7.960 17.006 -7.087 1.00 50.31 327 PHE A N 1
ATOM 2662 C CA . PHE A 1 327 ? -7.196 16.077 -7.923 1.00 50.31 327 PHE A CA 1
ATOM 2663 C C . PHE A 1 327 ? -7.688 16.034 -9.387 1.00 50.31 327 PHE A C 1
ATOM 2665 O O . PHE A 1 327 ? -7.337 15.118 -10.128 1.00 50.31 327 PHE A O 1
ATOM 2672 N N . GLU A 1 328 ? -8.514 16.994 -9.812 1.00 40.62 328 GLU A N 1
ATOM 2673 C CA . GLU A 1 328 ? -9.181 17.056 -11.124 1.00 40.62 328 GLU A CA 1
ATOM 2674 C C . GLU A 1 328 ? -8.216 16.891 -12.316 1.00 40.62 328 GLU A C 1
ATOM 2676 O O . GLU A 1 328 ? -8.585 16.316 -13.334 1.00 40.62 328 GLU A O 1
ATOM 2681 N N . LEU A 1 329 ? -6.952 17.299 -12.175 1.00 40.09 329 LEU A N 1
ATOM 2682 C CA . LEU A 1 329 ? -5.975 17.353 -13.270 1.00 40.09 329 LEU A CA 1
ATOM 2683 C C . LEU A 1 329 ? -5.226 16.039 -13.579 1.00 40.09 329 LEU A C 1
ATOM 2685 O O . LEU A 1 329 ? -4.711 15.898 -14.686 1.00 40.09 329 LEU A O 1
ATOM 2689 N N . LEU A 1 330 ? -5.185 15.062 -12.661 1.00 45.75 330 LEU A N 1
ATOM 2690 C CA . LEU A 1 330 ? -4.626 13.715 -12.928 1.00 45.75 330 LEU A CA 1
ATOM 2691 C C . LEU A 1 330 ? -5.713 12.686 -13.304 1.00 45.75 330 LEU A C 1
ATOM 2693 O O . LEU A 1 330 ? -5.411 11.600 -13.803 1.00 45.75 330 LEU A O 1
ATOM 2697 N N . ARG A 1 331 ? -6.986 13.045 -13.088 1.00 50.84 331 ARG A N 1
ATOM 2698 C CA . ARG A 1 331 ? -8.175 12.177 -13.175 1.00 50.84 331 ARG A CA 1
ATOM 2699 C C . ARG A 1 331 ? -8.706 11.933 -14.593 1.00 50.84 331 ARG A C 1
ATOM 2701 O O . ARG A 1 331 ? -9.587 11.098 -14.767 1.00 50.84 331 ARG A O 1
ATOM 2708 N N . GLU A 1 332 ? -8.172 12.602 -15.612 1.00 42.12 332 GLU A N 1
ATOM 2709 C CA . GLU A 1 332 ? -8.645 12.463 -17.000 1.00 42.12 332 GLU A CA 1
ATOM 2710 C C . GLU A 1 332 ? -8.103 11.238 -17.756 1.00 42.12 332 GLU A C 1
ATOM 2712 O O . GLU A 1 332 ? -8.521 10.981 -18.881 1.00 42.12 332 GLU A O 1
ATOM 2717 N N . SER A 1 333 ? -7.212 10.437 -17.165 1.00 45.25 333 SER A N 1
ATOM 2718 C CA . SER A 1 333 ? -6.724 9.217 -17.831 1.00 45.25 333 SER A CA 1
ATOM 2719 C C . SER A 1 333 ? -7.714 8.043 -17.760 1.00 45.25 333 SER A C 1
ATOM 2721 O O . SER A 1 333 ? -7.609 7.096 -18.541 1.00 45.25 333 SER A O 1
ATOM 2723 N N . ARG A 1 334 ? -8.699 8.092 -16.850 1.00 50.88 334 ARG A N 1
ATOM 2724 C CA . ARG A 1 334 ? -9.755 7.078 -16.700 1.00 50.88 334 ARG A CA 1
ATOM 2725 C C . ARG A 1 334 ? -11.080 7.769 -16.390 1.00 50.88 334 ARG A C 1
ATOM 2727 O O . ARG A 1 334 ? -11.460 7.922 -15.230 1.00 50.88 334 ARG A O 1
ATOM 2734 N N . GLY A 1 335 ? -11.774 8.211 -17.438 1.00 47.97 335 GLY A N 1
ATOM 2735 C CA . GLY A 1 335 ? -13.113 8.787 -17.314 1.00 47.97 335 GLY A CA 1
ATOM 2736 C C . GLY A 1 335 ? -14.015 7.884 -16.465 1.00 47.97 335 GLY A C 1
ATOM 2737 O O . GLY A 1 335 ? -14.074 6.685 -16.729 1.00 47.97 335 GLY A O 1
ATOM 2738 N N . ASN A 1 336 ? -14.652 8.468 -15.437 1.00 53.56 336 ASN A N 1
ATOM 2739 C CA . ASN A 1 336 ? -15.782 7.966 -14.618 1.00 53.56 336 ASN A CA 1
ATOM 2740 C C . ASN A 1 336 ? -15.581 7.943 -13.085 1.00 53.56 336 ASN A C 1
ATOM 2742 O O . ASN A 1 336 ? -16.562 7.728 -12.375 1.00 53.56 336 ASN A O 1
ATOM 2746 N N . ILE A 1 337 ? -14.392 8.203 -12.517 1.00 57.69 337 ILE A N 1
ATOM 2747 C CA . ILE A 1 337 ? -14.271 8.269 -11.037 1.00 57.69 337 ILE A CA 1
ATOM 2748 C C . ILE A 1 337 ? -14.832 9.570 -10.438 1.00 57.69 337 ILE A C 1
ATOM 2750 O O . ILE A 1 337 ? -15.372 9.554 -9.333 1.00 57.69 337 ILE A O 1
ATOM 2754 N N . GLN A 1 338 ? -14.759 10.688 -11.167 1.00 52.66 338 GLN A N 1
ATOM 2755 C CA . GLN A 1 338 ? -15.257 11.999 -10.713 1.00 52.66 338 GLN A CA 1
ATOM 2756 C C . GLN A 1 338 ? -16.774 12.024 -10.493 1.00 52.66 338 GLN A C 1
ATOM 2758 O O . GLN A 1 338 ? -17.278 12.764 -9.651 1.00 52.66 338 GLN A O 1
ATOM 2763 N N . THR A 1 339 ? -17.510 11.191 -11.227 1.00 66.50 339 THR A N 1
ATOM 2764 C CA . THR A 1 339 ? -18.960 11.045 -11.072 1.00 66.50 339 THR A CA 1
ATOM 2765 C C . THR A 1 339 ? -19.340 10.099 -9.939 1.00 66.50 339 THR A C 1
ATOM 2767 O O . THR A 1 339 ? -20.491 10.108 -9.511 1.00 66.50 339 THR A O 1
ATOM 2770 N N . ALA A 1 340 ? -18.405 9.279 -9.452 1.00 73.94 340 ALA A N 1
ATOM 2771 C CA . ALA A 1 340 ? -18.694 8.286 -8.432 1.00 73.94 340 ALA A CA 1
ATOM 2772 C C . ALA A 1 340 ? -18.805 8.939 -7.048 1.00 73.94 340 ALA A C 1
ATOM 2774 O O . ALA A 1 340 ? -17.893 9.624 -6.593 1.00 73.94 340 ALA A O 1
ATOM 2775 N N . ASP A 1 341 ? -19.915 8.706 -6.352 1.00 82.62 341 ASP A N 1
ATOM 2776 C CA . ASP A 1 341 ? -20.170 9.334 -5.052 1.00 82.62 341 ASP A CA 1
ATOM 2777 C C . ASP A 1 341 ? -19.128 8.949 -3.994 1.00 82.62 341 ASP A C 1
ATOM 2779 O O . ASP A 1 341 ? -18.691 9.808 -3.229 1.00 82.62 341 ASP A O 1
ATOM 2783 N N . TRP A 1 342 ? -18.648 7.700 -4.002 1.00 82.06 342 TRP A N 1
ATOM 2784 C CA . TRP A 1 342 ? -17.637 7.211 -3.057 1.00 82.06 342 TRP A CA 1
ATOM 2785 C C . TRP A 1 342 ? -16.287 7.941 -3.155 1.00 82.06 342 TRP A C 1
ATOM 2787 O O . TRP A 1 342 ? -15.503 7.907 -2.206 1.00 82.06 342 TRP A O 1
ATOM 2797 N N . SER A 1 343 ? -15.991 8.609 -4.277 1.00 70.81 343 SER A N 1
ATOM 2798 C CA . SER A 1 343 ? -14.718 9.312 -4.482 1.00 70.81 343 SER A CA 1
ATOM 2799 C C . SER A 1 343 ? -14.719 10.734 -3.902 1.00 70.81 343 SER A C 1
ATOM 2801 O O . SER A 1 343 ? -13.649 11.306 -3.662 1.00 70.81 343 SER A O 1
ATOM 2803 N N . LYS A 1 344 ? -15.902 11.296 -3.618 1.00 74.88 344 LYS A N 1
ATOM 2804 C CA . LYS A 1 344 ? -16.079 12.677 -3.146 1.00 74.88 344 LYS A CA 1
ATOM 2805 C C . LYS A 1 344 ? -15.617 12.834 -1.686 1.00 74.88 344 LYS A C 1
ATOM 2807 O O . LYS A 1 344 ? -15.996 12.013 -0.846 1.00 74.88 344 LYS A O 1
ATOM 2812 N N . PRO A 1 345 ? -14.877 13.905 -1.325 1.00 73.62 345 PRO A N 1
ATOM 2813 C CA . PRO A 1 345 ? -14.302 14.070 0.018 1.00 73.62 345 PRO A CA 1
ATOM 2814 C C . PRO A 1 345 ? -15.305 13.909 1.168 1.00 73.62 345 PRO A C 1
ATOM 2816 O O . PRO A 1 345 ? -15.073 13.108 2.070 1.00 73.62 345 PRO A O 1
ATOM 2819 N N . ALA A 1 346 ? -16.459 14.576 1.087 1.00 76.50 346 ALA A N 1
ATOM 2820 C CA . ALA A 1 346 ? -17.486 14.512 2.128 1.00 76.50 346 ALA A CA 1
ATOM 2821 C C . ALA A 1 346 ? -18.076 13.099 2.320 1.00 76.50 346 ALA A C 1
ATOM 2823 O O . ALA A 1 346 ? -18.433 12.704 3.428 1.00 76.50 346 ALA A O 1
ATOM 2824 N N . TYR A 1 347 ? -18.150 12.310 1.246 1.00 82.19 347 TYR A N 1
ATOM 2825 C CA . TYR A 1 347 ? -18.671 10.944 1.272 1.00 82.19 347 TYR A CA 1
ATOM 2826 C C . TYR A 1 347 ? -17.629 9.990 1.865 1.00 82.19 347 TYR A C 1
ATOM 2828 O O . TYR A 1 347 ? -17.982 9.094 2.633 1.00 82.19 347 TYR A O 1
ATOM 2836 N N . ARG A 1 348 ? -16.335 10.215 1.590 1.00 79.56 348 ARG A N 1
ATOM 2837 C CA . ARG A 1 348 ? -15.227 9.465 2.209 1.00 79.56 348 ARG A CA 1
ATOM 2838 C C . ARG A 1 348 ? -15.101 9.753 3.699 1.00 79.56 348 ARG A C 1
ATOM 2840 O O . ARG A 1 348 ? -14.923 8.817 4.476 1.00 79.56 348 ARG A O 1
ATOM 2847 N N . GLU A 1 349 ? -15.240 11.014 4.098 1.00 80.50 349 GLU A N 1
ATOM 2848 C CA . GLU A 1 349 ? -15.283 11.413 5.507 1.00 80.50 349 GLU A CA 1
ATOM 2849 C C . GLU A 1 349 ? -16.443 10.720 6.230 1.00 80.50 349 GLU A C 1
ATOM 2851 O O . GLU A 1 349 ? -16.224 10.010 7.214 1.00 80.50 349 GLU A O 1
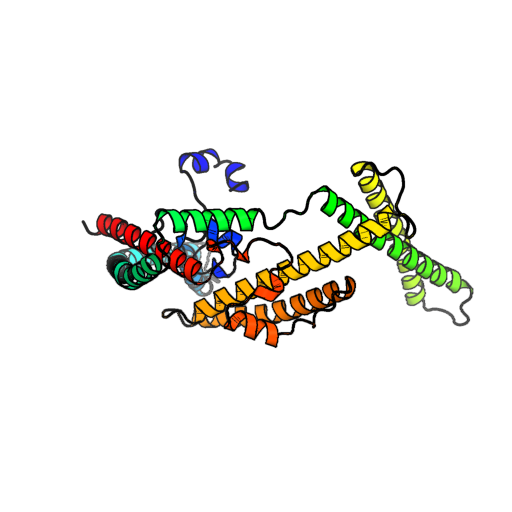ATOM 2856 N N . ALA A 1 350 ? -17.658 10.819 5.680 1.00 86.69 350 ALA A N 1
ATOM 2857 C CA . ALA A 1 350 ? -18.831 10.154 6.238 1.00 86.69 350 ALA A CA 1
ATOM 2858 C C . ALA A 1 350 ? -18.652 8.626 6.316 1.00 86.69 350 ALA A C 1
ATOM 2860 O O . ALA A 1 350 ? -18.996 8.013 7.324 1.00 86.69 350 ALA A O 1
ATOM 2861 N N . THR A 1 351 ? -18.047 8.006 5.300 1.00 87.62 351 THR A N 1
ATOM 2862 C CA . THR A 1 351 ? -17.743 6.565 5.296 1.00 87.62 351 THR A CA 1
ATOM 2863 C C . THR A 1 351 ? -16.745 6.200 6.399 1.00 87.62 351 THR A C 1
ATOM 2865 O O . THR A 1 351 ? -16.935 5.213 7.109 1.00 87.62 351 THR A O 1
ATOM 2868 N N . SER A 1 352 ? -15.697 7.003 6.595 1.00 85.94 352 SER A N 1
ATOM 2869 C CA . SER A 1 352 ? -14.712 6.786 7.661 1.00 85.94 352 SER A CA 1
ATOM 2870 C C . SER A 1 352 ? -15.349 6.867 9.052 1.00 85.94 352 SER A C 1
ATOM 2872 O O . SER A 1 352 ? -15.136 5.968 9.872 1.00 85.94 352 SER A O 1
ATOM 2874 N N . LEU A 1 353 ? -16.174 7.894 9.293 1.00 90.00 353 LEU A N 1
ATOM 2875 C CA . LEU A 1 353 ? -16.934 8.059 10.536 1.00 90.00 353 LEU A CA 1
ATOM 2876 C C . LEU A 1 353 ? -17.895 6.883 10.756 1.00 90.00 353 LEU A C 1
ATOM 2878 O O . LEU A 1 353 ? -17.950 6.332 11.852 1.00 90.00 353 LEU A O 1
ATOM 2882 N N . TYR A 1 354 ? -18.600 6.438 9.709 1.00 95.88 354 TYR A N 1
ATOM 2883 C CA . TYR A 1 354 ? -19.494 5.281 9.780 1.00 95.88 354 TYR A CA 1
ATOM 2884 C C . TYR A 1 354 ? -18.775 4.022 10.271 1.00 95.88 354 TYR A C 1
ATOM 2886 O O . TYR A 1 354 ? -19.217 3.409 11.247 1.00 95.88 354 TYR A O 1
ATOM 2894 N N . PHE A 1 355 ? -17.653 3.651 9.646 1.00 94.12 355 PHE A N 1
ATOM 2895 C CA . PHE A 1 355 ? -16.909 2.459 10.057 1.00 94.12 355 PHE A CA 1
ATOM 2896 C C . PHE A 1 355 ? -16.287 2.618 11.447 1.00 94.12 355 PHE A C 1
ATOM 2898 O O . PHE A 1 355 ? -16.344 1.675 12.234 1.00 94.12 355 PHE A O 1
ATOM 2905 N N . SER A 1 356 ? -15.788 3.806 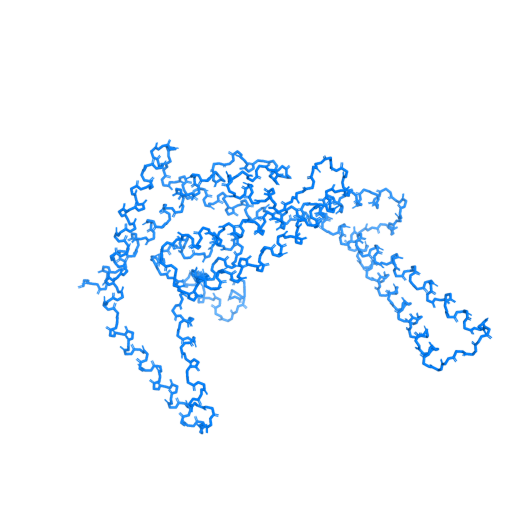11.798 1.00 91.94 356 SER A N 1
ATOM 2906 C CA . SER A 1 356 ? -15.237 4.054 13.135 1.00 91.94 356 SER A CA 1
ATOM 2907 C C . SER A 1 356 ? -16.299 3.950 14.238 1.00 91.94 356 SER A C 1
ATOM 2909 O O . SER A 1 356 ? -16.063 3.289 15.252 1.00 91.94 356 SER A O 1
ATOM 2911 N N . VAL A 1 357 ? -17.499 4.504 14.029 1.00 96.44 357 VAL A N 1
ATOM 2912 C CA . VAL A 1 357 ? -18.637 4.367 14.957 1.00 96.44 357 VAL A CA 1
ATOM 2913 C C . VAL A 1 357 ? -19.117 2.918 15.024 1.00 96.44 357 VAL A C 1
ATOM 2915 O O . VAL A 1 357 ? -19.404 2.413 16.111 1.00 96.44 357 VAL A O 1
ATOM 2918 N N . LYS A 1 358 ? -19.183 2.216 13.886 1.00 97.06 358 LYS A N 1
ATOM 2919 C CA . LYS A 1 358 ? -19.544 0.791 13.830 1.00 97.06 358 LYS A CA 1
ATOM 2920 C C . LYS A 1 358 ? -18.581 -0.054 14.669 1.00 97.06 358 LYS A C 1
ATOM 2922 O O . LYS A 1 358 ? -19.026 -0.844 15.498 1.00 97.06 358 LYS A O 1
ATOM 2927 N N . ARG A 1 359 ? -17.275 0.175 14.523 1.00 96.19 359 ARG A N 1
ATOM 2928 C CA . ARG A 1 359 ? -16.219 -0.454 15.327 1.00 96.19 359 ARG A CA 1
ATOM 2929 C C . ARG A 1 359 ? -16.261 -0.064 16.801 1.00 96.19 359 ARG A C 1
ATOM 2931 O O . ARG A 1 359 ? -16.090 -0.918 17.662 1.00 96.19 359 ARG A O 1
ATOM 2938 N N . ALA A 1 360 ? -16.555 1.193 17.118 1.00 96.75 360 ALA A N 1
ATOM 2939 C CA . ALA A 1 360 ? -16.726 1.635 18.499 1.00 96.75 360 ALA A CA 1
ATOM 2940 C C . ALA A 1 360 ? -17.891 0.908 19.196 1.00 96.75 360 ALA A C 1
ATOM 2942 O O . ALA A 1 360 ? -17.762 0.489 20.343 1.00 96.75 360 ALA A O 1
ATOM 2943 N N . ARG A 1 361 ? -19.016 0.700 18.499 1.00 97.38 361 ARG A N 1
ATOM 2944 C CA . ARG A 1 361 ? -20.150 -0.074 19.034 1.00 97.38 361 ARG A CA 1
ATOM 2945 C C . ARG A 1 361 ? -19.779 -1.530 19.304 1.00 97.38 361 ARG A C 1
ATOM 2947 O O . ARG A 1 361 ? -20.204 -2.075 20.316 1.00 97.38 361 ARG A O 1
ATOM 2954 N N . GLU A 1 362 ? -18.974 -2.139 18.438 1.00 96.56 362 GLU A N 1
ATOM 2955 C CA . GLU A 1 362 ? -18.437 -3.484 18.676 1.00 96.56 362 GLU A CA 1
ATOM 2956 C C . GLU A 1 362 ? -17.522 -3.527 19.903 1.00 96.56 362 GLU A C 1
ATOM 2958 O O . GLU A 1 362 ? -17.641 -4.449 20.703 1.00 96.56 362 GLU A O 1
ATOM 2963 N N . GLU A 1 363 ? -16.662 -2.522 20.093 1.00 95.94 363 GLU A N 1
ATOM 2964 C CA . GLU A 1 363 ? -15.793 -2.436 21.275 1.00 95.94 363 GLU A CA 1
ATOM 2965 C C . GLU A 1 363 ? -16.602 -2.384 22.575 1.00 95.94 363 GLU A C 1
ATOM 2967 O O . GLU A 1 363 ? -16.287 -3.102 23.517 1.00 95.94 363 GLU A O 1
ATOM 2972 N N . VAL A 1 364 ? -17.692 -1.607 22.615 1.00 96.00 364 VAL A N 1
ATOM 2973 C CA . VAL A 1 364 ? -18.598 -1.560 23.778 1.00 96.00 364 VAL A CA 1
ATOM 2974 C C . VAL A 1 364 ? -19.149 -2.949 24.102 1.00 96.00 364 VAL A C 1
ATOM 2976 O O . VAL A 1 364 ? -19.126 -3.360 25.259 1.00 96.00 364 VAL A O 1
ATOM 2979 N N . VAL A 1 365 ? -19.612 -3.689 23.089 1.00 95.12 365 VAL A N 1
ATOM 2980 C CA . VAL A 1 365 ? -20.119 -5.057 23.280 1.00 95.12 365 VAL A CA 1
ATOM 2981 C C . VAL A 1 365 ? -19.018 -5.976 23.809 1.00 95.12 365 VAL A C 1
ATOM 2983 O O . VAL A 1 365 ? -19.269 -6.721 24.749 1.00 95.12 365 VAL A O 1
ATOM 2986 N N . ARG A 1 366 ? -17.801 -5.899 23.254 1.00 92.00 366 ARG A N 1
ATOM 2987 C CA . ARG A 1 366 ? -16.659 -6.721 23.690 1.00 92.00 366 ARG A CA 1
ATOM 2988 C C . ARG A 1 366 ? -16.262 -6.428 25.132 1.00 92.00 366 ARG A C 1
ATOM 2990 O O . ARG A 1 366 ? -16.152 -7.353 25.922 1.00 92.00 366 ARG A O 1
ATOM 2997 N N . CYS A 1 367 ? -16.100 -5.157 25.488 1.00 91.56 367 CYS A N 1
ATOM 2998 C CA . CYS A 1 367 ? -15.774 -4.767 26.855 1.00 91.56 367 CYS A CA 1
ATOM 2999 C C . CYS A 1 367 ? -16.861 -5.195 27.849 1.00 91.56 367 CYS A C 1
ATOM 3001 O O . CYS A 1 367 ? -16.528 -5.600 28.955 1.00 91.56 367 CYS A O 1
ATOM 3003 N N . ASN A 1 368 ? -18.143 -5.145 27.468 1.00 91.19 368 ASN A N 1
ATOM 3004 C CA . ASN A 1 368 ? -19.231 -5.554 28.357 1.00 91.19 368 ASN A CA 1
ATOM 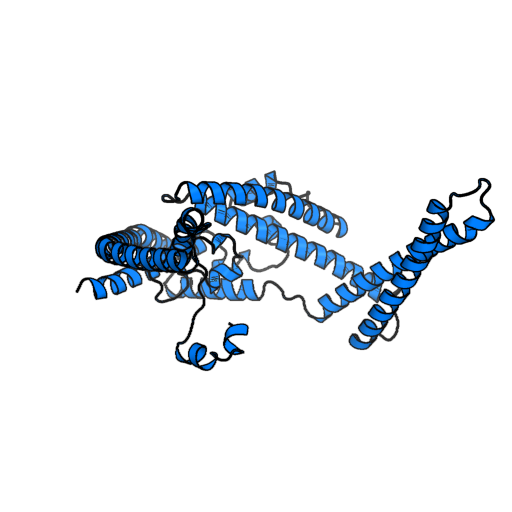3005 C C . ASN A 1 368 ? -19.174 -7.037 28.740 1.00 91.19 368 ASN A C 1
ATOM 3007 O O . ASN A 1 368 ? -19.598 -7.353 29.841 1.00 91.19 368 ASN A O 1
ATOM 3011 N N . VAL A 1 369 ? -18.633 -7.917 27.888 1.00 88.75 369 VAL A N 1
ATOM 3012 C CA . VAL A 1 369 ? -18.450 -9.346 28.217 1.00 88.75 369 VAL A CA 1
ATOM 3013 C C . VAL A 1 369 ? -17.476 -9.540 29.381 1.00 88.75 369 VAL A C 1
ATOM 3015 O O . VAL A 1 369 ? -17.668 -10.439 30.187 1.00 88.75 369 VAL A O 1
ATOM 3018 N N . GLU A 1 370 ? -16.447 -8.698 29.471 1.00 82.44 370 GLU A N 1
ATOM 3019 C CA . GLU A 1 370 ? -15.389 -8.798 30.487 1.00 82.44 370 GLU A CA 1
ATOM 3020 C C . GLU A 1 370 ? -15.720 -8.020 31.775 1.00 82.44 370 GLU A C 1
ATOM 3022 O O . GLU A 1 370 ? -15.038 -8.168 32.787 1.00 82.44 370 GLU A O 1
ATOM 3027 N N . ILE A 1 371 ? -16.720 -7.130 31.726 1.00 78.12 371 ILE A N 1
ATOM 3028 C CA . ILE A 1 371 ? -17.122 -6.259 32.846 1.00 78.12 371 ILE A CA 1
ATOM 3029 C C . ILE A 1 371 ? -18.322 -6.837 33.618 1.00 78.12 371 ILE A C 1
ATOM 3031 O O . ILE A 1 371 ? -18.491 -6.507 34.794 1.00 78.12 371 ILE A O 1
ATOM 3035 N N . THR A 1 372 ? -19.156 -7.664 32.976 1.00 55.34 372 THR A N 1
ATOM 3036 C CA . THR A 1 372 ? -20.228 -8.440 33.632 1.00 55.34 372 THR A CA 1
ATOM 3037 C C . THR A 1 372 ? -19.677 -9.646 34.363 1.00 55.34 372 THR A C 1
ATOM 3039 O O . THR A 1 372 ? -20.127 -9.876 35.508 1.00 55.34 372 THR A O 1
#

Foldseek 3Di:
DVVCCPDPCNVVCVVVVDAAADFQLCLLVDFPLCNLRHHLLNDPLSQPPRPCVVVVLVVVCCVLCVVLVPDDPVVSVVVSVVSVVVVVVVCVVCVVVVLVVLLVVLVCLLPPLVVVLVVLCVVVVHDLVVLVVLSVVVNVVVVPLDPDPPLLVLLLVLLVLLVQLVVLVVQLVVLVVVLVCQVVDPDNDDPVRNVVSVVSNVVSVVSNVVSVVVSVVSCVVSVPPDDDDPPDPSSVVSVLSNLLVLLSVLLVQLVRLLVSLLSLVVVLPDPPQDPVSNVVSVVVNVVSLVSNQVSLVSNQVSCVVNVNPDDRDDPVNSVVCSVVVPPVVSPVSDPDPVVDPSSDPSNVSSSSSSSNSVSSVSSNVVSVVVVD

Mean predicted aligned error: 12.37 Å

InterPro domains:
  IPR040521 Kyakuja-Dileera-Zisupton transposase [PF18758] (2-88)

Nearest PDB structures (foldseek):
  3zx6-assembly1_A  TM=2.543E-01  e=7.119E-02  Archaeoglobus fulgidus DSM 4304
  3zx6-assembly1_B  TM=2.420E-01  e=6.046E-01  Archaeoglobus fulgidus DSM 4304
  3ja6-assembly1_H  TM=1.410E-01  e=1.423E+00  Escherichia coli
  3ja6-assembly1_I  TM=1.454E-01  e=1.839E+00  Escherichia coli
  8xej-assembly1_X  TM=1.997E-01  e=5.594E+00  Homo sapiens

Secondary structure (DSSP, 8-state):
-HHHHTSTTHHHHHHTT------TTTGGGS-HHHHHHHSGGGSTT-TT--S-HHHHHHHHHTTHHHHHTTS-HHHHHHHHHHHHHHHHHHHHHHHHHHHHHHHHHHHHHHHHHHHHHHHHHHHHT--HHHHHHHHHHHHHHHHSS----HHHHHHHHHHHHHHHHHHHHHHHHHHHHHHHGGGG-SSPPPHHHHHHHHHHHHHHHHHHHHHHHHHHHHHHHHT-SS---TTSHHHHHHHHHHHHHHHHHHHHHHHHHHHHHHHHHHHHTSTT--HHHHHHHHHHHHHHHHHHHHHHHHHHHHHHHTT--SPPPPHHHHHHHHHH---TTTGGGSTTSTT-GGGSHHHHHHHHHHHHHHHHHHHHHHHHHHH-

Solvent-accessible surface area (backbone atoms only — not comparable to full-atom values): 20556 Å² total; per-residue (Å²): 109,72,71,53,63,74,38,100,51,22,66,57,44,60,76,65,64,66,74,80,71,38,33,59,81,55,28,71,81,46,56,68,67,52,32,71,72,24,22,36,63,72,41,87,88,41,23,76,55,48,72,50,66,66,58,56,51,56,63,56,55,54,65,50,52,73,74,37,67,83,43,55,74,65,59,32,52,51,55,52,52,52,49,54,54,50,52,49,54,53,47,63,71,44,42,64,62,50,47,55,50,51,41,52,51,20,54,47,38,42,51,59,40,38,52,53,30,51,52,48,26,63,75,70,70,55,53,76,69,52,42,56,48,31,52,51,51,52,49,50,49,51,68,61,63,62,77,66,57,67,67,59,50,50,53,44,52,50,50,53,50,50,53,52,33,55,51,31,48,55,52,26,50,53,29,44,52,62,50,63,43,63,83,70,53,94,59,92,76,53,76,68,56,53,56,48,44,55,49,47,32,54,51,31,47,51,49,33,55,56,42,50,55,53,46,52,56,50,33,61,77,69,67,51,93,66,86,79,43,91,84,34,68,68,41,53,52,48,51,50,53,44,45,53,47,49,26,51,51,21,47,54,49,34,52,52,47,49,55,48,48,49,59,50,51,58,50,70,71,43,91,84,64,51,70,73,55,47,54,51,51,52,53,49,49,56,56,46,53,56,49,38,54,55,28,36,52,48,27,44,51,28,38,54,76,70,67,53,88,69,80,71,73,44,72,65,56,48,53,52,26,63,72,68,71,49,57,70,85,75,49,73,84,55,84,65,54,90,78,36,66,56,68,38,68,72,46,42,51,37,34,52,32,48,35,50,27,54,21,16,54,43,29,44,56,56,46,48,69,80,73,108